Protein AF-A0A947WHT9-F1 (afdb_monomer_lite)

Structure (mmCIF, N/CA/C/O backbone):
data_AF-A0A947WHT9-F1
#
_entry.id   AF-A0A947WHT9-F1
#
loop_
_atom_site.group_PDB
_atom_site.id
_atom_site.type_symbol
_atom_site.label_atom_id
_atom_site.label_alt_id
_atom_site.label_comp_id
_atom_site.label_asym_id
_atom_site.label_entity_id
_atom_site.label_seq_id
_atom_site.pdbx_PDB_ins_code
_atom_site.Cartn_x
_atom_site.Cartn_y
_atom_site.Cartn_z
_atom_site.occupancy
_atom_site.B_iso_or_equiv
_atom_site.auth_seq_id
_atom_site.auth_comp_id
_atom_site.auth_asym_id
_atom_site.auth_atom_id
_atom_site.pdbx_PDB_model_num
ATOM 1 N N . MET A 1 1 ? -12.620 -17.613 15.374 1.00 88.88 1 MET A N 1
ATOM 2 C CA . MET A 1 1 ? -11.708 -16.471 15.599 1.00 88.88 1 MET A CA 1
ATOM 3 C C . MET A 1 1 ? -10.379 -17.072 15.957 1.00 88.88 1 MET A C 1
ATOM 5 O O . MET A 1 1 ? -10.301 -17.801 16.944 1.00 88.88 1 MET A O 1
ATOM 9 N N . GLN A 1 2 ? -9.377 -16.799 15.139 1.00 91.00 2 GLN A N 1
ATOM 10 C CA . GLN A 1 2 ? -8.043 -17.353 15.280 1.00 91.00 2 GLN A CA 1
ATOM 11 C C . GLN A 1 2 ? -7.117 -16.289 15.860 1.00 91.00 2 GLN A C 1
ATOM 13 O O . GLN A 1 2 ? -7.066 -15.163 15.367 1.00 91.00 2 GLN A O 1
ATOM 18 N N . LEU A 1 3 ? -6.384 -16.638 16.917 1.00 91.88 3 LEU A N 1
ATOM 19 C CA . LEU A 1 3 ? -5.389 -15.744 17.495 1.00 91.88 3 LEU A CA 1
ATOM 20 C C . LEU A 1 3 ? -4.206 -15.603 16.534 1.00 91.88 3 LEU A C 1
ATOM 22 O O . LEU A 1 3 ? -3.540 -16.593 16.250 1.00 91.88 3 LEU A O 1
ATOM 26 N N . ILE A 1 4 ? -3.930 -14.378 16.090 1.00 91.00 4 ILE A N 1
ATOM 27 C CA . ILE A 1 4 ? -2.775 -14.074 15.234 1.00 91.00 4 ILE A CA 1
ATOM 28 C C . ILE A 1 4 ? -1.599 -13.629 16.093 1.00 91.00 4 ILE A C 1
ATOM 30 O O . ILE A 1 4 ? -0.494 -14.153 15.989 1.00 91.00 4 ILE A O 1
ATOM 34 N N . ARG A 1 5 ? -1.838 -12.667 16.991 1.00 91.56 5 ARG A N 1
ATOM 35 C CA . ARG A 1 5 ? -0.791 -12.102 17.846 1.00 91.56 5 ARG A CA 1
ATOM 36 C C . ARG A 1 5 ? -1.370 -11.607 19.159 1.00 91.56 5 ARG A C 1
ATOM 38 O O . ARG A 1 5 ? -2.455 -11.031 19.194 1.00 91.56 5 ARG A O 1
ATOM 45 N N . GLN A 1 6 ? -0.627 -11.789 20.243 1.00 92.50 6 GLN A N 1
ATOM 46 C CA . GLN A 1 6 ? -0.932 -11.166 21.524 1.00 92.50 6 GLN A CA 1
ATOM 47 C C . GLN A 1 6 ? 0.355 -10.754 22.223 1.00 92.50 6 GLN A C 1
ATOM 49 O O . GLN A 1 6 ? 1.275 -11.554 22.371 1.00 92.50 6 GLN A O 1
ATOM 54 N N . GLU A 1 7 ? 0.390 -9.515 22.698 1.00 90.81 7 GLU A N 1
ATOM 55 C CA . GLU A 1 7 ? 1.511 -8.976 23.453 1.00 90.81 7 GLU A CA 1
ATOM 56 C C . GLU A 1 7 ? 1.041 -8.301 24.732 1.00 90.81 7 GLU A C 1
ATOM 58 O O . GLU A 1 7 ? 0.288 -7.324 24.709 1.00 90.81 7 GLU A O 1
ATOM 63 N N . ASN A 1 8 ? 1.569 -8.793 25.853 1.00 90.75 8 ASN A N 1
ATOM 64 C CA . ASN A 1 8 ? 1.501 -8.113 27.138 1.00 90.75 8 ASN A CA 1
ATOM 65 C C . ASN A 1 8 ? 2.601 -7.053 27.167 1.00 90.75 8 ASN A C 1
ATOM 67 O O . ASN A 1 8 ? 3.761 -7.345 27.454 1.00 90.75 8 ASN A O 1
ATOM 71 N N . PHE A 1 9 ? 2.233 -5.830 26.811 1.00 81.38 9 PHE A N 1
ATOM 72 C CA . PHE A 1 9 ? 3.188 -4.768 26.543 1.00 81.38 9 PHE A CA 1
ATOM 73 C C . PHE A 1 9 ? 3.618 -4.043 27.820 1.00 81.38 9 PHE A C 1
ATOM 75 O O . PHE A 1 9 ? 4.795 -3.730 27.986 1.00 81.38 9 PHE A O 1
ATOM 82 N N . ASN A 1 10 ? 2.667 -3.793 28.730 1.00 89.44 10 ASN A N 1
ATOM 83 C CA . ASN A 1 10 ? 2.873 -3.098 30.008 1.00 89.44 10 ASN A CA 1
ATOM 84 C C . ASN A 1 10 ? 3.785 -1.848 29.892 1.00 89.44 10 ASN A C 1
ATOM 86 O O . ASN A 1 10 ? 4.617 -1.576 30.761 1.00 89.44 10 ASN A O 1
ATOM 90 N N . LYS A 1 11 ? 3.664 -1.091 28.792 1.00 92.31 11 LYS A N 1
ATOM 91 C CA . LYS A 1 11 ? 4.586 -0.006 28.424 1.00 92.31 11 LYS A CA 1
ATOM 92 C C . LYS A 1 11 ? 3.960 1.347 28.694 1.00 92.31 11 LYS A C 1
ATOM 94 O O . LYS A 1 11 ? 2.863 1.642 28.225 1.00 92.31 11 LYS A O 1
ATOM 99 N N . LYS A 1 12 ? 4.707 2.212 29.376 1.00 96.19 12 LYS A N 1
ATOM 100 C CA . LYS A 1 12 ? 4.364 3.628 29.496 1.00 96.19 12 LYS A CA 1
ATOM 101 C C . LYS A 1 12 ? 4.968 4.416 28.337 1.00 96.19 12 LYS A C 1
ATOM 103 O O . LYS A 1 12 ? 6.160 4.292 28.070 1.00 96.19 12 LYS A O 1
ATOM 108 N N . ILE A 1 13 ? 4.158 5.240 27.688 1.00 97.06 13 ILE A N 1
ATOM 109 C CA . ILE A 1 13 ? 4.573 6.113 26.589 1.00 97.06 13 ILE A CA 1
ATOM 110 C C . ILE A 1 13 ? 4.285 7.574 26.939 1.00 97.06 13 ILE A C 1
ATOM 112 O O . ILE A 1 13 ? 3.330 7.863 27.659 1.00 97.06 13 ILE A O 1
ATOM 116 N N . LYS A 1 14 ? 5.138 8.481 26.460 1.00 96.19 14 LYS A N 1
ATOM 117 C CA . LYS A 1 14 ? 4.968 9.947 26.533 1.00 96.19 14 LYS A CA 1
ATOM 118 C C . LYS A 1 14 ? 5.091 10.631 25.171 1.00 96.19 14 LYS A C 1
ATOM 120 O O . LYS A 1 14 ? 4.724 11.789 25.037 1.00 96.19 14 LYS A O 1
ATOM 125 N N . GLU A 1 15 ? 5.597 9.901 24.190 1.00 96.50 15 GLU A N 1
ATOM 126 C CA . GLU A 1 15 ? 5.763 10.315 22.804 1.00 96.50 15 GLU A CA 1
ATOM 127 C C . GLU A 1 15 ? 5.051 9.293 21.918 1.00 96.50 15 GLU A C 1
ATOM 129 O O . GLU A 1 15 ? 4.672 8.213 22.395 1.00 96.50 15 GLU A O 1
ATOM 134 N N . ASN A 1 16 ? 4.873 9.636 20.642 1.00 96.88 16 ASN A N 1
ATOM 135 C CA . ASN A 1 16 ? 4.246 8.742 19.681 1.00 96.88 16 ASN A CA 1
ATOM 136 C C . ASN A 1 16 ? 4.988 7.406 19.619 1.00 96.88 16 ASN A C 1
ATOM 138 O O . ASN A 1 16 ? 6.219 7.348 19.648 1.00 96.88 16 ASN A O 1
ATOM 142 N N . PHE A 1 17 ? 4.224 6.327 19.528 1.00 94.69 17 PHE A N 1
ATOM 143 C CA . PHE A 1 17 ? 4.759 4.980 19.464 1.00 94.69 17 PHE A CA 1
ATOM 144 C C . PHE A 1 17 ? 4.078 4.213 18.335 1.00 94.69 17 PHE A C 1
ATOM 146 O O . PHE A 1 17 ? 2.866 4.032 18.360 1.00 94.69 17 PHE A O 1
ATOM 153 N N . ASP A 1 18 ? 4.866 3.742 17.374 1.00 94.31 18 ASP A N 1
ATOM 154 C CA . ASP A 1 18 ? 4.374 2.921 16.273 1.00 94.31 18 ASP A CA 1
ATOM 155 C C . ASP A 1 18 ? 4.523 1.435 16.608 1.00 94.31 18 ASP A C 1
ATOM 157 O O . ASP A 1 18 ? 5.606 0.959 16.964 1.00 94.31 18 ASP A O 1
ATOM 161 N N . TYR A 1 19 ? 3.426 0.697 16.470 1.00 93.44 19 TYR A N 1
ATOM 162 C CA . TYR A 1 19 ? 3.370 -0.752 16.591 1.00 93.44 19 TYR A CA 1
ATOM 163 C C . TYR A 1 19 ? 3.056 -1.359 15.225 1.00 93.44 19 TYR A C 1
ATOM 165 O O . TYR A 1 19 ? 1.951 -1.196 14.711 1.00 93.44 19 TYR A O 1
ATOM 173 N N . ASN A 1 20 ? 4.032 -2.059 14.648 1.00 89.56 20 ASN A N 1
ATOM 174 C CA . ASN A 1 20 ? 3.878 -2.726 13.358 1.00 89.56 20 ASN A CA 1
ATOM 175 C C . ASN A 1 20 ? 3.567 -4.213 13.555 1.00 89.56 20 ASN A C 1
ATOM 177 O O . ASN A 1 20 ? 4.186 -4.893 14.386 1.00 89.56 20 ASN A O 1
ATOM 181 N N . PHE A 1 21 ? 2.646 -4.731 12.755 1.00 89.75 21 PHE A N 1
ATOM 182 C CA . PHE A 1 21 ? 2.281 -6.141 12.736 1.00 89.75 21 PHE A CA 1
ATOM 183 C C . PHE A 1 21 ? 1.977 -6.589 11.312 1.00 89.75 21 PHE A C 1
ATOM 185 O O . PHE A 1 21 ? 1.606 -5.772 10.478 1.00 89.75 21 PHE A O 1
ATOM 192 N N . ASP A 1 22 ? 2.189 -7.870 11.043 1.00 84.94 22 ASP A N 1
ATOM 193 C CA . ASP A 1 22 ? 1.930 -8.460 9.736 1.00 84.94 22 ASP A CA 1
ATOM 194 C C . ASP A 1 22 ? 0.645 -9.288 9.790 1.00 84.94 22 ASP A C 1
ATOM 196 O O . ASP A 1 22 ? 0.246 -9.778 10.854 1.00 84.94 22 ASP A O 1
ATOM 200 N N . VAL A 1 23 ? -0.007 -9.381 8.640 1.00 86.88 23 VAL A N 1
ATOM 201 C CA . VAL A 1 23 ? -1.258 -10.090 8.419 1.00 86.88 23 VAL A CA 1
ATOM 202 C C . VAL A 1 23 ? -1.073 -11.003 7.207 1.00 86.88 23 VAL A C 1
ATOM 204 O O . VAL A 1 23 ? -0.658 -10.540 6.144 1.00 86.88 23 VAL A O 1
ATOM 207 N N . ASP A 1 24 ? -1.354 -12.295 7.378 1.00 81.69 24 ASP A N 1
ATOM 208 C CA . ASP A 1 24 ? -1.005 -13.330 6.391 1.00 81.69 24 ASP A CA 1
ATOM 209 C C . ASP A 1 24 ? -1.979 -13.404 5.208 1.00 81.69 24 ASP A C 1
ATOM 211 O O . ASP A 1 24 ? -1.599 -13.822 4.112 1.00 81.69 24 ASP A O 1
ATOM 215 N N . GLU A 1 25 ? -3.223 -12.975 5.409 1.00 83.94 25 GLU A N 1
ATOM 216 C CA . GLU A 1 25 ? -4.276 -13.000 4.400 1.00 83.94 25 GLU A CA 1
ATOM 217 C C . GLU A 1 25 ? -5.197 -11.786 4.521 1.00 83.94 25 GLU A C 1
ATOM 219 O O . GLU A 1 25 ? -5.350 -11.189 5.583 1.00 83.94 25 GLU A O 1
ATOM 224 N N . ARG A 1 26 ? -5.820 -11.397 3.410 1.00 85.62 26 ARG A N 1
ATOM 225 C CA . ARG A 1 26 ? -6.837 -10.349 3.434 1.00 85.62 26 ARG A CA 1
ATOM 226 C C . ARG A 1 26 ? -8.078 -10.876 4.146 1.00 85.62 26 ARG A C 1
ATOM 228 O O . ARG A 1 26 ? -8.562 -11.957 3.823 1.00 85.62 26 ARG A O 1
ATOM 235 N N . GLY A 1 27 ? -8.648 -10.084 5.045 1.00 90.38 27 GLY A N 1
ATOM 236 C CA . GLY A 1 27 ? -9.928 -10.433 5.641 1.00 90.38 27 GLY A CA 1
ATOM 237 C C . GLY A 1 27 ? -10.334 -9.552 6.806 1.00 90.38 27 GLY A C 1
ATOM 238 O O . GLY A 1 27 ? -9.815 -8.452 6.997 1.00 90.38 27 GLY A O 1
ATOM 239 N N . LEU A 1 28 ? -11.299 -10.037 7.583 1.00 93.88 28 LEU A N 1
ATOM 240 C CA . LEU A 1 28 ? -11.830 -9.315 8.727 1.00 93.88 28 LEU A CA 1
ATOM 241 C C . LEU A 1 28 ? -11.028 -9.644 9.990 1.00 93.88 28 LEU A C 1
ATOM 243 O O . LEU A 1 28 ? -10.920 -10.802 10.391 1.00 93.88 28 LEU A O 1
ATOM 247 N N . TYR A 1 29 ? -10.512 -8.614 10.655 1.00 95.94 29 TYR A N 1
ATOM 248 C CA . TYR A 1 29 ? -9.712 -8.748 11.868 1.00 95.94 29 TYR A CA 1
ATOM 249 C C . TYR A 1 29 ? -10.319 -7.976 13.029 1.00 95.94 29 TYR A C 1
ATOM 251 O O . TYR A 1 29 ? -11.017 -6.975 12.857 1.00 95.94 29 TYR A O 1
ATOM 259 N N . SER A 1 30 ? -10.016 -8.441 14.240 1.00 97.19 30 SER A N 1
ATOM 260 C CA . SER A 1 30 ? -10.231 -7.676 15.461 1.00 97.19 30 SER A CA 1
ATOM 261 C C . SER A 1 30 ? -8.900 -7.329 16.123 1.00 97.19 30 SER A C 1
ATOM 263 O O . SER A 1 30 ? -8.059 -8.200 16.340 1.00 97.19 30 SER A O 1
ATOM 265 N N . ILE A 1 31 ? -8.714 -6.052 16.454 1.00 98.06 31 ILE A N 1
ATOM 266 C CA . ILE A 1 31 ? -7.551 -5.527 17.173 1.00 98.06 31 ILE A CA 1
ATOM 267 C C . ILE A 1 31 ? -8.033 -4.991 18.519 1.00 98.06 31 ILE A C 1
ATOM 269 O O . ILE A 1 31 ? -8.639 -3.924 18.614 1.00 98.06 31 ILE A O 1
ATOM 273 N N . SER A 1 32 ? -7.764 -5.740 19.583 1.00 97.69 32 SER A N 1
ATOM 274 C CA . SER A 1 32 ? -8.094 -5.378 20.958 1.00 97.69 32 SER A CA 1
ATOM 275 C C . SER A 1 32 ? -6.908 -4.708 21.644 1.00 97.69 32 SER A C 1
ATOM 277 O O . SER A 1 32 ? -5.902 -5.351 21.944 1.00 97.69 32 SER A O 1
ATOM 279 N N . ILE A 1 33 ? -7.053 -3.428 21.969 1.00 98.31 33 ILE A N 1
ATOM 280 C CA . ILE A 1 33 ? -6.062 -2.634 22.697 1.00 98.31 33 ILE A CA 1
ATOM 281 C C . ILE A 1 33 ? -6.596 -2.373 24.101 1.00 98.31 33 ILE A C 1
ATOM 283 O O . ILE A 1 33 ? -7.708 -1.881 24.269 1.00 98.31 33 ILE A O 1
ATOM 287 N N . THR A 1 34 ? -5.815 -2.690 25.130 1.00 98.06 34 THR A N 1
ATOM 288 C CA . THR A 1 34 ? -6.124 -2.349 26.526 1.00 98.06 34 THR A CA 1
ATOM 289 C C . THR A 1 34 ? -5.088 -1.367 27.039 1.00 98.06 34 THR A C 1
ATOM 291 O O . THR A 1 34 ? -3.890 -1.631 26.941 1.00 98.06 34 THR A O 1
ATOM 294 N N . ALA A 1 35 ? -5.542 -0.241 27.583 1.00 98.38 35 ALA A N 1
ATOM 295 C CA . ALA A 1 35 ? -4.672 0.802 28.108 1.00 98.38 35 ALA A CA 1
ATOM 296 C C . ALA A 1 35 ? -5.299 1.511 29.316 1.00 98.38 35 ALA A C 1
ATOM 298 O O . ALA A 1 35 ? -6.514 1.448 29.548 1.00 98.38 35 ALA A O 1
ATOM 299 N N . THR A 1 36 ? -4.448 2.211 30.064 1.00 97.94 36 THR A N 1
ATOM 300 C CA . THR A 1 36 ? -4.812 3.073 31.188 1.00 97.94 36 THR A CA 1
ATOM 301 C C . THR A 1 36 ? -4.287 4.490 30.969 1.00 97.94 36 THR A C 1
ATOM 303 O O . THR A 1 36 ? -3.198 4.711 30.432 1.00 97.94 36 THR A O 1
ATOM 306 N N . CYS A 1 37 ? -5.076 5.462 31.423 1.00 98.06 37 CYS A N 1
ATOM 307 C CA . CYS A 1 37 ? -4.744 6.882 31.409 1.00 98.06 37 CYS A CA 1
ATOM 308 C C . CYS A 1 37 ? -5.164 7.491 32.749 1.00 98.06 37 CYS A C 1
ATOM 310 O O . CYS A 1 37 ? -6.286 7.264 33.219 1.00 98.06 37 CYS A O 1
ATOM 312 N N . ARG A 1 38 ? -4.266 8.235 33.398 1.00 97.75 38 ARG A N 1
ATOM 313 C CA . ARG A 1 38 ? -4.524 8.854 34.705 1.00 97.75 38 ARG A CA 1
ATOM 314 C C . ARG A 1 38 ? -5.173 10.227 34.556 1.00 97.75 38 ARG A C 1
ATOM 316 O O . ARG A 1 38 ? -4.865 11.000 33.657 1.00 97.75 38 ARG A O 1
ATOM 323 N N . SER A 1 39 ? -6.055 10.564 35.488 1.00 96.81 39 SER A N 1
ATOM 324 C CA . SER A 1 39 ? -6.668 11.895 35.547 1.00 96.81 39 SER A CA 1
ATOM 325 C C . SER A 1 39 ? -5.650 12.972 35.934 1.00 96.81 39 SER A C 1
ATOM 327 O O . SER A 1 39 ? -4.660 12.683 36.608 1.00 96.81 39 SER A O 1
ATOM 329 N N . GLY A 1 40 ? -5.942 14.236 35.609 1.00 95.12 40 GLY A N 1
ATOM 330 C CA . GLY A 1 40 ? -5.100 15.373 36.010 1.00 95.12 40 GLY A CA 1
ATOM 331 C C . GLY A 1 40 ? -4.842 15.429 37.517 1.00 95.12 40 GLY A C 1
ATOM 332 O O . GLY A 1 40 ? -3.717 15.644 37.957 1.00 95.12 40 GLY A O 1
ATOM 333 N N . LYS A 1 41 ? -5.858 15.088 38.324 1.00 95.38 41 LYS A N 1
ATOM 334 C CA . LYS A 1 41 ? -5.733 14.984 39.786 1.00 95.38 41 LYS A CA 1
ATOM 335 C C . LYS A 1 41 ? -4.702 13.936 40.222 1.00 95.38 41 LYS A C 1
ATOM 337 O O . LYS A 1 41 ? -4.006 14.153 41.204 1.00 95.38 41 LYS A O 1
ATOM 342 N N . GLN A 1 42 ? -4.605 12.809 39.517 1.00 95.81 42 GLN A N 1
ATOM 343 C CA . GLN A 1 42 ? -3.660 11.733 39.843 1.00 95.81 42 GLN A CA 1
ATOM 344 C C . GLN A 1 42 ? -2.225 12.044 39.414 1.00 95.81 42 GLN A C 1
ATOM 346 O O . GLN A 1 42 ? -1.297 11.456 39.965 1.00 95.81 42 GLN A O 1
ATOM 351 N N . ILE A 1 43 ? -2.038 12.931 38.434 1.00 94.69 43 ILE A N 1
ATOM 352 C CA . ILE A 1 43 ? -0.708 13.349 37.968 1.00 94.69 43 ILE A CA 1
ATOM 353 C C . ILE A 1 43 ? -0.280 14.721 38.503 1.00 94.69 43 ILE A C 1
ATOM 355 O O . ILE A 1 43 ? 0.863 15.107 38.306 1.00 94.69 43 ILE A O 1
ATOM 359 N N . GLY A 1 44 ? -1.162 15.428 39.215 1.00 92.81 44 GLY A N 1
ATOM 360 C CA . GLY A 1 44 ? -0.873 16.742 39.791 1.00 92.81 44 GLY A CA 1
ATOM 361 C C . GLY A 1 44 ? -0.878 17.888 38.775 1.00 92.81 44 GLY A C 1
ATOM 362 O O . GLY A 1 44 ? -0.269 18.920 39.035 1.00 92.81 44 GLY A O 1
ATOM 363 N N . GLU A 1 45 ? -1.558 17.737 37.635 1.00 88.56 45 GLU A N 1
ATOM 364 C CA . GLU A 1 45 ? -1.556 18.719 36.545 1.00 88.56 45 GLU A CA 1
ATOM 365 C C . GLU A 1 45 ? -2.969 19.158 36.127 1.00 88.56 45 GLU A C 1
ATOM 367 O O . GLU A 1 45 ? -3.971 18.466 36.338 1.00 88.56 45 GLU A O 1
ATOM 372 N N . ARG A 1 46 ? -3.060 20.328 35.477 1.00 82.94 46 ARG A N 1
ATOM 373 C CA . ARG A 1 46 ? -4.300 20.806 34.850 1.00 82.94 46 ARG A CA 1
ATOM 374 C C . ARG A 1 46 ? -4.504 20.083 33.517 1.00 82.94 46 ARG A C 1
ATOM 376 O O . ARG A 1 46 ? -3.916 20.498 32.524 1.00 82.94 46 ARG A O 1
ATOM 383 N N . GLY A 1 47 ? -5.310 19.023 33.510 1.00 82.25 47 GLY A N 1
ATOM 384 C CA . GLY A 1 47 ? -5.502 18.098 32.376 1.00 82.25 47 GLY A CA 1
ATOM 385 C C . GLY A 1 47 ? -4.904 16.717 32.672 1.00 82.25 47 GLY A C 1
ATOM 386 O O . GLY A 1 47 ? -3.992 16.621 33.485 1.00 82.25 47 GLY A O 1
ATOM 387 N N . GLY A 1 48 ? -5.479 15.651 32.110 1.00 92.06 48 GLY A N 1
ATOM 388 C CA . GLY A 1 48 ? -5.053 14.268 32.360 1.00 92.06 48 GLY A CA 1
ATOM 389 C C . GLY A 1 48 ? -4.113 13.720 31.292 1.00 92.06 48 GLY A C 1
ATOM 390 O O . GLY A 1 48 ? -3.853 14.373 30.291 1.00 92.06 48 GLY A O 1
ATOM 391 N N . GLU A 1 49 ? -3.618 12.511 31.533 1.00 97.69 49 GLU A N 1
ATOM 392 C CA . GLU A 1 49 ? -3.081 11.642 30.485 1.00 97.69 49 GLU A CA 1
ATOM 393 C C . GLU A 1 49 ? -4.233 11.237 29.558 1.00 97.69 49 GLU A C 1
ATOM 395 O O . GLU A 1 49 ? -5.281 10.842 30.063 1.00 97.69 49 GLU A O 1
ATOM 400 N N . ASP A 1 50 ? -4.050 11.286 28.242 1.00 97.88 50 ASP A N 1
ATOM 401 C CA . ASP A 1 50 ? -5.011 10.772 27.264 1.00 97.88 50 ASP A CA 1
ATOM 402 C C . ASP A 1 50 ? -4.278 9.990 26.157 1.00 97.88 50 ASP A C 1
ATOM 404 O O . ASP A 1 50 ? -3.086 10.177 25.914 1.00 97.88 50 ASP A O 1
ATOM 408 N N . LEU A 1 51 ? -4.983 9.096 25.465 1.00 98.31 51 LEU A N 1
ATOM 409 C CA . LEU A 1 51 ? -4.441 8.318 24.351 1.00 98.31 51 LEU A CA 1
ATOM 410 C C . LEU A 1 51 ? -5.453 8.234 23.220 1.00 98.31 51 LEU A C 1
ATOM 412 O O . LEU A 1 51 ? -6.616 7.896 23.445 1.00 98.31 51 LEU A O 1
ATOM 416 N N . ARG A 1 52 ? -4.980 8.443 21.996 1.00 97.25 52 ARG A N 1
ATOM 417 C CA . ARG A 1 52 ? -5.682 8.030 20.781 1.00 97.25 52 ARG A CA 1
ATOM 418 C C . ARG A 1 52 ? -4.783 7.133 19.942 1.00 97.25 52 ARG A C 1
ATOM 420 O O . ARG A 1 52 ? -3.569 7.093 20.152 1.00 97.25 52 ARG A O 1
ATOM 427 N N . VAL A 1 53 ? -5.393 6.435 18.996 1.00 97.50 53 VAL A N 1
ATOM 428 C CA . VAL A 1 53 ? -4.682 5.598 18.033 1.00 97.50 53 VAL A CA 1
ATOM 429 C C . VAL A 1 53 ? -5.120 5.928 16.617 1.00 97.50 53 VAL A C 1
ATOM 431 O O . VAL A 1 53 ? -6.250 6.368 16.398 1.00 97.50 53 VAL A O 1
ATOM 434 N N . GLU A 1 54 ? -4.217 5.692 15.680 1.00 95.88 54 GLU A N 1
ATOM 435 C CA . GLU A 1 54 ? -4.486 5.645 14.247 1.00 95.88 54 GLU A CA 1
ATOM 436 C C . GLU A 1 54 ? -4.097 4.250 13.749 1.00 95.88 54 GLU A C 1
ATOM 438 O O . GLU A 1 54 ? -3.085 3.706 14.197 1.00 95.88 54 GLU A O 1
ATOM 443 N N . ILE A 1 55 ? -4.900 3.656 12.866 1.00 94.44 55 ILE A N 1
ATOM 444 C CA . ILE A 1 55 ? -4.605 2.353 12.247 1.00 94.44 55 ILE A CA 1
ATOM 445 C C . ILE A 1 55 ? -4.416 2.603 10.756 1.00 94.44 55 ILE A C 1
ATOM 447 O O . ILE A 1 55 ? -5.309 3.148 10.121 1.00 94.44 55 ILE A O 1
ATOM 451 N N . ASP A 1 56 ? -3.230 2.315 10.225 1.00 87.00 56 ASP A N 1
ATOM 452 C CA . ASP A 1 56 ? -2.831 2.626 8.843 1.00 87.00 56 ASP A CA 1
ATOM 453 C C . ASP A 1 56 ? -3.114 4.081 8.430 1.00 87.00 56 ASP A C 1
ATOM 455 O O . ASP A 1 56 ? -3.513 4.389 7.308 1.00 87.00 56 ASP A O 1
ATOM 459 N N . ASN A 1 57 ? -2.856 5.004 9.363 1.00 82.19 57 ASN A N 1
ATOM 460 C CA . ASN A 1 57 ? -3.127 6.445 9.262 1.00 82.19 57 ASN A CA 1
ATOM 461 C C . ASN A 1 57 ? -4.624 6.821 9.222 1.00 82.19 57 ASN A C 1
ATOM 463 O O . ASN A 1 57 ? -4.960 7.999 9.077 1.00 82.19 57 ASN A O 1
ATOM 467 N N . GLN A 1 58 ? -5.540 5.864 9.395 1.00 86.62 58 GLN A N 1
ATOM 468 C CA . GLN A 1 58 ? -6.948 6.157 9.626 1.00 86.62 58 GLN A CA 1
ATOM 469 C C . GLN A 1 58 ? -7.128 6.722 11.036 1.00 86.62 58 GLN A C 1
ATOM 471 O O . GLN A 1 58 ? -6.804 6.078 12.037 1.00 86.62 58 GLN A O 1
ATOM 476 N N . SER A 1 59 ? -7.670 7.939 11.105 1.00 88.50 59 SER A N 1
ATOM 477 C CA . SER A 1 59 ? -8.036 8.600 12.358 1.00 88.50 59 SER A CA 1
ATOM 478 C C . SER A 1 59 ? -9.528 8.450 12.646 1.00 88.50 59 SER A C 1
ATOM 480 O O . SER A 1 59 ? -10.358 8.376 11.740 1.00 88.50 59 SER A O 1
ATOM 482 N N . PHE A 1 60 ? -9.872 8.434 13.932 1.00 90.81 60 PHE A N 1
ATOM 483 C CA . PHE A 1 60 ? -11.243 8.272 14.409 1.00 90.81 60 PHE A CA 1
ATOM 484 C C . PHE A 1 60 ? -11.784 9.589 14.969 1.00 90.81 60 PHE A C 1
ATOM 486 O O . PHE A 1 60 ? -11.033 10.394 15.522 1.00 90.81 60 PHE A O 1
ATOM 493 N N . ARG A 1 61 ? -13.096 9.807 14.829 1.00 85.94 61 ARG A N 1
ATOM 494 C CA . ARG A 1 61 ? -13.802 11.021 15.283 1.00 85.94 61 ARG A CA 1
ATOM 495 C C . ARG A 1 61 ? -15.098 10.690 15.999 1.00 85.94 61 ARG A C 1
ATOM 497 O O . ARG A 1 61 ? -15.592 9.574 15.889 1.00 85.94 61 ARG A O 1
ATOM 504 N N . GLU A 1 62 ? -15.653 11.644 16.730 1.00 83.94 62 GLU A N 1
ATOM 505 C CA . GLU A 1 62 ? -16.943 11.519 17.405 1.00 83.94 62 GLU A CA 1
ATOM 506 C C . GLU A 1 62 ? -18.127 11.306 16.443 1.00 83.94 62 GLU A C 1
ATOM 508 O O . GLU A 1 62 ? -18.117 11.759 15.296 1.00 83.94 62 GLU A O 1
ATOM 513 N N . ILE A 1 63 ? -19.160 10.607 16.933 1.00 81.88 63 ILE A N 1
ATOM 514 C CA . ILE A 1 63 ? -20.416 10.362 16.212 1.00 81.88 63 ILE A CA 1
ATOM 515 C C . ILE A 1 63 ? -21.602 10.768 17.109 1.00 81.88 63 ILE A C 1
ATOM 517 O O . ILE A 1 63 ? -21.733 10.220 18.210 1.00 81.88 63 ILE A O 1
ATOM 521 N N . PRO A 1 64 ? -22.490 11.677 16.650 1.00 80.25 64 PRO A N 1
ATOM 522 C CA . PRO A 1 64 ? -22.372 12.461 15.415 1.00 80.25 64 PRO A CA 1
ATOM 523 C C . PRO A 1 64 ? -21.196 13.442 15.494 1.00 80.25 64 PRO A C 1
ATOM 525 O O . PRO A 1 64 ? -20.818 13.853 16.588 1.00 80.25 64 PRO A O 1
ATOM 528 N N . SER A 1 65 ? -20.639 13.819 14.344 1.00 76.19 65 SER A N 1
ATOM 529 C CA . SER A 1 65 ? -19.509 14.748 14.296 1.00 76.19 65 SER A CA 1
ATOM 530 C C . SER A 1 65 ? -19.873 16.100 14.910 1.00 76.19 65 SER A C 1
ATOM 532 O O . SER A 1 65 ? -20.912 16.690 14.601 1.00 76.19 65 SER A O 1
ATOM 534 N N . GLU A 1 66 ? -19.005 16.592 15.783 1.00 76.50 66 GLU A N 1
ATOM 535 C CA . GLU A 1 66 ? -19.099 17.909 16.388 1.00 76.50 66 GLU A CA 1
ATOM 536 C C . GLU A 1 66 ? -18.444 18.957 15.478 1.00 76.50 66 GLU A C 1
ATOM 538 O O . GLU A 1 66 ? -17.620 18.665 14.610 1.00 76.50 66 GLU A O 1
ATOM 543 N N . LYS A 1 67 ? -18.798 20.232 15.682 1.00 76.44 67 LYS A N 1
ATOM 544 C CA . LYS A 1 67 ? -18.202 21.349 14.929 1.00 76.44 67 LYS A CA 1
ATOM 545 C C . LYS A 1 67 ? -16.686 21.456 15.156 1.00 76.44 67 LYS A C 1
ATOM 547 O O . LYS A 1 67 ? -15.958 21.833 14.244 1.00 76.44 67 LYS A O 1
ATOM 552 N N . ASN A 1 68 ? -16.232 21.147 16.371 1.00 78.19 68 ASN A N 1
ATOM 553 C CA . ASN A 1 68 ? -14.822 21.111 16.738 1.00 78.19 68 ASN A CA 1
ATOM 554 C C . ASN A 1 68 ? -14.413 19.655 16.947 1.00 78.19 68 ASN A C 1
ATOM 556 O O . ASN A 1 68 ? -14.982 18.978 17.798 1.00 78.19 68 ASN A O 1
ATOM 560 N N . ILE A 1 69 ? -13.412 19.212 16.191 1.00 78.69 69 ILE A N 1
ATOM 561 C CA . ILE A 1 69 ? -12.978 17.815 16.144 1.00 78.69 69 ILE A CA 1
ATOM 562 C C . ILE A 1 69 ? -12.447 17.391 17.514 1.00 78.69 69 ILE A C 1
ATOM 564 O O . ILE A 1 69 ? -11.477 17.971 18.011 1.00 78.69 69 ILE A O 1
ATOM 568 N N . GLN A 1 70 ? -13.044 16.356 18.104 1.00 83.56 70 GLN A N 1
ATOM 569 C CA . GLN A 1 70 ? -12.542 15.747 19.330 1.00 83.56 70 GLN A CA 1
ATOM 570 C C . GLN A 1 70 ? -11.621 14.584 18.960 1.00 83.56 70 GLN A C 1
ATOM 572 O O . GLN A 1 70 ? -12.013 13.668 18.248 1.00 83.56 70 GLN A O 1
ATOM 577 N N . LEU A 1 71 ? -10.382 14.594 19.457 1.00 83.00 71 LEU A N 1
ATOM 578 C CA . LEU A 1 71 ? -9.408 13.530 19.155 1.00 83.00 71 LEU A CA 1
ATOM 579 C C . LEU A 1 71 ? -9.124 12.616 20.355 1.00 83.00 71 LEU A C 1
ATOM 581 O O . LEU A 1 71 ? -8.803 11.445 20.182 1.00 83.00 71 LEU A O 1
ATOM 585 N N . TYR A 1 72 ? -9.268 13.138 21.575 1.00 91.88 72 TYR A N 1
ATOM 586 C CA . TYR A 1 72 ? -8.966 12.426 22.828 1.00 91.88 72 TYR A CA 1
ATOM 587 C C . TYR A 1 72 ? -10.197 12.174 23.701 1.00 91.88 72 TYR A C 1
ATOM 589 O O . TYR A 1 72 ? -10.123 11.462 24.706 1.00 91.88 72 TYR A O 1
ATOM 597 N N . ASN A 1 73 ? -11.348 12.714 23.306 1.00 92.25 73 ASN A N 1
ATOM 598 C CA . ASN A 1 73 ? -12.619 12.567 24.005 1.00 92.25 73 ASN A CA 1
ATOM 599 C C . ASN A 1 73 ? -13.658 11.850 23.129 1.00 92.25 73 ASN A C 1
ATOM 601 O O . ASN A 1 73 ? -14.801 12.285 23.022 1.00 92.25 73 ASN A O 1
ATOM 605 N N . ILE A 1 74 ? -13.255 10.743 22.508 1.00 94.38 74 ILE A N 1
ATOM 606 C CA . ILE A 1 74 ? -14.094 9.946 21.607 1.00 94.38 74 ILE A CA 1
ATOM 607 C C . 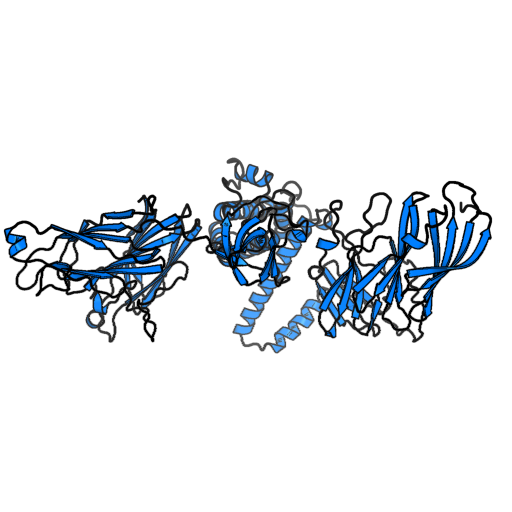ILE A 1 74 ? -14.212 8.504 22.112 1.00 94.38 74 ILE A C 1
ATOM 609 O O . ILE A 1 74 ? -13.396 8.061 22.925 1.00 94.38 74 ILE A O 1
ATOM 613 N N . PRO A 1 75 ? -15.210 7.726 21.660 1.00 96.25 75 PRO A N 1
ATOM 614 C CA . PRO A 1 75 ? -15.359 6.337 22.088 1.00 96.25 75 PRO A CA 1
ATOM 615 C C . PRO A 1 75 ? -14.114 5.478 21.830 1.00 96.25 75 PRO A C 1
ATOM 617 O O . PRO A 1 75 ? -13.786 4.637 22.664 1.00 96.25 75 PRO A O 1
ATOM 620 N N . ALA A 1 76 ? -13.385 5.724 20.741 1.00 96.31 76 ALA A N 1
ATOM 621 C CA . ALA A 1 76 ? -12.167 4.997 20.382 1.00 96.31 76 ALA A CA 1
ATOM 622 C C . ALA A 1 76 ? -10.895 5.437 21.149 1.00 96.31 76 ALA A C 1
ATOM 624 O O . ALA A 1 76 ? -9.836 4.852 20.938 1.00 96.31 76 ALA A O 1
ATOM 625 N N . SER A 1 77 ? -10.966 6.442 22.036 1.00 97.31 77 SER A N 1
ATOM 626 C CA . SER A 1 77 ? -9.813 6.960 22.793 1.00 97.31 77 SER A CA 1
ATOM 627 C C . SER A 1 77 ? -9.836 6.555 24.274 1.00 97.31 77 SER A C 1
ATOM 629 O O . SER A 1 77 ? -10.866 6.149 24.827 1.00 97.31 77 SER A O 1
ATOM 631 N N . TRP A 1 78 ? -8.703 6.701 24.959 1.00 98.19 78 TRP A N 1
ATOM 632 C CA . TRP A 1 78 ? -8.593 6.560 26.411 1.00 98.19 78 TRP A CA 1
ATOM 633 C C . TRP A 1 78 ? -8.450 7.942 27.020 1.00 98.19 78 TRP A C 1
ATOM 635 O O . TRP A 1 78 ? -7.443 8.609 26.818 1.00 98.19 78 TRP A O 1
ATOM 645 N N . ASN A 1 79 ? -9.474 8.371 27.757 1.00 97.12 79 ASN A N 1
ATOM 646 C CA . ASN A 1 79 ? -9.476 9.679 28.390 1.00 97.12 79 ASN A CA 1
ATOM 647 C C . ASN A 1 79 ? -9.208 9.554 29.894 1.00 97.12 79 ASN A C 1
ATOM 649 O O . ASN A 1 79 ? -10.023 8.966 30.611 1.00 97.12 79 ASN A O 1
ATOM 653 N N . GLY A 1 80 ? -8.117 10.119 30.401 1.00 96.88 80 GLY A N 1
ATOM 654 C CA . GLY A 1 80 ? -7.706 9.968 31.794 1.00 96.88 80 GLY A CA 1
ATOM 655 C C . GLY A 1 80 ? -8.673 10.585 32.795 1.00 96.88 80 GLY A C 1
ATOM 656 O O . GLY A 1 80 ? -8.803 10.085 33.913 1.00 96.88 80 GLY A O 1
ATOM 657 N N . THR A 1 81 ? -9.424 11.618 32.407 1.00 95.06 81 THR A N 1
ATOM 658 C CA . THR A 1 81 ? -10.470 12.197 33.269 1.00 95.06 81 THR A CA 1
ATOM 659 C C . THR A 1 81 ? -11.628 11.218 33.473 1.00 95.06 81 THR A C 1
ATOM 661 O O . THR A 1 81 ? -12.144 11.106 34.588 1.00 95.06 81 THR A O 1
ATOM 664 N N . LYS A 1 82 ? -12.005 10.472 32.426 1.00 95.56 82 LYS A N 1
ATOM 665 C CA . LYS A 1 82 ? -13.048 9.435 32.499 1.00 95.56 82 LYS A CA 1
ATOM 666 C C . LYS A 1 82 ? -12.541 8.141 33.141 1.00 95.56 82 LYS A C 1
ATOM 668 O O . LYS A 1 82 ? -13.275 7.516 33.898 1.00 95.56 82 LYS A O 1
ATOM 673 N N . LEU A 1 83 ? -11.309 7.734 32.836 1.00 97.00 83 LEU A N 1
ATOM 674 C CA . LEU A 1 83 ? -10.757 6.444 33.261 1.00 97.00 83 LEU A CA 1
ATOM 675 C C . LEU A 1 83 ? -10.176 6.457 34.669 1.00 97.00 83 LEU A C 1
ATOM 677 O O . LEU A 1 83 ? -10.236 5.438 35.350 1.00 97.00 83 LEU A O 1
ATOM 681 N N . LYS A 1 84 ? -9.607 7.585 35.111 1.00 96.75 84 LYS A N 1
ATOM 682 C CA . LYS A 1 84 ? -8.979 7.729 36.434 1.00 96.75 84 LYS A CA 1
ATOM 683 C C . LYS A 1 84 ? -7.961 6.610 36.729 1.00 96.75 84 LYS A C 1
ATOM 685 O O . LYS A 1 84 ? -7.868 6.126 37.855 1.00 96.75 84 LYS A O 1
ATOM 690 N N . GLY A 1 85 ? -7.187 6.202 35.722 1.00 96.75 85 GLY A N 1
ATOM 691 C CA . GLY A 1 85 ? -6.158 5.163 35.830 1.00 96.75 85 GLY A CA 1
ATOM 692 C C . GLY A 1 85 ? -6.652 3.718 35.700 1.00 96.75 85 GLY A C 1
ATOM 693 O O . GLY A 1 85 ? -5.830 2.818 35.811 1.00 96.75 85 GLY A O 1
ATOM 694 N N . LEU A 1 86 ? -7.946 3.488 35.459 1.00 97.75 86 LEU A N 1
ATOM 695 C CA . LEU A 1 86 ? -8.517 2.149 35.283 1.00 97.75 86 LEU A CA 1
ATOM 696 C C . LEU A 1 86 ? -8.467 1.691 33.820 1.00 97.75 86 LEU A C 1
ATOM 698 O O . LEU A 1 86 ? -8.419 2.510 32.896 1.00 97.75 86 LEU A O 1
ATOM 702 N N . ASN A 1 87 ? -8.509 0.376 33.609 1.00 96.94 87 ASN A N 1
ATOM 703 C CA . ASN A 1 87 ? -8.403 -0.233 32.289 1.00 96.94 87 ASN A CA 1
ATOM 704 C C . ASN A 1 87 ? -9.638 0.028 31.438 1.00 96.94 87 ASN A C 1
ATOM 706 O O . ASN A 1 87 ? -10.775 -0.226 31.854 1.00 96.94 87 ASN A O 1
ATOM 710 N N . LYS A 1 88 ? -9.393 0.424 30.193 1.00 98.19 88 LYS A N 1
ATOM 711 C CA . LYS A 1 88 ? -10.375 0.351 29.116 1.00 98.19 88 LYS A CA 1
ATOM 712 C C . LYS A 1 88 ? -9.811 -0.475 27.973 1.00 98.19 88 LYS A C 1
ATOM 714 O O . LYS A 1 88 ? -8.640 -0.327 27.618 1.00 98.19 88 LYS A O 1
ATOM 719 N N . THR A 1 89 ? -10.663 -1.299 27.380 1.00 98.31 89 THR A N 1
ATOM 720 C CA . THR A 1 89 ? -10.351 -2.050 26.167 1.00 98.31 89 THR A CA 1
ATOM 721 C C . THR A 1 89 ? -11.131 -1.470 24.992 1.00 98.31 89 THR A C 1
ATOM 723 O O . THR A 1 89 ? -12.346 -1.299 25.074 1.00 98.31 89 THR A O 1
ATOM 726 N N . VAL A 1 90 ? -10.437 -1.161 23.900 1.00 98.62 90 VAL A N 1
ATOM 727 C CA . VAL A 1 90 ? -11.044 -0.793 22.618 1.00 98.62 90 VAL A CA 1
ATOM 728 C C . VAL A 1 90 ? -10.760 -1.917 21.630 1.00 98.62 90 VAL A C 1
ATOM 730 O O . VAL A 1 90 ? -9.610 -2.322 21.481 1.00 98.62 90 VAL A O 1
ATOM 733 N N . VAL A 1 91 ? -11.807 -2.438 21.001 1.00 98.50 91 VAL A N 1
ATOM 734 C CA . VAL A 1 91 ? -11.761 -3.520 20.017 1.00 98.50 91 VAL A CA 1
ATOM 735 C C . VAL A 1 91 ? -12.118 -2.929 18.661 1.00 98.50 91 VAL A C 1
ATOM 737 O O . VAL A 1 91 ? -13.282 -2.625 18.409 1.00 98.50 91 VAL A O 1
ATOM 740 N N . PHE A 1 92 ? -11.122 -2.733 17.807 1.00 98.44 92 PHE A N 1
ATOM 741 C CA . PHE A 1 92 ? -11.329 -2.322 16.421 1.00 98.44 92 PHE A CA 1
ATOM 742 C C . PHE A 1 92 ? -11.664 -3.551 15.589 1.00 98.44 92 PHE A C 1
ATOM 744 O O . PHE A 1 92 ? -10.950 -4.543 15.684 1.00 98.44 92 PHE A O 1
ATOM 751 N N . ILE A 1 93 ? -12.740 -3.499 14.811 1.00 97.25 93 ILE A N 1
ATOM 752 C CA . ILE A 1 93 ? -13.159 -4.560 13.895 1.00 97.25 93 ILE A CA 1
ATOM 753 C C . ILE A 1 93 ? -13.154 -3.960 12.497 1.00 97.25 93 ILE A C 1
ATOM 755 O O . ILE A 1 93 ? -13.925 -3.040 12.217 1.00 97.25 93 ILE A O 1
ATOM 759 N N . LEU A 1 94 ? -12.242 -4.442 11.660 1.00 94.56 94 LEU A N 1
ATOM 760 C CA . LEU A 1 94 ? -11.925 -3.838 10.374 1.00 94.56 94 LEU A CA 1
ATOM 761 C C . LEU A 1 94 ? -11.347 -4.850 9.400 1.00 94.56 94 LEU A C 1
ATOM 763 O O . LEU A 1 94 ? -10.822 -5.890 9.798 1.00 94.56 94 LEU A O 1
ATOM 767 N N . TRP A 1 95 ? -11.433 -4.504 8.125 1.00 90.50 95 TRP A N 1
ATOM 768 C CA . TRP A 1 95 ? -10.767 -5.238 7.065 1.00 90.50 95 TRP A CA 1
ATOM 769 C C . TRP A 1 95 ? -9.297 -4.851 7.021 1.00 90.50 95 TRP A C 1
ATOM 771 O O . TRP A 1 95 ? -8.971 -3.664 7.021 1.00 90.50 95 TRP A O 1
ATOM 781 N N . LEU A 1 96 ? -8.429 -5.857 7.005 1.00 88.56 96 LEU A N 1
ATOM 782 C CA . LEU A 1 96 ? -7.003 -5.687 6.769 1.00 88.56 96 LEU A CA 1
ATOM 783 C C . LEU A 1 96 ? -6.633 -6.431 5.493 1.00 88.56 96 LEU A C 1
ATOM 785 O O . LEU A 1 96 ? -7.181 -7.492 5.184 1.00 88.56 96 LEU A O 1
ATOM 789 N N . GLU A 1 97 ? -5.705 -5.842 4.758 1.00 84.12 97 GLU A N 1
ATOM 790 C CA . GLU A 1 97 ? -5.096 -6.469 3.596 1.00 84.12 97 GLU A CA 1
ATOM 791 C C . GLU A 1 97 ? -4.005 -7.449 4.038 1.00 84.12 97 GLU A C 1
ATOM 793 O O . GLU A 1 97 ? -3.560 -7.443 5.183 1.00 84.12 97 GLU A O 1
ATOM 798 N N . LYS A 1 98 ? -3.549 -8.311 3.131 1.00 81.94 98 LYS A N 1
ATOM 799 C CA . LYS A 1 98 ? -2.331 -9.077 3.394 1.00 81.94 98 LYS A CA 1
ATOM 800 C C . LYS A 1 98 ? -1.141 -8.114 3.426 1.00 81.94 98 LYS A C 1
ATOM 802 O O . LYS A 1 98 ? -0.954 -7.331 2.492 1.00 81.94 98 LYS A O 1
ATOM 807 N N . GLY A 1 99 ? -0.295 -8.215 4.448 1.00 77.25 99 GLY A N 1
ATOM 808 C CA . GLY A 1 99 ? 0.952 -7.459 4.535 1.00 77.25 99 GLY A CA 1
ATOM 809 C C . GLY A 1 99 ? 1.175 -6.774 5.877 1.00 77.25 99 GLY A C 1
ATOM 810 O O . GLY A 1 99 ? 0.717 -7.235 6.918 1.00 77.25 99 GLY A O 1
ATOM 811 N N . ASN A 1 100 ? 1.953 -5.687 5.853 1.00 82.38 100 ASN A N 1
ATOM 812 C CA . ASN A 1 100 ? 2.352 -4.973 7.063 1.00 82.38 100 ASN A CA 1
ATOM 813 C C . ASN A 1 100 ? 1.376 -3.838 7.377 1.00 82.38 100 ASN A C 1
ATOM 815 O O . ASN A 1 100 ? 1.134 -2.975 6.537 1.00 82.38 100 ASN A O 1
ATOM 819 N N . HIS A 1 101 ? 0.913 -3.815 8.619 1.00 86.94 101 HIS A N 1
ATOM 820 C CA . HIS A 1 101 ? -0.001 -2.830 9.169 1.00 86.94 101 HIS A CA 1
ATOM 821 C C . HIS A 1 101 ? 0.622 -2.118 10.362 1.00 86.94 101 HIS A C 1
ATOM 823 O O . HIS A 1 101 ? 1.490 -2.655 11.064 1.00 86.94 101 HIS A O 1
ATOM 829 N N . LYS A 1 102 ? 0.148 -0.899 10.618 1.00 92.00 102 LYS A N 1
ATOM 830 C CA . LYS A 1 102 ? 0.681 -0.034 11.668 1.00 92.00 102 LYS A CA 1
ATOM 831 C C . LYS A 1 102 ? -0.417 0.542 12.545 1.00 92.00 102 LYS A C 1
ATOM 833 O O . LYS A 1 102 ? -1.360 1.164 12.065 1.00 92.00 102 LYS A O 1
ATOM 838 N N . ILE A 1 103 ? -0.222 0.425 13.856 1.00 96.56 103 ILE A N 1
ATOM 839 C CA . ILE A 1 103 ? -0.972 1.165 14.871 1.00 96.56 103 ILE A CA 1
ATOM 840 C C . ILE A 1 103 ? -0.068 2.269 15.410 1.00 96.56 103 ILE A C 1
ATOM 842 O O . ILE A 1 103 ? 0.946 1.988 16.051 1.00 96.56 103 ILE A O 1
ATOM 846 N N . THR A 1 104 ? -0.442 3.522 15.188 1.00 97.06 104 THR A N 1
ATOM 847 C CA . THR A 1 104 ? 0.258 4.679 15.749 1.00 97.06 104 THR A CA 1
ATOM 848 C C . THR A 1 104 ? -0.450 5.121 17.024 1.00 97.06 104 THR A C 1
ATOM 850 O O . THR A 1 104 ? -1.587 5.589 17.000 1.00 97.06 104 THR A O 1
ATOM 853 N N . PHE A 1 105 ? 0.226 4.971 18.160 1.00 97.94 105 PHE A N 1
ATOM 854 C CA . PHE A 1 105 ? -0.229 5.422 19.470 1.00 97.94 105 PHE A CA 1
ATOM 855 C C . PHE A 1 105 ? 0.210 6.864 19.699 1.00 97.94 105 PHE A C 1
ATOM 857 O O . PHE A 1 105 ? 1.405 7.154 19.685 1.00 97.94 105 PHE A O 1
ATOM 864 N N . ILE A 1 106 ? -0.745 7.755 19.953 1.00 98.00 106 ILE A N 1
ATOM 865 C CA . ILE A 1 106 ? -0.504 9.195 20.086 1.00 98.00 106 ILE A CA 1
ATOM 866 C C . ILE A 1 106 ? -0.968 9.624 21.483 1.00 98.00 106 ILE A C 1
ATOM 868 O O . ILE A 1 106 ? -2.168 9.844 21.680 1.00 98.00 106 ILE A O 1
ATOM 872 N N . PRO A 1 107 ? -0.068 9.698 22.478 1.00 97.69 107 PRO A N 1
ATOM 873 C CA . PRO A 1 107 ? -0.428 10.122 23.825 1.00 97.69 107 PRO A CA 1
ATOM 874 C C . PRO A 1 107 ? -0.527 11.653 23.931 1.00 97.69 107 PRO A C 1
ATOM 876 O O . PRO A 1 107 ? 0.231 12.375 23.290 1.00 97.69 107 PRO A O 1
ATOM 879 N N . ASP A 1 108 ? -1.411 12.147 24.795 1.00 95.88 108 ASP A N 1
ATOM 880 C CA . ASP A 1 108 ? -1.326 13.493 25.373 1.00 95.88 108 ASP A CA 1
ATOM 881 C C . ASP A 1 108 ? -0.856 13.349 26.827 1.00 95.88 108 ASP A C 1
ATOM 883 O O . ASP A 1 108 ? -1.499 12.673 27.633 1.00 95.88 108 ASP A O 1
ATOM 887 N N . ARG A 1 109 ? 0.316 13.916 27.145 1.00 94.88 109 ARG A N 1
ATOM 888 C CA . ARG A 1 109 ? 1.070 13.807 28.424 1.00 94.88 109 ARG A CA 1
ATOM 889 C C . ARG A 1 109 ? 1.554 12.412 28.819 1.00 94.88 109 ARG A C 1
ATOM 891 O O . ARG A 1 109 ? 2.569 12.285 29.509 1.00 94.88 109 ARG A O 1
ATOM 898 N N . GLY A 1 110 ? 0.863 11.369 28.384 1.00 96.38 110 GLY A N 1
ATOM 899 C CA . GLY A 1 110 ? 1.285 9.987 28.511 1.00 96.38 110 GLY A CA 1
ATOM 900 C C . GLY A 1 110 ? 0.127 9.002 28.512 1.00 96.38 110 GLY A C 1
ATOM 901 O O . GLY A 1 110 ? -1.035 9.373 28.609 1.00 96.38 110 GLY A O 1
ATOM 902 N N . ALA A 1 111 ? 0.461 7.722 28.424 1.00 97.88 111 ALA A N 1
ATOM 903 C CA . ALA A 1 111 ? -0.476 6.616 28.568 1.00 97.88 111 ALA A CA 1
ATOM 904 C C . ALA A 1 111 ? 0.284 5.345 28.946 1.00 97.88 111 ALA A C 1
ATOM 906 O O . ALA A 1 111 ? 1.505 5.267 28.764 1.00 97.88 111 ALA A O 1
ATOM 907 N N . LYS A 1 112 ? -0.421 4.333 29.449 1.00 97.94 112 LYS A N 1
ATOM 908 C CA . LYS A 1 112 ? 0.145 3.000 29.662 1.00 97.94 112 LYS A CA 1
ATOM 909 C C . LYS A 1 112 ? -0.630 1.977 28.843 1.00 97.94 112 LYS A C 1
ATOM 911 O O . LYS A 1 112 ? -1.817 1.770 29.068 1.00 97.94 112 LYS A O 1
ATOM 916 N N . ILE A 1 113 ? 0.048 1.360 27.883 1.00 98.00 113 ILE A N 1
ATOM 917 C CA . ILE A 1 113 ? -0.494 0.299 27.034 1.00 98.00 113 ILE A CA 1
ATOM 918 C C . ILE A 1 113 ? -0.250 -1.027 27.753 1.00 98.00 113 ILE A C 1
ATOM 920 O O . ILE A 1 113 ? 0.896 -1.395 28.008 1.00 98.00 113 ILE A O 1
ATOM 924 N N . GLU A 1 114 ? -1.321 -1.736 28.089 1.00 97.06 114 GLU A N 1
ATOM 925 C CA . GLU A 1 114 ? -1.261 -2.983 28.853 1.00 97.06 114 GLU A CA 1
ATOM 926 C C . GLU A 1 114 ? -1.130 -4.191 27.929 1.00 97.06 114 GLU A C 1
ATOM 928 O O . GLU A 1 114 ? -0.230 -5.010 28.103 1.00 97.06 114 GLU A O 1
ATOM 933 N N . ASN A 1 115 ? -2.012 -4.288 26.931 1.00 96.19 115 ASN A N 1
ATOM 934 C CA . ASN A 1 115 ? -2.093 -5.440 26.039 1.00 96.19 115 ASN A CA 1
ATOM 935 C C . ASN A 1 115 ? -2.593 -5.039 24.650 1.00 96.19 115 ASN A C 1
ATOM 937 O O . ASN A 1 115 ? -3.535 -4.251 24.538 1.00 96.19 115 ASN A O 1
ATOM 941 N N . ILE A 1 116 ? -2.025 -5.661 23.620 1.00 97.06 116 ILE A N 1
ATOM 942 C CA . ILE A 1 116 ? -2.517 -5.623 22.239 1.00 97.06 116 ILE A CA 1
ATOM 943 C C . ILE A 1 116 ? -2.778 -7.068 21.809 1.00 97.06 116 ILE A C 1
ATOM 945 O O . ILE A 1 116 ? -1.944 -7.943 22.039 1.00 97.06 116 ILE A O 1
ATOM 949 N N . LYS A 1 117 ? -3.948 -7.336 21.231 1.00 96.00 117 LYS A N 1
ATOM 950 C CA . LYS A 1 117 ? -4.337 -8.657 20.724 1.00 96.00 117 LYS A CA 1
ATOM 951 C C . LYS A 1 117 ? -4.965 -8.504 19.342 1.00 96.00 117 LYS A C 1
ATOM 953 O O . LYS A 1 117 ? -5.897 -7.719 19.206 1.00 96.00 117 LYS A O 1
ATOM 958 N N . THR A 1 118 ? -4.485 -9.267 18.369 1.00 96.62 118 THR A N 1
ATOM 959 C CA . THR A 1 118 ? -4.995 -9.302 16.993 1.00 96.62 118 THR A CA 1
ATOM 960 C C . THR A 1 118 ? -5.530 -10.697 16.688 1.00 96.62 118 THR A C 1
ATOM 962 O O . THR A 1 118 ? -4.840 -11.693 16.924 1.00 96.62 118 THR A O 1
ATOM 965 N N . GLU A 1 119 ? -6.755 -10.776 16.174 1.00 95.94 119 GLU A N 1
ATOM 966 C CA . GLU A 1 119 ? -7.433 -12.034 15.842 1.00 95.94 119 GLU A CA 1
ATOM 967 C C . GLU A 1 119 ? -8.075 -11.957 14.460 1.00 95.94 119 GLU A C 1
ATOM 969 O O . GLU A 1 119 ? -8.700 -10.949 14.132 1.00 95.94 119 GLU A O 1
ATOM 974 N N . PHE A 1 120 ? -7.965 -13.035 13.690 1.00 95.06 120 PHE A N 1
ATOM 975 C CA . PHE A 1 120 ? -8.667 -13.215 12.424 1.00 95.06 120 PHE A CA 1
ATOM 976 C C . PHE A 1 120 ? -10.091 -13.730 12.654 1.00 95.06 120 PHE A C 1
ATOM 978 O O . PHE A 1 120 ? -10.336 -14.558 13.544 1.00 95.06 120 PHE A O 1
ATOM 985 N N . ILE A 1 121 ? -11.043 -13.244 11.860 1.00 93.56 121 ILE A N 1
ATOM 986 C CA . ILE A 1 121 ? -12.465 -13.563 11.974 1.00 93.56 121 ILE A CA 1
ATOM 987 C C . ILE A 1 121 ? -12.916 -14.350 10.737 1.00 93.56 121 ILE A C 1
ATOM 989 O O . ILE A 1 121 ? -13.298 -13.775 9.727 1.00 93.56 121 ILE A O 1
ATOM 993 N N . GLU A 1 122 ? -12.956 -15.678 10.869 1.00 85.94 122 GLU A N 1
ATOM 994 C CA . GLU A 1 122 ? -13.395 -16.601 9.804 1.00 85.94 122 GLU A CA 1
ATOM 995 C C . GLU A 1 122 ? -14.867 -16.406 9.385 1.00 85.94 122 GLU A C 1
ATOM 997 O O . GLU A 1 122 ? -15.210 -16.501 8.212 1.00 85.94 122 GLU A O 1
ATOM 1002 N N . SER A 1 123 ? -15.764 -16.153 10.347 1.00 77.62 123 SER A N 1
ATOM 1003 C CA . SER A 1 123 ? -17.203 -15.971 10.100 1.00 77.62 123 SER A CA 1
ATOM 1004 C C . SER A 1 123 ? -17.565 -14.495 10.200 1.00 77.62 123 SER A C 1
ATOM 1006 O O . SER A 1 123 ? -17.698 -13.953 11.299 1.00 77.62 123 SER A O 1
ATOM 1008 N N . THR A 1 124 ? -17.761 -13.853 9.052 1.00 78.69 124 THR A N 1
ATOM 1009 C CA . THR A 1 124 ? -17.912 -12.396 8.956 1.00 78.69 124 THR A CA 1
ATOM 1010 C C . THR A 1 124 ? -19.303 -11.891 9.341 1.00 78.69 124 THR A C 1
ATOM 1012 O O . THR A 1 124 ? -19.408 -10.797 9.877 1.00 78.69 124 THR A O 1
ATOM 1015 N N . SER A 1 125 ? -20.378 -12.666 9.149 1.00 85.44 125 SER A N 1
ATOM 1016 C CA . SER A 1 125 ? -21.757 -12.190 9.403 1.00 85.44 125 SER A CA 1
ATOM 1017 C C . SER A 1 125 ? -22.118 -12.064 10.886 1.00 85.44 125 SER A C 1
ATOM 1019 O O . SER A 1 125 ? -22.868 -11.167 11.277 1.00 85.44 125 SER A O 1
ATOM 1021 N N . LYS A 1 126 ? -21.601 -12.967 11.726 1.00 91.75 126 LYS A N 1
ATOM 1022 C CA . LYS A 1 126 ? -21.862 -13.011 13.169 1.00 91.75 126 LYS A CA 1
ATOM 1023 C C . LYS A 1 126 ? -20.583 -13.305 13.921 1.00 91.75 126 LYS A C 1
ATOM 1025 O O . LYS A 1 126 ? -19.961 -14.346 13.715 1.00 91.75 126 LYS A O 1
ATOM 1030 N N . ILE A 1 127 ? -20.253 -12.420 14.850 1.00 94.19 127 ILE A N 1
ATOM 1031 C CA . ILE A 1 127 ? -19.039 -12.490 15.656 1.00 94.19 127 ILE A CA 1
ATOM 1032 C C . ILE A 1 127 ? -19.432 -12.587 17.117 1.00 94.19 127 ILE A C 1
ATOM 1034 O O . ILE A 1 127 ? -20.317 -11.868 17.577 1.00 94.19 127 ILE A O 1
ATOM 1038 N N . LYS A 1 128 ? -18.758 -13.456 17.866 1.00 94.75 128 LYS A N 1
ATOM 1039 C CA . LYS A 1 128 ? -18.925 -13.573 19.312 1.00 94.75 128 LYS A CA 1
ATOM 1040 C C . LYS A 1 128 ? -17.583 -13.373 20.000 1.00 94.75 128 LYS A C 1
ATOM 1042 O O . LYS A 1 128 ? -16.640 -14.104 19.733 1.00 94.75 128 LYS A O 1
ATOM 1047 N N . PHE A 1 129 ? -17.533 -12.412 20.911 1.00 95.12 129 PHE A N 1
ATOM 1048 C CA . PHE A 1 129 ? -16.404 -12.162 21.793 1.00 95.12 129 PHE A CA 1
ATOM 1049 C C . PHE A 1 129 ? -16.673 -12.805 23.148 1.00 95.12 129 PHE A C 1
ATOM 1051 O O . PHE A 1 129 ? -17.589 -12.384 23.855 1.00 95.12 129 PHE A O 1
ATOM 1058 N N . ASP A 1 130 ? -15.865 -13.798 23.512 1.00 93.19 130 ASP A N 1
ATOM 1059 C CA . ASP A 1 130 ? -15.862 -14.406 24.842 1.00 93.19 130 ASP A CA 1
ATOM 1060 C C . ASP A 1 130 ? -14.809 -13.694 25.704 1.00 93.19 130 ASP A C 1
ATOM 1062 O O . ASP A 1 130 ? -13.606 -13.913 25.575 1.00 93.19 130 ASP A O 1
ATOM 1066 N N . LEU A 1 131 ? -15.272 -12.762 26.539 1.00 92.62 131 LEU A N 1
ATOM 1067 C CA . LEU A 1 131 ? -14.417 -11.832 27.277 1.00 92.62 131 LEU A CA 1
ATOM 1068 C C . LEU A 1 131 ? -14.121 -12.331 28.692 1.00 92.62 131 LEU A C 1
ATOM 1070 O O . LEU A 1 131 ? -12.972 -12.296 29.126 1.00 92.62 131 LEU A O 1
ATOM 1074 N N . GLY A 1 132 ? -15.163 -12.746 29.423 1.00 87.62 132 GLY A N 1
ATOM 1075 C CA . GLY A 1 132 ? -15.060 -13.266 30.793 1.00 87.62 132 GLY A CA 1
ATOM 1076 C C . GLY A 1 132 ? -14.367 -12.333 31.797 1.00 87.62 132 GLY A C 1
ATOM 1077 O O . GLY A 1 132 ? -13.835 -12.809 32.799 1.00 87.62 132 GLY A O 1
ATOM 1078 N N . LYS A 1 133 ? -14.321 -11.015 31.545 1.00 84.38 133 LYS A N 1
ATOM 1079 C CA . LYS A 1 133 ? -13.583 -10.064 32.394 1.00 84.38 133 LYS A CA 1
ATOM 1080 C C . LYS A 1 133 ? -14.505 -9.345 33.369 1.00 84.38 133 LYS A C 1
ATOM 1082 O O . LYS A 1 133 ? -15.561 -8.839 32.988 1.00 84.38 133 LYS A O 1
ATOM 1087 N N . GLN A 1 134 ? -14.060 -9.241 34.618 1.00 95.12 134 GLN A N 1
ATOM 1088 C CA . GLN A 1 134 ? -14.662 -8.368 35.621 1.00 95.12 134 GLN A CA 1
ATOM 1089 C C . GLN A 1 134 ? -14.061 -6.961 35.518 1.00 95.12 134 GLN A C 1
ATOM 1091 O O . GLN A 1 134 ? -12.854 -6.810 35.325 1.00 95.12 134 GLN A O 1
ATOM 1096 N N . ALA A 1 135 ? -14.895 -5.930 35.628 1.00 96.06 135 ALA A N 1
ATOM 1097 C CA . ALA A 1 135 ? -14.439 -4.549 35.692 1.00 96.06 135 ALA A CA 1
ATOM 1098 C C . ALA A 1 135 ? -13.740 -4.264 37.032 1.00 96.06 135 ALA A C 1
ATOM 1100 O O . ALA A 1 135 ? -14.173 -4.731 38.085 1.00 96.06 135 ALA A O 1
ATOM 1101 N N . GLU A 1 136 ? -12.682 -3.454 36.993 1.00 96.81 136 GLU A N 1
ATOM 1102 C CA . GLU A 1 136 ? -12.098 -2.849 38.196 1.00 96.81 136 GLU A CA 1
ATOM 1103 C C . GLU A 1 136 ? -13.067 -1.837 38.810 1.00 96.81 136 GLU A C 1
ATOM 1105 O O . GLU A 1 136 ? -13.719 -1.104 38.055 1.00 96.81 136 GLU A O 1
ATOM 1110 N N . ASP A 1 137 ? -13.086 -1.761 40.148 1.00 95.69 137 ASP A N 1
ATOM 1111 C CA . ASP A 1 137 ? -13.982 -0.881 40.902 1.00 95.69 137 ASP A CA 1
ATOM 1112 C C . ASP A 1 137 ? -13.770 0.578 40.495 1.00 95.69 137 ASP A C 1
ATOM 1114 O O . ASP A 1 137 ? -12.698 1.159 40.679 1.00 95.69 137 ASP A O 1
ATOM 1118 N N . GLY A 1 138 ? -14.802 1.160 39.899 1.00 92.88 138 GLY A N 1
ATOM 1119 C CA . GLY A 1 138 ? -14.781 2.513 39.383 1.00 92.88 138 GLY A CA 1
ATOM 1120 C C . GLY A 1 138 ? -16.183 3.083 39.280 1.00 92.88 138 GLY A C 1
ATOM 1121 O O . GLY A 1 138 ? -17.167 2.358 39.333 1.00 92.88 138 GLY A O 1
ATOM 1122 N N . ASP A 1 139 ? -16.253 4.398 39.128 1.00 92.44 139 ASP A N 1
ATOM 1123 C CA . ASP A 1 139 ? -17.508 5.145 39.065 1.00 92.44 139 ASP A CA 1
ATOM 1124 C C . ASP A 1 139 ? -17.795 5.552 37.618 1.00 92.44 139 ASP A C 1
ATOM 1126 O O . ASP A 1 139 ? -17.023 6.318 37.026 1.00 92.44 139 ASP A O 1
ATOM 1130 N N . ARG A 1 140 ? -18.887 5.009 37.065 1.00 93.62 140 ARG A N 1
ATOM 1131 C CA . ARG A 1 140 ? -19.507 5.378 35.775 1.00 93.62 140 ARG A CA 1
ATOM 1132 C C . ARG A 1 140 ? -18.521 5.724 34.665 1.00 93.62 140 ARG A C 1
ATOM 1134 O O . ARG A 1 140 ? -18.491 6.850 34.159 1.00 93.62 140 ARG A O 1
ATOM 1141 N N . ARG A 1 141 ? -17.738 4.740 34.242 1.00 95.50 141 ARG A N 1
ATOM 1142 C CA . ARG A 1 141 ? -16.649 4.935 33.278 1.00 95.50 141 ARG A CA 1
ATOM 1143 C C . ARG A 1 141 ? -16.810 4.065 32.035 1.00 95.50 141 ARG A C 1
ATOM 1145 O O . ARG A 1 141 ? -17.395 2.985 32.129 1.00 95.50 141 ARG A O 1
ATOM 1152 N N . PRO A 1 142 ? -16.239 4.466 30.889 1.00 96.94 142 PRO A N 1
ATOM 1153 C CA . PRO A 1 142 ? -16.099 3.561 29.758 1.00 96.94 142 PRO A CA 1
ATOM 1154 C C . PRO A 1 142 ? -15.200 2.378 30.140 1.00 96.94 142 PRO A C 1
ATOM 1156 O O . PRO A 1 142 ? -14.192 2.541 30.836 1.00 96.94 142 PRO A O 1
ATOM 1159 N N . TRP A 1 143 ? -15.580 1.187 29.683 1.00 97.19 143 TRP A N 1
ATOM 1160 C CA . TRP A 1 143 ? -14.899 -0.062 30.012 1.00 97.19 143 TRP A CA 1
ATOM 1161 C C . TRP A 1 143 ? -14.517 -0.858 28.765 1.00 97.19 143 TRP A C 1
ATOM 1163 O O . TRP A 1 143 ? -13.331 -1.108 28.556 1.00 97.19 143 TRP A O 1
ATOM 1173 N N . TYR A 1 144 ? -15.495 -1.183 27.921 1.00 98.06 144 TYR A N 1
ATOM 1174 C CA . TYR A 1 144 ? -15.268 -1.757 26.596 1.00 98.06 144 TYR A CA 1
ATOM 1175 C C . TYR A 1 144 ? -15.847 -0.839 25.531 1.00 98.06 144 TYR A C 1
ATOM 1177 O O . TYR A 1 144 ? -16.957 -0.332 25.690 1.00 98.06 144 TYR A O 1
ATOM 1185 N N . THR A 1 145 ? -15.123 -0.674 24.433 1.00 98.38 145 THR A N 1
ATOM 1186 C CA . THR A 1 145 ? -15.652 -0.065 23.214 1.00 98.38 145 THR A CA 1
ATOM 1187 C C . THR A 1 145 ? -15.373 -0.989 22.042 1.00 98.38 145 THR A C 1
ATOM 1189 O O . THR A 1 145 ? -14.225 -1.366 21.843 1.00 98.38 145 THR A O 1
ATOM 1192 N N . PHE A 1 146 ? -16.388 -1.316 21.251 1.00 98.50 146 PHE A N 1
ATOM 1193 C CA . PHE A 1 146 ? -16.211 -1.921 19.934 1.00 98.50 146 PHE A CA 1
ATOM 1194 C C . PHE A 1 146 ? -16.328 -0.822 18.882 1.00 98.50 146 PHE A C 1
ATOM 1196 O O . PHE A 1 146 ? -17.275 -0.031 18.913 1.00 98.50 146 PHE A O 1
ATOM 1203 N N . VAL A 1 147 ? -15.343 -0.756 17.995 1.00 98.38 147 VAL A N 1
ATOM 1204 C CA . VAL A 1 147 ? -15.276 0.182 16.877 1.00 98.38 147 VAL A CA 1
ATOM 1205 C C . VAL A 1 147 ? -15.453 -0.634 15.609 1.00 98.38 147 VAL A C 1
ATOM 1207 O O . VAL A 1 147 ? -14.579 -1.420 15.258 1.00 98.38 147 VAL A O 1
ATOM 1210 N N . LEU A 1 148 ? -16.597 -0.477 14.959 1.00 96.81 148 LEU A N 1
ATOM 1211 C CA . LEU A 1 148 ? -16.873 -1.088 13.665 1.00 96.81 148 LEU A CA 1
ATOM 1212 C C . LEU A 1 148 ? -16.360 -0.140 12.586 1.00 96.81 148 LEU A C 1
ATOM 1214 O O . LEU A 1 148 ? -16.679 1.044 12.659 1.00 96.81 148 LEU A O 1
ATOM 1218 N N . ILE A 1 149 ? -15.563 -0.627 11.635 1.00 93.44 149 ILE A N 1
ATOM 1219 C CA . ILE A 1 149 ? -14.994 0.183 10.550 1.00 93.44 149 ILE A CA 1
ATOM 1220 C C . ILE A 1 149 ? -15.486 -0.387 9.223 1.00 93.44 149 ILE A C 1
ATOM 1222 O O . ILE A 1 149 ? -15.155 -1.516 8.874 1.00 93.44 149 ILE A O 1
ATOM 1226 N N . ASP A 1 150 ? -16.308 0.396 8.525 1.00 89.69 150 ASP A N 1
ATOM 1227 C CA . ASP A 1 150 ? -16.990 0.032 7.276 1.00 89.69 150 ASP A CA 1
ATOM 1228 C C . ASP A 1 150 ? -17.862 -1.232 7.384 1.00 89.69 150 ASP A C 1
ATOM 1230 O O . ASP A 1 150 ? -18.088 -1.956 6.415 1.00 89.69 150 ASP A O 1
ATOM 1234 N N . LEU A 1 151 ? -18.411 -1.470 8.578 1.00 92.19 151 LEU A N 1
ATOM 1235 C CA . LEU A 1 151 ? -19.253 -2.626 8.887 1.00 92.19 151 LEU A CA 1
ATOM 1236 C C . LEU A 1 151 ? -20.645 -2.177 9.340 1.00 92.19 151 LEU A C 1
ATOM 1238 O O . LEU A 1 151 ? -20.751 -1.212 10.099 1.00 92.19 151 LEU A O 1
ATOM 1242 N N . PRO A 1 152 ? -21.715 -2.864 8.913 1.00 94.50 152 PRO A N 1
ATOM 1243 C CA . PRO A 1 152 ? -23.059 -2.592 9.402 1.00 94.50 152 PRO A CA 1
ATOM 1244 C C . PRO A 1 152 ? -23.280 -3.196 10.790 1.00 94.50 152 PRO A C 1
ATOM 1246 O O . PRO A 1 152 ? -22.497 -4.013 11.273 1.00 94.50 152 PRO A O 1
ATOM 1249 N N . LEU A 1 153 ? -24.401 -2.847 11.424 1.00 96.31 153 LEU A N 1
ATOM 1250 C CA . LEU A 1 153 ? -24.848 -3.496 12.656 1.00 96.31 153 LEU A CA 1
ATOM 1251 C C . LEU A 1 153 ? -26.341 -3.820 12.588 1.00 96.31 153 LEU A C 1
ATOM 1253 O O . LEU A 1 153 ? -27.198 -2.977 12.854 1.00 96.31 153 LEU A O 1
ATOM 1257 N N . LYS A 1 154 ? -26.623 -5.092 12.297 1.00 96.12 154 LYS A N 1
ATOM 1258 C CA . LYS A 1 154 ? -27.855 -5.826 12.614 1.00 96.12 154 LYS A CA 1
ATOM 1259 C C . LYS A 1 154 ? -28.347 -5.568 14.021 1.00 96.12 154 LYS A C 1
ATOM 1261 O O . LYS A 1 154 ? -29.370 -4.932 14.294 1.00 96.12 154 LYS A O 1
ATOM 1266 N N . GLN A 1 155 ? -27.585 -6.169 14.913 1.00 96.56 155 GLN A N 1
ATOM 1267 C CA . GLN A 1 155 ? -28.033 -6.485 16.243 1.00 96.56 155 GLN A CA 1
ATOM 1268 C C . GLN A 1 155 ? -26.829 -6.746 17.125 1.00 96.56 155 GLN A C 1
ATOM 1270 O O . GLN A 1 155 ? -25.798 -7.252 16.686 1.00 96.56 155 GLN A O 1
ATOM 1275 N N . ILE A 1 156 ? -27.000 -6.443 18.402 1.00 97.06 156 ILE A N 1
ATOM 1276 C CA . ILE A 1 156 ? -26.042 -6.780 19.440 1.00 97.06 156 ILE A CA 1
ATOM 1277 C C . ILE A 1 156 ? -26.719 -7.589 20.537 1.00 97.06 156 ILE A C 1
ATOM 1279 O O . ILE A 1 156 ? -27.839 -7.293 20.966 1.00 97.06 156 ILE A O 1
ATOM 1283 N N . LYS A 1 157 ? -26.006 -8.600 21.020 1.00 97.06 157 LYS A N 1
ATOM 1284 C CA . LYS A 1 157 ? -26.350 -9.393 22.192 1.00 97.06 157 LYS A CA 1
ATOM 1285 C C . LYS A 1 157 ? -25.213 -9.289 23.198 1.00 97.06 157 LYS A C 1
ATOM 1287 O O . LYS A 1 157 ? -24.054 -9.366 22.808 1.00 97.06 157 LYS A O 1
ATOM 1292 N N . ALA A 1 158 ? -25.519 -9.117 24.476 1.00 97.00 158 ALA A N 1
ATOM 1293 C CA . ALA A 1 158 ? -24.494 -9.129 25.514 1.00 97.00 158 ALA A CA 1
ATOM 1294 C C . ALA A 1 158 ? -24.999 -9.800 26.787 1.00 97.00 158 ALA A C 1
ATOM 1296 O O . ALA A 1 158 ? -26.144 -9.583 27.198 1.00 97.00 158 ALA A O 1
ATOM 1297 N N . GLU A 1 159 ? -24.120 -10.577 27.411 1.00 96.75 159 GLU A N 1
ATOM 1298 C CA . GLU A 1 159 ? -24.349 -11.245 28.686 1.00 96.75 159 GLU A CA 1
ATOM 1299 C C . GLU A 1 159 ? -23.502 -10.600 29.781 1.00 96.75 159 GLU A C 1
ATOM 1301 O O . GLU A 1 159 ? -22.272 -10.534 29.698 1.00 96.75 159 GLU A O 1
ATOM 1306 N N . VAL A 1 160 ? -24.173 -10.120 30.827 1.00 96.25 160 VAL A N 1
ATOM 1307 C CA . VAL A 1 160 ? -23.551 -9.351 31.906 1.00 96.25 160 VAL A CA 1
ATOM 1308 C C . VAL A 1 160 ? -23.994 -9.892 33.256 1.00 96.25 160 VAL A C 1
ATOM 1310 O O . VAL A 1 160 ? -25.176 -10.161 33.471 1.00 96.25 160 VAL A O 1
ATOM 1313 N N . THR A 1 161 ? -23.054 -9.986 34.195 1.00 95.50 161 THR A N 1
ATOM 1314 C CA . THR A 1 161 ? -23.341 -10.184 35.619 1.00 95.50 161 THR A CA 1
ATOM 1315 C C . THR A 1 161 ? -23.317 -8.860 36.369 1.00 95.50 161 THR A C 1
ATOM 1317 O O . THR A 1 161 ? -22.327 -8.130 36.311 1.00 95.50 161 THR A O 1
ATOM 1320 N N . THR A 1 162 ? -24.385 -8.588 37.120 1.00 93.81 162 THR A N 1
ATOM 1321 C CA . THR A 1 162 ? -24.528 -7.411 37.995 1.00 93.81 162 THR A CA 1
ATOM 1322 C C . THR A 1 162 ? -24.970 -7.845 39.389 1.00 93.81 162 THR A C 1
ATOM 1324 O O . THR A 1 162 ? -25.991 -8.524 39.523 1.00 93.81 162 THR A O 1
ATOM 1327 N N . LYS A 1 163 ? -24.226 -7.456 40.432 1.00 91.81 163 LYS A N 1
ATOM 1328 C CA . LYS A 1 163 ? -24.567 -7.750 41.829 1.00 91.81 163 LYS A CA 1
ATOM 1329 C C . LYS A 1 163 ? -25.067 -6.503 42.537 1.00 91.81 163 LYS A C 1
ATOM 1331 O O . LYS A 1 163 ? -24.505 -5.417 42.405 1.00 91.81 163 LYS A O 1
ATOM 1336 N N . TRP A 1 164 ? -26.113 -6.675 43.339 1.00 89.12 164 TRP A N 1
ATOM 1337 C CA . TRP A 1 164 ? -26.584 -5.607 44.212 1.00 89.12 164 TRP A CA 1
ATOM 1338 C C . TRP A 1 164 ? -25.655 -5.433 45.414 1.00 89.12 164 TRP A C 1
ATOM 1340 O O . TRP A 1 164 ? -25.338 -6.402 46.113 1.00 89.12 164 TRP A O 1
ATOM 1350 N N . ARG A 1 165 ? -25.273 -4.185 45.678 1.00 84.69 165 ARG A N 1
ATOM 1351 C CA . ARG A 1 165 ? -24.449 -3.760 46.810 1.00 84.69 165 ARG A CA 1
ATOM 1352 C C . ARG A 1 165 ? -25.008 -2.457 47.372 1.00 84.69 165 ARG A C 1
ATOM 1354 O O . ARG A 1 165 ? -25.552 -1.633 46.642 1.00 84.69 165 ARG A O 1
ATOM 1361 N N . PHE A 1 166 ? -24.887 -2.287 48.683 1.00 78.94 166 PHE A N 1
ATOM 1362 C CA . PHE A 1 166 ? -25.264 -1.053 49.360 1.00 78.94 166 PHE A CA 1
ATOM 1363 C C . PHE A 1 166 ? -24.006 -0.217 49.640 1.00 78.94 166 PHE A C 1
ATOM 1365 O O . PHE A 1 166 ? -23.015 -0.789 50.097 1.00 78.94 166 PHE A O 1
ATOM 1372 N N . PRO A 1 167 ? -24.023 1.109 49.424 1.00 81.00 167 PRO A N 1
ATOM 1373 C CA . PRO A 1 167 ? -25.124 1.904 48.868 1.00 81.00 167 PRO A CA 1
ATOM 1374 C C . PRO A 1 167 ? -25.174 1.926 47.329 1.00 81.00 167 PRO A C 1
ATOM 1376 O O . PRO A 1 167 ? -26.137 2.449 46.778 1.00 81.00 167 PRO A O 1
ATOM 1379 N N . ASP A 1 168 ? -24.164 1.374 46.651 1.00 84.50 168 ASP A N 1
ATOM 1380 C CA . ASP A 1 168 ? -23.950 1.524 45.209 1.00 84.50 168 ASP A CA 1
ATOM 1381 C C . ASP A 1 168 ? -23.608 0.176 44.554 1.00 84.50 168 ASP A C 1
ATOM 1383 O O . ASP A 1 168 ? -22.725 -0.532 45.043 1.00 84.50 168 ASP A O 1
ATOM 1387 N N . SER A 1 169 ? -24.347 -0.202 43.508 1.00 88.69 169 SER A N 1
ATOM 1388 C CA . SER A 1 169 ? -24.395 -1.559 42.934 1.00 88.69 169 SER A CA 1
ATOM 1389 C C . SER A 1 169 ? -23.611 -1.685 41.627 1.00 88.69 169 SER A C 1
ATOM 1391 O O . SER A 1 169 ? -23.219 -0.691 41.033 1.00 88.69 169 SER A O 1
ATOM 1393 N N . ASP A 1 170 ? -23.376 -2.921 41.170 1.00 92.50 170 ASP A N 1
ATOM 1394 C CA . ASP A 1 170 ? -22.765 -3.138 39.856 1.00 92.50 170 ASP A CA 1
ATOM 1395 C C . ASP A 1 170 ? -23.785 -2.831 38.746 1.00 92.50 170 ASP A C 1
ATOM 1397 O O . ASP A 1 170 ? -24.808 -3.515 38.658 1.00 92.50 170 ASP A O 1
ATOM 1401 N N . ASP A 1 171 ? -23.476 -1.881 37.863 1.00 93.56 171 ASP A N 1
ATOM 1402 C CA . ASP A 1 171 ? -24.350 -1.478 36.756 1.00 93.56 171 ASP A CA 1
ATOM 1403 C C . ASP A 1 171 ? -23.578 -1.393 35.425 1.00 93.56 171 ASP A C 1
ATOM 1405 O O . ASP A 1 171 ? -22.395 -1.052 35.378 1.00 93.56 171 ASP A O 1
ATOM 1409 N N . VAL A 1 172 ? -24.254 -1.702 34.310 1.00 95.62 172 VAL A N 1
ATOM 1410 C CA . VAL A 1 172 ? -23.704 -1.577 32.950 1.00 95.62 172 VAL A CA 1
ATOM 1411 C C . VAL A 1 172 ? -24.652 -0.823 32.025 1.00 95.62 172 VAL A C 1
ATOM 1413 O O . VAL A 1 172 ? -25.848 -1.118 31.907 1.00 95.62 172 VAL A O 1
ATOM 1416 N N . LYS A 1 173 ? -24.092 0.161 31.329 1.00 95.81 173 LYS A N 1
ATOM 1417 C CA . LYS A 1 173 ? -24.766 1.016 30.355 1.00 95.81 173 LYS A CA 1
ATOM 1418 C C . LYS A 1 173 ? -24.251 0.706 28.952 1.00 95.81 173 LYS A C 1
ATOM 1420 O O . LYS A 1 173 ? -23.047 0.610 28.752 1.00 95.81 173 LYS A O 1
ATOM 1425 N N . LEU A 1 174 ? -25.176 0.588 27.996 1.00 97.19 174 LEU A N 1
ATOM 1426 C CA . LEU A 1 174 ? -24.886 0.402 26.573 1.00 97.19 174 LEU A CA 1
ATOM 1427 C C . LEU A 1 174 ? -25.159 1.701 25.811 1.00 97.19 174 LEU A C 1
ATOM 1429 O O . LEU A 1 174 ? -26.258 2.264 25.898 1.00 97.19 174 LEU A O 1
ATOM 1433 N N . ILE A 1 175 ? -24.170 2.167 25.058 1.00 96.44 175 ILE A N 1
ATOM 1434 C CA . ILE A 1 175 ? -24.254 3.345 24.194 1.00 96.44 175 ILE A CA 1
ATOM 1435 C C . ILE A 1 175 ? -23.865 2.908 22.785 1.00 96.44 175 ILE A C 1
ATOM 1437 O O . ILE A 1 175 ? -22.850 2.247 22.618 1.00 96.44 175 ILE A O 1
ATOM 1441 N N . ILE A 1 176 ? -24.678 3.248 21.789 1.00 96.50 176 ILE A N 1
ATOM 1442 C CA . ILE A 1 176 ? -24.387 2.966 20.378 1.00 96.50 176 ILE A CA 1
ATOM 1443 C C . ILE A 1 176 ? -24.551 4.269 19.606 1.00 96.50 176 ILE A C 1
ATOM 1445 O O . ILE A 1 176 ? -25.631 4.870 19.678 1.00 96.50 176 ILE A O 1
ATOM 1449 N N . ASP A 1 177 ? -23.479 4.710 18.946 1.00 94.31 177 ASP A N 1
ATOM 1450 C CA . ASP A 1 177 ? -23.357 5.991 18.232 1.00 94.31 177 ASP A CA 1
ATOM 1451 C C . ASP A 1 177 ? -23.863 7.182 19.058 1.00 94.31 177 ASP A C 1
ATOM 1453 O O . ASP A 1 177 ? -24.798 7.898 18.690 1.00 94.31 177 ASP A O 1
ATOM 1457 N N . GLY A 1 178 ? -23.324 7.311 20.275 1.00 91.69 178 GLY A N 1
ATOM 1458 C CA . GLY A 1 178 ? -23.684 8.361 21.235 1.00 91.69 178 GLY A CA 1
ATOM 1459 C C . GLY A 1 178 ? -25.075 8.211 21.872 1.00 91.69 178 GLY A C 1
ATOM 1460 O O . GLY A 1 178 ? -25.378 8.852 22.882 1.00 91.69 178 GLY A O 1
ATOM 1461 N N . LYS A 1 179 ? -25.938 7.326 21.357 1.00 92.75 179 LYS A N 1
ATOM 1462 C CA . LYS A 1 179 ? -27.291 7.103 21.883 1.00 92.75 179 LYS A CA 1
ATOM 1463 C C . LYS A 1 179 ? -27.269 6.028 22.967 1.00 92.75 179 LYS A C 1
ATOM 1465 O O . LYS A 1 179 ? -26.897 4.883 22.732 1.00 92.75 179 LYS A O 1
ATOM 1470 N N . THR A 1 180 ? -27.733 6.360 24.170 1.00 93.75 180 THR A N 1
ATOM 1471 C CA . THR A 1 180 ? -27.861 5.383 25.266 1.00 93.75 180 THR A CA 1
ATOM 1472 C C . THR A 1 180 ? -29.077 4.479 25.056 1.00 93.75 180 THR A C 1
ATOM 1474 O O . THR A 1 180 ? -30.197 4.974 24.902 1.00 93.75 180 THR A O 1
ATOM 1477 N N . ARG A 1 181 ? -28.889 3.155 25.115 1.00 93.50 181 ARG A N 1
ATOM 1478 C CA . ARG A 1 181 ? -29.999 2.192 25.116 1.00 93.50 181 ARG A CA 1
ATOM 1479 C C . ARG A 1 181 ? -30.650 2.142 26.500 1.00 93.50 181 ARG A C 1
ATOM 1481 O O . ARG A 1 181 ? -29.979 2.153 27.531 1.00 93.50 181 ARG A O 1
ATOM 1488 N N . LYS A 1 182 ? -31.985 2.173 26.519 1.00 86.25 182 LYS A N 1
ATOM 1489 C CA . LYS A 1 182 ? -32.776 2.302 27.749 1.00 86.25 182 LYS A CA 1
ATOM 1490 C C . LYS A 1 182 ? -33.218 0.941 28.272 1.00 86.25 182 LYS A C 1
ATOM 1492 O O . LYS A 1 182 ? -33.658 0.084 27.508 1.00 86.25 182 LYS A O 1
ATOM 1497 N N . ASN A 1 183 ? -33.203 0.789 29.590 1.00 78.75 183 ASN A N 1
ATOM 1498 C CA . ASN A 1 183 ? -33.832 -0.334 30.266 1.00 78.75 183 ASN A CA 1
ATOM 1499 C C . ASN A 1 183 ? -35.359 -0.158 30.240 1.00 78.75 183 ASN A C 1
ATOM 1501 O O . ASN A 1 183 ? -35.894 0.753 30.870 1.00 78.75 183 ASN A O 1
ATOM 1505 N N . LYS A 1 184 ? -36.069 -1.023 29.504 1.00 71.94 184 LYS A N 1
ATOM 1506 C CA . LYS A 1 184 ? -37.539 -0.964 29.375 1.00 71.94 184 LYS A CA 1
ATOM 1507 C C . LYS A 1 184 ? -38.280 -1.309 30.676 1.00 71.94 184 LYS A C 1
ATOM 1509 O O . LYS A 1 184 ? -39.452 -0.979 30.797 1.00 71.94 184 LYS A O 1
ATOM 1514 N N . TRP A 1 185 ? -37.606 -1.938 31.640 1.00 67.31 185 TRP A N 1
ATOM 1515 C CA . TRP A 1 185 ? -38.221 -2.528 32.834 1.00 67.31 185 TRP A CA 1
ATOM 1516 C C . TRP A 1 185 ? -37.928 -1.761 34.132 1.00 67.31 185 TRP A C 1
ATOM 1518 O O . TRP A 1 185 ? -38.363 -2.186 35.198 1.00 67.31 185 TRP A O 1
ATOM 1528 N N . SER A 1 186 ? -37.179 -0.651 34.076 1.00 66.88 186 SER A N 1
ATOM 1529 C CA . SER A 1 186 ? -36.795 0.121 35.266 1.00 66.88 186 SER A CA 1
ATOM 1530 C C . SER A 1 186 ? -36.838 1.626 35.016 1.00 66.88 186 SER A C 1
ATOM 1532 O O . SER A 1 186 ? -36.204 2.132 34.091 1.00 66.88 186 SER A O 1
ATOM 1534 N N . ILE A 1 187 ? -37.558 2.351 35.878 1.00 63.06 187 ILE A N 1
ATOM 1535 C CA . ILE A 1 187 ? -37.650 3.819 35.843 1.00 63.06 187 ILE A CA 1
ATOM 1536 C C . ILE A 1 187 ? -36.410 4.446 36.500 1.00 63.06 187 ILE A C 1
ATOM 1538 O O . ILE A 1 187 ? -35.826 5.374 35.947 1.00 63.06 187 ILE A O 1
ATOM 1542 N N . PHE A 1 188 ? -35.963 3.897 37.634 1.00 59.94 188 PHE A N 1
ATOM 1543 C CA . PHE A 1 188 ? -34.803 4.397 38.384 1.00 59.94 188 PHE A CA 1
ATOM 1544 C C . PHE A 1 188 ? -33.465 4.096 37.693 1.00 59.94 188 PHE A C 1
ATOM 1546 O O . PHE A 1 188 ? -32.543 4.899 37.760 1.00 59.94 188 PHE A O 1
ATOM 1553 N N . HIS A 1 189 ? -33.383 2.984 36.954 1.00 75.19 189 HIS A N 1
ATOM 1554 C CA . HIS A 1 189 ? -32.185 2.564 36.215 1.00 75.19 189 HIS A CA 1
ATOM 1555 C C . HIS A 1 189 ? -32.398 2.673 34.701 1.00 75.19 189 HIS A C 1
ATOM 1557 O O . HIS A 1 189 ? -31.896 1.863 33.925 1.00 75.19 189 HIS A O 1
ATOM 1563 N N . ARG A 1 190 ? -33.176 3.669 34.252 1.00 77.00 190 ARG A N 1
ATOM 1564 C CA . ARG A 1 190 ? -33.603 3.800 32.848 1.00 77.00 190 ARG A CA 1
ATOM 1565 C C . ARG A 1 190 ? -32.444 3.797 31.851 1.00 77.00 190 ARG A C 1
ATOM 1567 O O . ARG A 1 190 ? -32.627 3.349 30.725 1.00 77.00 190 ARG A O 1
ATOM 1574 N N . TYR A 1 191 ? -31.275 4.290 32.251 1.00 84.81 191 TYR A N 1
ATOM 1575 C CA . TYR A 1 191 ? -30.076 4.394 31.412 1.00 84.81 191 TYR A CA 1
ATOM 1576 C C . TYR A 1 191 ? -29.010 3.332 31.714 1.00 84.81 191 TYR A C 1
ATOM 1578 O O . TYR A 1 191 ? -27.955 3.348 31.088 1.00 84.81 191 TYR A O 1
ATOM 1586 N N . TRP A 1 192 ? -29.298 2.403 32.627 1.00 87.62 192 TRP A N 1
ATOM 1587 C CA . TRP A 1 192 ? -28.451 1.264 32.970 1.00 87.62 192 TRP A CA 1
ATOM 1588 C C . TRP A 1 192 ? -29.140 -0.006 32.480 1.00 87.62 192 TRP A C 1
ATOM 1590 O O . TRP A 1 192 ? -30.100 -0.508 33.076 1.00 87.62 192 TRP A O 1
ATOM 1600 N N . CYS A 1 193 ? -28.696 -0.473 31.310 1.00 89.31 193 CYS A N 1
ATOM 1601 C CA . CYS A 1 193 ? -29.268 -1.634 30.635 1.00 89.31 193 CYS A CA 1
ATOM 1602 C C . CYS A 1 193 ? -29.212 -2.866 31.529 1.00 89.31 193 CYS A C 1
ATOM 1604 O O . CYS A 1 193 ? -30.195 -3.598 31.590 1.00 89.31 193 CYS A O 1
ATOM 1606 N N . TRP A 1 194 ? -28.128 -3.046 32.276 1.00 92.50 194 TRP A N 1
ATOM 1607 C CA . TRP A 1 194 ? -28.017 -4.031 33.342 1.00 92.50 194 TRP A CA 1
ATOM 1608 C C . TRP A 1 194 ? -27.798 -3.290 34.647 1.00 92.50 194 TRP A C 1
ATOM 1610 O O . TRP A 1 194 ? -26.934 -2.426 34.714 1.00 92.50 194 TRP A O 1
ATOM 1620 N N . ALA A 1 195 ? -28.600 -3.613 35.655 1.00 90.56 195 ALA A N 1
ATOM 1621 C CA . ALA A 1 195 ? -28.460 -3.014 36.969 1.00 90.56 195 ALA A CA 1
ATOM 1622 C C . ALA A 1 195 ? -28.540 -4.060 38.075 1.00 90.56 195 ALA A C 1
ATOM 1624 O O . ALA A 1 195 ? -29.385 -4.969 38.004 1.00 90.56 195 ALA A O 1
ATOM 1625 N N . GLY A 1 196 ? -27.690 -3.910 39.086 1.00 87.06 196 GLY A N 1
ATOM 1626 C CA . GLY A 1 196 ? -27.703 -4.710 40.300 1.00 87.06 196 GLY A CA 1
ATOM 1627 C C . GLY A 1 196 ? -28.878 -4.288 41.175 1.00 87.06 196 GLY A C 1
ATOM 1628 O O . GLY A 1 196 ? -28.941 -3.165 41.657 1.00 87.06 196 GLY A O 1
ATOM 1629 N N . THR A 1 197 ? -29.846 -5.178 41.403 1.00 85.00 197 THR A N 1
ATOM 1630 C CA . THR A 1 197 ? -31.021 -4.858 42.235 1.00 85.00 197 THR A CA 1
ATOM 1631 C C . THR A 1 197 ? -31.270 -5.927 43.286 1.00 85.00 197 THR A C 1
ATOM 1633 O O . THR A 1 197 ? -30.995 -7.109 43.066 1.00 85.00 197 THR A O 1
ATOM 1636 N N . VAL A 1 198 ? -31.848 -5.525 44.422 1.00 83.19 198 VAL A N 1
ATOM 1637 C CA . VAL A 1 198 ? -32.235 -6.443 45.508 1.00 83.19 198 VAL A CA 1
ATOM 1638 C C . VAL A 1 198 ? -33.112 -7.584 44.979 1.00 83.19 198 VAL A C 1
ATOM 1640 O O . VAL A 1 198 ? -32.925 -8.738 45.351 1.00 83.19 198 VAL A O 1
ATOM 1643 N N . VAL A 1 199 ? -34.023 -7.282 44.047 1.00 80.94 199 VAL A N 1
ATOM 1644 C CA . VAL A 1 199 ? -34.913 -8.275 43.425 1.00 80.94 199 VAL A CA 1
ATOM 1645 C C . VAL A 1 199 ? -34.126 -9.348 42.667 1.00 80.94 199 VAL A C 1
ATOM 1647 O O . VAL A 1 199 ? -34.456 -10.528 42.767 1.00 80.94 199 VAL A O 1
ATOM 1650 N N . LYS A 1 200 ? -33.073 -8.968 41.932 1.00 82.25 200 LYS A N 1
ATOM 1651 C CA . LYS A 1 200 ? -32.210 -9.931 41.229 1.00 82.25 200 LYS A CA 1
ATOM 1652 C C . LYS A 1 200 ? -31.421 -10.804 42.190 1.00 82.25 200 LYS A C 1
ATOM 1654 O O . LYS A 1 200 ? -31.358 -12.012 41.973 1.00 82.25 200 LYS A O 1
ATOM 1659 N N . LYS A 1 201 ? -30.888 -10.202 43.260 1.00 81.25 201 LYS A N 1
ATOM 1660 C CA . LYS A 1 201 ? -30.166 -10.916 44.320 1.00 81.25 201 LYS A CA 1
ATOM 1661 C C . LYS A 1 201 ? -31.049 -11.988 44.966 1.00 81.25 201 LYS A C 1
ATOM 1663 O O . LYS A 1 201 ? -30.621 -13.124 45.106 1.00 81.25 201 LYS A O 1
ATOM 1668 N N . LEU A 1 202 ? -32.304 -11.656 45.284 1.00 81.38 202 LEU A N 1
ATOM 1669 C CA . LEU A 1 202 ? -33.269 -12.599 45.869 1.00 81.38 202 LEU A CA 1
ATOM 1670 C C . LEU A 1 202 ? -33.691 -13.727 44.914 1.00 81.38 202 LEU A C 1
ATOM 1672 O O . LEU A 1 202 ? -34.107 -14.786 45.370 1.00 81.38 202 LEU A O 1
ATOM 1676 N N . ARG A 1 203 ? -33.614 -13.507 43.596 1.00 82.00 203 ARG A N 1
ATOM 1677 C CA . ARG A 1 203 ? -33.999 -14.487 42.565 1.00 82.00 203 ARG A CA 1
ATOM 1678 C C . ARG A 1 203 ? -32.816 -15.258 41.973 1.00 82.00 203 ARG A C 1
ATOM 1680 O O . ARG A 1 203 ? -33.029 -16.009 41.027 1.00 82.00 203 ARG A O 1
ATOM 1687 N N . SER A 1 204 ? -31.593 -15.023 42.454 1.00 78.56 204 SER A N 1
ATOM 1688 C CA . SER A 1 204 ? -30.354 -15.572 41.879 1.00 78.56 204 SER A CA 1
ATOM 1689 C C . SER A 1 204 ? -30.213 -15.321 40.365 1.00 78.56 204 SER A C 1
ATOM 1691 O O . SER A 1 204 ? -29.619 -16.118 39.647 1.00 78.56 204 SER A O 1
ATOM 1693 N N . LYS A 1 205 ? -30.760 -14.202 39.866 1.00 79.38 205 LYS A N 1
ATOM 1694 C CA . LYS A 1 205 ? -30.710 -13.787 38.448 1.00 79.38 205 LYS A CA 1
ATOM 1695 C C . LYS A 1 205 ? -29.722 -12.638 38.247 1.00 79.38 205 LYS A C 1
ATOM 1697 O O . LYS A 1 205 ? -30.085 -11.566 37.766 1.00 79.38 205 LYS A O 1
ATOM 1702 N N . GLU A 1 206 ? -28.489 -12.829 38.706 1.00 86.69 206 GLU A N 1
ATOM 1703 C CA . GLU A 1 206 ? -27.429 -11.815 38.594 1.00 86.69 206 GLU A CA 1
ATOM 1704 C C . GLU A 1 206 ? -26.850 -11.740 37.174 1.00 86.69 206 GLU A C 1
ATOM 1706 O O . GLU A 1 206 ? -26.387 -10.672 36.773 1.00 86.69 206 GLU A O 1
ATOM 1711 N N . ILE A 1 207 ? -26.938 -12.840 36.415 1.00 91.75 207 ILE A N 1
ATOM 1712 C CA . ILE A 1 207 ? -26.543 -12.946 35.006 1.00 91.75 207 ILE A CA 1
ATOM 1713 C C . ILE A 1 207 ? -27.756 -12.664 34.117 1.00 91.75 207 ILE A C 1
ATOM 1715 O O . ILE A 1 207 ? -28.806 -13.293 34.261 1.00 91.75 207 ILE A O 1
ATOM 1719 N N . GLU A 1 208 ? -27.617 -11.716 33.195 1.00 92.69 208 GLU A N 1
ATOM 1720 C CA . GLU A 1 208 ? -28.649 -11.371 32.224 1.00 92.69 208 GLU A CA 1
ATOM 1721 C C . GLU A 1 208 ? -28.060 -11.188 30.832 1.00 92.69 208 GLU A C 1
ATOM 1723 O O . GLU A 1 208 ? -27.141 -10.395 30.618 1.00 92.69 208 GLU A O 1
ATOM 1728 N N . GLU A 1 209 ? -28.701 -11.831 29.869 1.00 93.94 209 GLU A N 1
ATOM 1729 C CA . GLU A 1 209 ? -28.461 -11.617 28.456 1.00 93.94 209 GLU A CA 1
ATOM 1730 C C . GLU A 1 209 ? -29.521 -10.673 27.879 1.00 93.94 209 GLU A C 1
ATOM 1732 O O . GLU A 1 209 ? -30.721 -10.829 28.132 1.00 93.94 209 GLU A O 1
ATOM 1737 N N . LYS A 1 210 ? -29.092 -9.662 27.116 1.00 94.44 210 LYS A N 1
ATOM 1738 C CA . LYS A 1 210 ? -29.998 -8.733 26.419 1.00 94.44 210 LYS A CA 1
ATOM 1739 C C . LYS A 1 210 ? -29.603 -8.587 24.965 1.00 94.44 210 LYS A C 1
ATOM 1741 O O . LYS A 1 210 ? -28.428 -8.672 24.624 1.00 94.44 210 LYS A O 1
ATOM 1746 N N . LYS A 1 211 ? -30.619 -8.345 24.142 1.00 94.88 211 LYS A N 1
ATOM 1747 C CA . LYS A 1 211 ? -30.551 -8.226 22.687 1.00 94.88 211 LYS A CA 1
ATOM 1748 C C . LYS A 1 211 ? -31.119 -6.881 22.260 1.00 94.88 211 LYS A C 1
ATOM 1750 O O . LYS A 1 211 ? -32.174 -6.481 22.762 1.00 94.88 211 LYS A O 1
ATOM 1755 N N . PHE A 1 212 ? -30.443 -6.216 21.336 1.00 94.50 212 PHE A N 1
ATOM 1756 C CA . PHE A 1 212 ? -30.843 -4.925 20.787 1.00 94.50 212 PHE A CA 1
ATOM 1757 C C . PHE A 1 212 ? -30.743 -4.970 19.261 1.00 94.50 212 PHE A C 1
ATOM 1759 O O . PHE A 1 212 ? -29.710 -5.373 18.735 1.00 94.50 212 PHE A O 1
ATOM 1766 N N . GLU A 1 213 ? -31.822 -4.589 18.575 1.00 94.25 213 GLU A N 1
ATOM 1767 C CA . GLU A 1 213 ? -31.862 -4.437 17.113 1.00 94.25 213 GLU A CA 1
ATOM 1768 C C . GLU A 1 213 ? -31.498 -2.989 16.761 1.00 94.25 213 GLU A C 1
ATOM 1770 O O . GLU A 1 213 ? -32.076 -2.069 17.346 1.00 94.25 213 GLU A O 1
ATOM 1775 N N . GLU A 1 214 ? -30.579 -2.786 15.817 1.00 89.06 214 GLU A N 1
ATOM 1776 C CA . GLU A 1 214 ? -30.021 -1.462 15.500 1.00 89.06 214 GLU A CA 1
ATOM 1777 C C . GLU A 1 214 ? -30.183 -1.068 14.028 1.00 89.06 214 GLU A C 1
ATOM 1779 O O . GLU A 1 214 ? -30.505 0.087 13.751 1.00 89.06 214 GLU A O 1
ATOM 1784 N N . ASN A 1 215 ? -30.042 -2.021 13.098 1.00 90.44 215 ASN A N 1
ATOM 1785 C CA . ASN A 1 215 ? -30.142 -1.803 11.648 1.00 90.44 215 ASN A CA 1
ATOM 1786 C C . ASN A 1 215 ? -29.321 -0.599 11.147 1.00 90.44 215 ASN A C 1
ATOM 1788 O O . ASN A 1 215 ? -29.834 0.261 10.430 1.00 90.44 215 ASN A O 1
ATOM 1792 N N . LEU A 1 216 ? -28.047 -0.534 11.540 1.00 93.12 216 LEU A N 1
ATOM 1793 C CA . LEU A 1 216 ? -27.092 0.454 11.036 1.00 93.12 216 LEU A CA 1
ATOM 1794 C C . LEU A 1 216 ? -26.493 -0.035 9.710 1.00 93.12 216 LEU A C 1
ATOM 1796 O O . LEU A 1 216 ? -26.161 -1.215 9.584 1.00 93.12 216 LEU A O 1
ATOM 1800 N N . ASN A 1 217 ? -26.366 0.870 8.737 1.00 90.81 217 ASN A N 1
ATOM 1801 C CA . ASN A 1 217 ? -25.682 0.609 7.463 1.00 90.81 217 ASN A CA 1
ATOM 1802 C C . ASN A 1 217 ? -24.164 0.515 7.667 1.00 90.81 217 ASN A C 1
ATOM 1804 O O . ASN A 1 217 ? -23.681 0.862 8.733 1.00 90.81 217 ASN A O 1
ATOM 1808 N N . SER A 1 218 ? -23.408 0.084 6.656 1.00 88.44 218 SER A N 1
ATOM 1809 C CA . SER A 1 218 ? -21.944 0.081 6.737 1.00 88.44 218 SER A CA 1
ATOM 1810 C C . SER A 1 218 ? -21.381 1.486 6.955 1.00 88.44 218 SER A C 1
ATOM 1812 O O . SER A 1 218 ? -21.772 2.435 6.271 1.00 88.44 218 SER A O 1
ATOM 1814 N N . GLY A 1 219 ? -20.442 1.600 7.887 1.00 88.62 219 GLY A N 1
ATOM 1815 C CA . GLY A 1 219 ? -19.738 2.834 8.209 1.00 88.62 219 GLY A CA 1
ATOM 1816 C C . GLY A 1 219 ? -18.892 2.669 9.467 1.00 88.62 219 GLY A C 1
ATOM 1817 O O . GLY A 1 219 ? -18.623 1.546 9.901 1.00 88.62 219 GLY A O 1
ATOM 1818 N N . ILE A 1 220 ? -18.478 3.788 10.066 1.00 92.56 220 ILE A N 1
ATOM 1819 C CA . ILE A 1 220 ? -17.839 3.772 11.385 1.00 92.56 220 ILE A CA 1
ATOM 1820 C C . ILE A 1 220 ? -18.929 3.817 12.453 1.00 92.56 220 ILE A C 1
ATOM 1822 O O . ILE A 1 220 ? -19.714 4.762 12.475 1.00 92.56 220 ILE A O 1
ATOM 1826 N N . HIS A 1 221 ? -18.950 2.835 13.355 1.00 96.38 221 HIS A N 1
ATOM 1827 C CA . HIS A 1 221 ? -19.896 2.786 14.474 1.00 96.38 221 HIS A CA 1
ATOM 1828 C C . HIS A 1 221 ? -19.194 2.502 15.796 1.00 96.38 221 HIS A C 1
ATOM 1830 O O . HIS A 1 221 ? -18.241 1.722 15.863 1.00 96.38 221 HIS A O 1
ATOM 1836 N N . TYR A 1 222 ? -19.701 3.102 16.872 1.00 97.81 222 TYR A N 1
ATOM 1837 C CA . TYR A 1 222 ? -19.179 2.899 18.220 1.00 97.81 222 TYR A CA 1
ATOM 1838 C C . TYR A 1 222 ? -20.205 2.233 19.115 1.00 97.81 222 TYR A C 1
ATOM 1840 O O . TYR A 1 222 ? -21.312 2.739 19.293 1.00 97.81 222 TYR A O 1
ATOM 1848 N N . ILE A 1 223 ? -19.794 1.143 19.754 1.00 98.12 223 ILE A N 1
ATOM 1849 C CA . ILE A 1 223 ? -20.581 0.418 20.746 1.00 98.12 223 ILE A CA 1
ATOM 1850 C C . ILE A 1 223 ? -19.812 0.468 22.063 1.00 98.12 223 ILE A C 1
ATOM 1852 O O . ILE A 1 223 ? -18.786 -0.189 22.218 1.00 98.12 223 ILE A O 1
ATOM 1856 N N . GLU A 1 224 ? -20.298 1.237 23.028 1.00 97.88 224 GLU A N 1
ATOM 1857 C CA . GLU A 1 224 ? -19.654 1.407 24.326 1.00 97.88 224 GLU A CA 1
ATOM 1858 C C . GLU A 1 224 ? -20.423 0.690 25.435 1.00 97.88 224 GLU A C 1
ATOM 1860 O O . GLU A 1 224 ? -21.630 0.879 25.616 1.00 97.88 224 GLU A O 1
ATOM 1865 N N . PHE A 1 225 ? -19.677 -0.044 26.252 1.00 97.81 225 PHE A N 1
ATOM 1866 C CA . PHE A 1 225 ? -20.099 -0.543 27.548 1.00 97.81 225 PHE A CA 1
ATOM 1867 C C . PHE A 1 225 ? -19.443 0.301 28.635 1.00 97.81 225 PHE A C 1
ATOM 1869 O O . PHE A 1 225 ? -18.217 0.326 28.783 1.00 97.81 225 PHE A O 1
ATOM 1876 N N . TRP A 1 226 ? -20.274 1.000 29.399 1.00 97.56 226 TRP A N 1
ATOM 1877 C CA . TRP A 1 226 ? -19.858 1.748 30.577 1.00 97.56 226 TRP A CA 1
ATOM 1878 C C . TRP A 1 226 ? -20.186 0.943 31.826 1.00 97.56 226 TRP A C 1
ATOM 1880 O O . TRP A 1 226 ? -21.284 0.398 31.926 1.00 97.56 226 TRP A O 1
ATOM 1890 N N . ALA A 1 227 ? -19.247 0.887 32.762 1.00 96.62 227 ALA A N 1
ATOM 1891 C CA . ALA A 1 227 ? -19.373 0.145 34.007 1.00 96.62 227 ALA A CA 1
ATOM 1892 C C . ALA A 1 227 ? -19.447 1.095 35.206 1.00 96.62 227 ALA A C 1
ATOM 1894 O O . ALA A 1 227 ? -18.776 2.133 35.231 1.00 96.62 227 ALA A O 1
ATOM 1895 N N . ASP A 1 228 ? -20.240 0.694 36.193 1.00 94.19 228 ASP A N 1
ATOM 1896 C CA . ASP A 1 228 ? -20.232 1.218 37.554 1.00 94.19 228 ASP A CA 1
ATOM 1897 C C . ASP A 1 228 ? -19.930 0.067 38.518 1.00 94.19 228 ASP A C 1
ATOM 1899 O O . ASP A 1 228 ? -20.493 -1.020 38.365 1.00 94.19 228 ASP A O 1
ATOM 1903 N N . LYS A 1 229 ? -19.018 0.276 39.470 1.00 94.69 229 LYS A N 1
ATOM 1904 C CA . LYS A 1 229 ? -18.435 -0.758 40.341 1.00 94.69 229 LYS A CA 1
ATOM 1905 C C . LYS A 1 229 ? -17.714 -1.869 39.575 1.00 94.69 229 LYS A C 1
ATOM 1907 O O . LYS A 1 229 ? -16.780 -1.592 38.829 1.00 94.69 229 LYS A O 1
ATOM 1912 N N . THR A 1 230 ? -18.072 -3.132 39.810 1.00 95.88 230 THR A N 1
ATOM 1913 C CA . THR A 1 230 ? -17.305 -4.317 39.374 1.00 95.88 230 THR A CA 1
ATOM 1914 C C . THR A 1 230 ? -18.158 -5.369 38.640 1.00 95.88 230 THR A C 1
ATOM 1916 O O . THR A 1 230 ? -18.100 -6.560 38.984 1.00 95.88 230 THR A O 1
ATOM 1919 N N . PRO A 1 231 ? -18.980 -4.986 37.640 1.00 96.50 231 PRO A N 1
ATOM 1920 C CA . PRO A 1 231 ? -19.747 -5.934 36.839 1.00 96.50 231 PRO A CA 1
ATOM 1921 C C . PRO A 1 231 ? -18.824 -6.862 36.044 1.00 96.50 231 PRO A C 1
ATOM 1923 O O . PRO A 1 231 ? -17.645 -6.579 35.839 1.00 96.50 231 PRO A O 1
ATOM 1926 N N . THR A 1 232 ? -19.367 -7.980 35.568 1.00 96.50 232 THR A N 1
ATOM 1927 C CA . THR A 1 232 ? -18.654 -8.902 34.664 1.00 96.50 232 THR A CA 1
ATOM 1928 C C . THR A 1 232 ? -19.350 -8.937 33.312 1.00 96.50 232 THR A C 1
ATOM 1930 O O . THR A 1 232 ? -20.562 -9.119 33.265 1.00 96.50 232 THR A O 1
ATOM 1933 N N . LEU A 1 233 ? -18.598 -8.764 32.226 1.00 96.56 233 LEU A N 1
ATOM 1934 C CA . LEU A 1 233 ? -19.073 -8.839 30.847 1.00 96.56 233 LEU A CA 1
ATOM 1935 C C . LEU A 1 233 ? -18.540 -10.151 30.292 1.00 96.56 233 LEU A C 1
ATOM 1937 O O . LEU A 1 233 ? -17.333 -10.304 30.091 1.00 96.56 233 LEU A O 1
ATOM 1941 N N . HIS A 1 234 ? -19.441 -11.115 30.129 1.00 96.12 234 HIS A N 1
ATOM 1942 C CA . HIS A 1 234 ? -19.082 -12.479 29.756 1.00 96.12 234 HIS A CA 1
ATOM 1943 C C . HIS A 1 234 ? -18.891 -12.587 28.261 1.00 96.12 234 HIS A C 1
ATOM 1945 O O . HIS A 1 234 ? -17.814 -12.972 27.808 1.00 96.12 234 HIS A O 1
ATOM 1951 N N . ASN A 1 235 ? -19.914 -12.193 27.506 1.00 95.38 235 ASN A N 1
ATOM 1952 C CA . ASN A 1 235 ? -19.884 -12.245 26.059 1.00 95.38 235 ASN A CA 1
ATOM 1953 C C . ASN A 1 235 ? -20.552 -11.030 25.416 1.00 95.38 235 ASN A C 1
ATOM 1955 O O . ASN A 1 235 ? -21.467 -10.421 25.978 1.00 95.38 235 ASN A O 1
ATOM 1959 N N . VAL A 1 236 ? -20.075 -10.705 24.217 1.00 97.44 236 VAL A N 1
ATOM 1960 C CA . VAL A 1 236 ? -20.708 -9.760 23.297 1.00 97.44 236 VAL A CA 1
ATOM 1961 C C . VAL A 1 236 ? -20.786 -10.432 21.937 1.00 97.44 236 VAL A C 1
ATOM 1963 O O . VAL A 1 236 ? -19.758 -10.792 21.371 1.00 97.44 236 VAL A O 1
ATOM 1966 N N . ALA A 1 237 ? -21.993 -10.611 21.412 1.00 96.94 237 ALA A N 1
ATOM 1967 C CA . ALA A 1 237 ? -22.212 -11.076 20.053 1.00 96.94 237 ALA A CA 1
ATOM 1968 C C . ALA A 1 237 ? -22.722 -9.929 19.178 1.00 96.94 237 ALA A C 1
ATOM 1970 O O . ALA A 1 237 ? -23.682 -9.244 19.538 1.00 96.94 237 ALA A O 1
ATOM 1971 N N . LEU A 1 238 ? -22.075 -9.737 18.035 1.00 97.31 238 LEU A N 1
ATOM 1972 C CA . LEU A 1 238 ? -22.414 -8.752 17.020 1.00 97.31 238 LEU A CA 1
ATOM 1973 C C . LEU A 1 238 ? -22.913 -9.492 15.784 1.00 97.31 238 LEU A C 1
ATOM 1975 O O . LEU A 1 238 ? -22.251 -10.400 15.288 1.00 97.31 238 LEU A O 1
ATOM 1979 N N . ASP A 1 239 ? -24.092 -9.115 15.314 1.00 96.00 239 ASP A N 1
ATOM 1980 C CA . ASP A 1 239 ? -24.674 -9.598 14.070 1.00 96.00 239 ASP A CA 1
ATOM 1981 C C . ASP A 1 239 ? -24.641 -8.444 13.071 1.00 96.00 239 ASP A C 1
ATOM 1983 O O . ASP A 1 239 ? -25.297 -7.418 13.273 1.00 96.00 239 ASP A O 1
ATOM 1987 N N . PHE A 1 240 ? -23.846 -8.595 12.019 1.00 94.12 240 PHE A N 1
ATOM 1988 C CA . PHE A 1 240 ? -23.731 -7.623 10.936 1.00 94.12 240 PHE A CA 1
ATOM 1989 C C . PHE A 1 240 ? -24.781 -7.874 9.843 1.00 94.12 240 PHE A C 1
ATOM 1991 O O . PHE A 1 240 ? -25.040 -7.004 9.015 1.00 94.12 240 PHE A O 1
ATOM 1998 N N . GLY A 1 241 ? -25.469 -9.021 9.877 1.00 89.69 241 GLY A N 1
ATOM 1999 C CA . GLY A 1 241 ? -26.361 -9.462 8.812 1.00 89.69 241 GLY A CA 1
ATOM 2000 C C . GLY A 1 241 ? -25.612 -9.757 7.512 1.00 89.69 241 GLY A C 1
ATOM 2001 O O . GLY A 1 241 ? -24.417 -10.041 7.513 1.00 89.69 241 GLY A O 1
ATOM 2002 N N . GLU A 1 242 ? -26.331 -9.709 6.393 1.00 83.19 242 GLU A N 1
ATOM 2003 C CA . GLU A 1 242 ? -25.714 -9.775 5.068 1.00 83.19 242 GLU A CA 1
ATOM 2004 C C . GLU A 1 242 ? -25.085 -8.427 4.720 1.00 83.19 242 GLU A C 1
ATOM 2006 O O . GLU A 1 242 ? -25.761 -7.394 4.732 1.00 83.19 242 GLU A O 1
ATOM 2011 N N . PHE A 1 243 ? -23.800 -8.451 4.387 1.00 79.62 243 PHE A N 1
ATOM 2012 C CA . PHE A 1 243 ? -23.066 -7.301 3.885 1.00 79.62 243 PHE A CA 1
ATOM 2013 C C . PHE A 1 243 ? -22.038 -7.757 2.853 1.00 79.62 243 PHE A C 1
ATOM 2015 O O . PHE A 1 243 ? -21.625 -8.916 2.846 1.00 79.62 243 PHE A O 1
ATOM 2022 N N . LYS A 1 244 ? -21.658 -6.849 1.954 1.00 72.25 244 LYS A N 1
ATOM 2023 C CA . LYS A 1 244 ? -20.581 -7.097 0.996 1.00 72.25 244 LYS A CA 1
ATOM 2024 C C . LYS A 1 244 ? -19.263 -6.707 1.640 1.00 72.25 244 LYS A C 1
ATOM 2026 O O . LYS A 1 244 ? -19.189 -5.647 2.262 1.00 72.25 244 LYS A O 1
ATOM 2031 N N . GLU A 1 245 ? -18.250 -7.543 1.467 1.00 73.31 245 GLU A N 1
ATOM 2032 C CA . GLU A 1 245 ? -16.882 -7.187 1.828 1.00 73.31 245 GLU A CA 1
ATOM 2033 C C . GLU A 1 245 ? -16.517 -5.853 1.154 1.00 73.31 245 GLU A C 1
ATOM 2035 O O . GLU A 1 245 ? -16.890 -5.634 -0.008 1.00 73.31 245 GLU A O 1
ATOM 2040 N N . PRO A 1 246 ? -15.860 -4.923 1.868 1.00 70.06 246 PRO A N 1
ATOM 2041 C CA . PRO A 1 246 ? -15.424 -3.681 1.271 1.00 70.06 246 PRO A CA 1
ATOM 2042 C C . PRO A 1 246 ? -14.461 -4.011 0.144 1.00 70.06 246 PRO A C 1
ATOM 2044 O O . PRO A 1 246 ? -13.564 -4.843 0.267 1.00 70.06 246 PRO A O 1
ATOM 2047 N N . PHE A 1 247 ? -14.689 -3.373 -0.989 1.00 70.31 247 PHE A N 1
ATOM 2048 C CA . PHE A 1 247 ? -13.866 -3.574 -2.161 1.00 70.31 247 PHE A CA 1
ATOM 2049 C C . PHE A 1 247 ? -12.473 -3.003 -1.926 1.00 70.31 247 PHE A C 1
ATOM 2051 O O . PHE A 1 247 ? -12.312 -1.989 -1.241 1.00 70.31 247 PHE A O 1
ATOM 2058 N N . LEU A 1 248 ? -11.479 -3.645 -2.525 1.00 80.88 248 LEU A N 1
ATOM 2059 C CA . LEU A 1 248 ? -10.126 -3.132 -2.513 1.00 80.88 248 LEU A CA 1
ATOM 2060 C C . LEU A 1 248 ? -10.094 -1.831 -3.320 1.00 80.88 248 LEU A C 1
ATOM 2062 O O . LEU A 1 248 ? -10.680 -1.742 -4.396 1.00 80.88 248 LEU A O 1
ATOM 2066 N N . LYS A 1 249 ? -9.442 -0.802 -2.793 1.00 86.69 249 LYS A N 1
ATOM 2067 C CA . LYS A 1 249 ? -9.320 0.492 -3.470 1.00 86.69 249 LYS A CA 1
ATOM 2068 C C . LYS A 1 249 ? -7.922 0.655 -4.044 1.00 86.69 249 LYS A C 1
ATOM 2070 O O . LYS A 1 249 ? -6.946 0.184 -3.458 1.00 86.69 249 LYS A O 1
ATOM 2075 N N . GLY A 1 250 ? -7.833 1.375 -5.152 1.00 89.69 250 GLY A N 1
ATOM 2076 C CA . GLY A 1 250 ? -6.573 1.844 -5.706 1.00 89.69 250 GLY A CA 1
ATOM 2077 C C . GLY A 1 250 ? -6.706 3.249 -6.273 1.00 89.69 250 GLY A C 1
ATOM 2078 O O . GLY A 1 250 ? -7.814 3.750 -6.461 1.00 89.69 250 GLY A O 1
ATOM 2079 N N . TRP A 1 251 ? -5.575 3.880 -6.552 1.00 89.56 251 TRP A N 1
ATOM 2080 C CA . TRP A 1 251 ? -5.522 5.161 -7.251 1.00 89.56 251 TRP A CA 1
ATOM 2081 C C . TRP A 1 251 ? -4.828 4.995 -8.580 1.00 89.56 251 TRP A C 1
ATOM 2083 O O . TRP A 1 251 ? -3.816 4.295 -8.667 1.00 89.56 251 TRP A O 1
ATOM 2093 N N . ILE A 1 252 ? -5.346 5.684 -9.594 1.00 90.38 252 ILE A N 1
ATOM 2094 C CA . ILE A 1 252 ? -4.612 5.828 -10.840 1.00 90.38 252 ILE A CA 1
ATOM 2095 C C . ILE A 1 252 ? -3.347 6.617 -10.545 1.00 90.38 252 ILE A C 1
ATOM 2097 O O . ILE A 1 252 ? -3.383 7.728 -10.015 1.00 90.38 252 ILE A O 1
ATOM 2101 N N . THR A 1 253 ? -2.224 6.017 -10.889 1.00 81.94 253 THR A N 1
ATOM 2102 C CA . THR A 1 253 ? -0.900 6.583 -10.737 1.00 81.94 253 THR A CA 1
ATOM 2103 C C . THR A 1 253 ? -0.196 6.571 -12.065 1.00 81.94 253 THR A C 1
ATOM 2105 O O . THR A 1 253 ? -0.452 5.747 -12.945 1.00 81.94 253 THR A O 1
ATOM 2108 N N . ASP A 1 254 ? 0.736 7.493 -12.155 1.00 69.62 254 ASP A N 1
ATOM 2109 C CA . ASP A 1 254 ? 1.674 7.548 -13.235 1.00 69.62 254 ASP A CA 1
ATOM 2110 C C . ASP A 1 254 ? 3.074 7.336 -12.662 1.00 69.62 254 ASP A C 1
ATOM 2112 O O . ASP A 1 254 ? 3.572 8.208 -11.949 1.00 69.62 254 ASP A O 1
ATOM 2116 N N . PRO A 1 255 ? 3.685 6.163 -12.888 1.00 53.28 255 PRO A N 1
ATOM 2117 C CA . PRO A 1 255 ? 5.015 5.883 -12.366 1.00 53.28 255 PRO A CA 1
ATOM 2118 C C . PRO A 1 255 ? 6.109 6.787 -12.952 1.00 53.28 255 PRO A C 1
ATOM 2120 O O . PRO A 1 255 ? 7.161 6.891 -12.321 1.00 53.28 255 PRO A O 1
ATOM 2123 N N . ASN A 1 256 ? 5.866 7.442 -14.096 1.00 51.62 256 ASN A N 1
ATOM 2124 C CA . ASN A 1 256 ? 6.882 8.216 -14.815 1.00 51.62 256 ASN A CA 1
ATOM 2125 C C . ASN A 1 256 ? 6.569 9.725 -14.926 1.00 51.62 256 ASN A C 1
ATOM 2127 O O . ASN A 1 256 ? 7.430 10.480 -15.356 1.00 51.62 256 ASN A O 1
ATOM 2131 N N . GLU A 1 257 ? 5.398 10.180 -14.460 1.00 48.47 257 GLU A N 1
ATOM 2132 C CA . GLU A 1 257 ? 4.912 11.577 -14.560 1.00 48.47 257 GLU A CA 1
ATOM 2133 C C . GLU A 1 257 ? 4.692 12.102 -16.007 1.00 48.47 257 GLU A C 1
ATOM 2135 O O . GLU A 1 257 ? 4.687 13.312 -16.244 1.00 48.47 257 GLU A O 1
ATOM 2140 N N . ASP A 1 258 ? 4.437 11.207 -16.964 1.00 49.94 258 ASP A N 1
ATOM 2141 C CA . ASP A 1 258 ? 4.258 11.477 -18.394 1.00 49.94 258 ASP A CA 1
ATOM 2142 C C . ASP A 1 258 ? 2.792 11.469 -18.891 1.00 49.94 258 ASP A C 1
ATOM 2144 O O . ASP A 1 258 ? 2.496 11.974 -19.976 1.00 49.94 258 ASP A O 1
ATOM 2148 N N . ILE A 1 259 ? 1.843 10.917 -18.127 1.00 56.88 259 ILE A N 1
ATOM 2149 C CA . ILE A 1 259 ? 0.438 10.740 -18.520 1.00 56.88 259 ILE A CA 1
ATOM 2150 C C . ILE A 1 259 ? -0.538 11.450 -17.576 1.00 56.88 259 ILE A C 1
ATOM 2152 O O . ILE A 1 259 ? -0.388 11.487 -16.359 1.00 56.88 259 ILE A O 1
ATOM 2156 N N . ARG A 1 260 ? -1.608 12.017 -18.147 1.00 70.56 260 ARG A N 1
ATOM 2157 C CA . ARG A 1 260 ? -2.689 12.666 -17.375 1.00 70.56 260 ARG A CA 1
ATOM 2158 C C . ARG A 1 260 ? -3.885 11.757 -17.132 1.00 70.56 260 ARG A C 1
ATOM 2160 O O . ARG A 1 260 ? -4.641 11.992 -16.192 1.00 70.56 260 ARG A O 1
ATOM 2167 N N . GLU A 1 261 ? -4.053 10.733 -17.961 1.00 83.19 261 GLU A N 1
ATOM 2168 C CA . GLU A 1 261 ? -5.189 9.820 -17.931 1.00 83.19 261 GLU A CA 1
ATOM 2169 C C . GLU A 1 261 ? -4.801 8.409 -18.381 1.00 83.19 261 GLU A C 1
ATOM 2171 O O . GLU A 1 261 ? -3.879 8.220 -19.173 1.00 83.19 261 GLU A O 1
ATOM 2176 N N . VAL A 1 262 ? -5.541 7.415 -17.895 1.00 84.88 262 VAL A N 1
ATOM 2177 C CA . VAL A 1 262 ? -5.437 6.011 -18.300 1.00 84.88 262 VAL A CA 1
ATOM 2178 C C . VAL A 1 262 ? -6.736 5.550 -18.942 1.00 84.88 262 VAL A C 1
ATOM 2180 O O . VAL A 1 262 ? -7.825 6.015 -18.601 1.00 84.88 262 VAL A O 1
ATOM 2183 N N . SER A 1 263 ? -6.630 4.614 -19.880 1.00 89.50 263 SER A N 1
ATOM 2184 C CA . SER A 1 263 ? -7.800 4.048 -20.551 1.00 89.50 263 SER A CA 1
ATOM 2185 C C . SER A 1 263 ? -8.398 2.924 -19.710 1.00 89.50 263 SER A C 1
ATOM 2187 O O . SER A 1 263 ? -7.724 1.928 -19.455 1.00 89.50 263 SER A O 1
ATOM 2189 N N . LEU A 1 264 ? -9.664 3.066 -19.322 1.00 93.81 264 LEU A N 1
ATOM 2190 C CA . LEU A 1 264 ? -10.486 1.964 -18.836 1.00 93.81 264 LEU A CA 1
ATOM 2191 C C . LEU A 1 264 ? -10.992 1.187 -20.048 1.00 93.81 264 LEU A C 1
ATOM 2193 O O . LEU A 1 264 ? -11.593 1.778 -20.948 1.00 93.81 264 LEU A O 1
ATOM 2197 N N . ARG A 1 265 ? -10.749 -0.123 -20.078 1.00 92.75 265 ARG A N 1
ATOM 2198 C CA . ARG A 1 265 ? -11.029 -0.955 -21.254 1.00 92.75 265 ARG A CA 1
ATOM 2199 C C . ARG A 1 265 ? -12.077 -2.026 -20.976 1.00 92.75 265 ARG A C 1
ATOM 2201 O O . ARG A 1 265 ? -12.211 -2.486 -19.852 1.00 92.75 265 ARG A O 1
ATOM 2208 N N . SER A 1 266 ? -12.834 -2.423 -21.989 1.00 93.94 266 SER A N 1
ATOM 2209 C CA . SER A 1 266 ? -13.843 -3.491 -21.891 1.00 93.94 266 SER A CA 1
ATOM 2210 C C . SER A 1 266 ? -13.236 -4.896 -21.813 1.00 93.94 266 SER A C 1
ATOM 2212 O O . SER A 1 266 ? -13.885 -5.814 -21.320 1.00 93.94 266 SER A O 1
ATOM 2214 N N . GLU A 1 267 ? -11.984 -5.048 -22.238 1.00 93.69 267 GLU A N 1
ATOM 2215 C CA . GLU A 1 267 ? -11.193 -6.277 -22.183 1.00 93.69 267 GLU A CA 1
ATOM 2216 C C . GLU A 1 267 ? -9.739 -5.947 -21.785 1.00 93.69 267 GLU A C 1
ATOM 2218 O O . GLU A 1 267 ? -9.307 -4.803 -21.974 1.00 93.69 267 GLU A O 1
ATOM 2223 N N . PRO A 1 268 ? -8.970 -6.901 -21.223 1.00 91.94 268 PRO A N 1
ATOM 2224 C CA . PRO A 1 268 ? -7.582 -6.687 -20.804 1.00 91.94 268 PRO A CA 1
ATOM 2225 C C . PRO A 1 268 ? -6.617 -6.701 -22.009 1.00 91.94 268 PRO A C 1
ATOM 2227 O O . PRO A 1 268 ? -5.711 -7.525 -22.103 1.00 91.94 268 PRO A O 1
ATOM 2230 N N . SER A 1 269 ? -6.842 -5.804 -22.970 1.00 83.19 269 SER A N 1
ATOM 2231 C CA . SER A 1 269 ? -6.078 -5.674 -24.216 1.00 83.19 269 SER A CA 1
ATOM 2232 C C . SER A 1 269 ? -5.771 -4.210 -24.498 1.00 83.19 269 SER A C 1
ATOM 2234 O O . SER A 1 269 ? -6.640 -3.366 -24.305 1.00 83.19 269 SER A O 1
ATOM 2236 N N . ASN A 1 270 ? -4.570 -3.881 -24.992 1.00 76.38 270 ASN A N 1
ATOM 2237 C CA . ASN A 1 270 ? -4.276 -2.525 -25.483 1.00 76.38 270 ASN A CA 1
ATOM 2238 C C . ASN A 1 270 ? -4.398 -2.378 -27.011 1.00 76.38 270 ASN A C 1
ATOM 2240 O O . ASN A 1 270 ? -4.358 -1.251 -27.498 1.00 76.38 270 ASN A O 1
ATOM 2244 N N . LYS A 1 271 ? -4.592 -3.485 -27.742 1.00 71.31 271 LYS A N 1
ATOM 2245 C CA . LYS A 1 271 ? -4.381 -3.573 -29.197 1.00 71.31 271 LYS A CA 1
ATOM 2246 C C . LYS A 1 271 ? -5.377 -2.786 -30.041 1.00 71.31 271 LYS A C 1
ATOM 2248 O O . LYS A 1 271 ? -5.140 -2.584 -31.227 1.00 71.31 271 LYS A O 1
ATOM 2253 N N . ARG A 1 272 ? -6.523 -2.406 -29.472 1.00 69.25 272 ARG A N 1
ATOM 2254 C CA . ARG A 1 272 ? -7.601 -1.748 -30.216 1.00 69.25 272 ARG A CA 1
ATOM 2255 C C . ARG A 1 272 ? -8.202 -0.583 -29.442 1.00 69.25 272 ARG A C 1
ATOM 2257 O O . ARG A 1 272 ? -8.443 -0.685 -28.236 1.00 69.25 272 ARG A O 1
ATOM 2264 N N . GLU A 1 273 ? -8.473 0.519 -30.134 1.00 69.62 273 GLU A N 1
ATOM 2265 C CA . GLU A 1 273 ? -9.102 1.709 -29.543 1.00 69.62 273 GLU A CA 1
ATOM 2266 C C . GLU A 1 273 ? -10.582 1.504 -29.202 1.00 69.62 273 GLU A C 1
ATOM 2268 O O . GLU A 1 273 ? -11.062 2.064 -28.220 1.00 69.62 273 GLU A O 1
ATOM 2273 N N . ASP A 1 274 ? -11.291 0.649 -29.947 1.00 73.69 274 ASP A N 1
ATOM 2274 C CA . ASP A 1 274 ? -12.710 0.319 -29.723 1.00 73.69 274 ASP A CA 1
ATOM 2275 C C . ASP A 1 274 ? -12.974 -0.328 -28.351 1.00 73.69 274 ASP A C 1
ATOM 2277 O O . ASP A 1 274 ? -14.107 -0.345 -27.870 1.00 73.69 274 ASP A O 1
ATOM 2281 N N . THR A 1 275 ? -11.925 -0.821 -27.690 1.00 83.00 275 THR A N 1
ATOM 2282 C CA . THR A 1 275 ? -12.003 -1.381 -26.339 1.00 83.00 275 THR A CA 1
ATOM 2283 C C . THR A 1 275 ? -12.092 -0.316 -25.249 1.00 83.00 275 THR A C 1
ATOM 2285 O O . THR A 1 275 ? -12.485 -0.650 -24.131 1.00 83.00 275 THR A O 1
ATOM 2288 N N . ILE A 1 276 ? -11.740 0.945 -25.527 1.00 87.56 276 ILE A N 1
ATOM 2289 C CA . ILE A 1 276 ? -11.727 2.027 -24.536 1.00 87.56 276 ILE A CA 1
ATOM 2290 C C . ILE A 1 276 ? -13.167 2.425 -24.200 1.00 87.56 276 ILE A C 1
ATOM 2292 O O . ILE A 1 276 ? -13.888 2.967 -25.032 1.00 87.56 276 ILE A O 1
ATOM 2296 N N . ILE A 1 277 ? -13.575 2.195 -22.951 1.00 91.56 277 ILE A N 1
ATOM 2297 C CA . ILE A 1 277 ? -14.915 2.548 -22.458 1.00 91.56 277 ILE A CA 1
ATOM 2298 C C . ILE A 1 277 ? -14.933 3.867 -21.678 1.00 91.56 277 ILE A C 1
ATOM 2300 O O . ILE A 1 277 ? -15.961 4.541 -21.644 1.00 91.56 277 ILE A O 1
ATOM 2304 N N . ALA A 1 278 ? -13.804 4.259 -21.079 1.00 90.75 278 ALA A N 1
ATOM 2305 C CA . ALA A 1 278 ? -13.631 5.557 -20.431 1.00 90.75 278 ALA A CA 1
ATOM 2306 C C . ALA A 1 278 ? -12.150 5.943 -20.309 1.00 90.75 278 ALA A C 1
ATOM 2308 O O . ALA A 1 278 ? -11.254 5.108 -20.440 1.00 90.75 278 ALA A O 1
ATOM 2309 N N . LYS A 1 279 ? -11.901 7.215 -19.993 1.00 89.69 279 LYS A N 1
ATOM 2310 C CA . LYS A 1 279 ? -10.602 7.729 -19.549 1.00 89.69 279 LYS A CA 1
ATOM 2311 C C . LYS A 1 279 ? -10.694 8.107 -18.073 1.00 89.69 279 LYS A C 1
ATOM 2313 O O . LYS A 1 279 ? -11.700 8.677 -17.647 1.00 89.69 279 LYS A O 1
ATOM 2318 N N . ILE A 1 280 ? -9.675 7.757 -17.297 1.00 88.50 280 ILE A N 1
ATOM 2319 C CA . ILE A 1 280 ? -9.605 8.018 -15.856 1.00 88.50 280 ILE A CA 1
ATOM 2320 C C . ILE A 1 280 ? -8.361 8.847 -15.580 1.00 88.50 280 ILE A C 1
ATOM 2322 O O . ILE A 1 280 ? -7.260 8.432 -15.934 1.00 88.50 280 ILE A O 1
ATOM 2326 N N . SER A 1 281 ? -8.525 10.005 -14.949 1.00 87.62 281 SER A N 1
ATOM 2327 C CA . SER A 1 281 ? -7.402 10.899 -14.665 1.00 87.62 281 SER A CA 1
ATOM 2328 C C . SER A 1 281 ? -6.475 10.320 -13.594 1.00 87.62 281 SER A C 1
ATOM 2330 O O . SER A 1 281 ? -6.920 9.646 -12.662 1.00 87.62 281 SER A O 1
ATOM 2332 N N . VAL A 1 282 ? -5.184 10.639 -13.677 1.00 83.62 282 VAL A N 1
ATOM 2333 C CA . VAL A 1 282 ? -4.224 10.343 -12.604 1.00 83.62 282 VAL A CA 1
ATOM 2334 C C . VAL A 1 282 ? -4.681 11.001 -11.298 1.00 83.62 282 VAL A C 1
ATOM 2336 O O . VAL A 1 282 ? -5.110 12.155 -11.273 1.00 83.62 282 VAL A O 1
ATOM 2339 N N . GLY A 1 283 ? -4.610 10.246 -10.202 1.00 84.31 283 GLY A N 1
ATOM 2340 C CA . GLY A 1 283 ? -5.085 10.634 -8.874 1.00 84.31 283 GLY A CA 1
ATOM 2341 C C . GLY A 1 283 ? -6.539 10.260 -8.573 1.00 84.31 283 GLY A C 1
ATOM 2342 O O . GLY A 1 283 ? -6.950 10.364 -7.416 1.00 84.31 283 GLY A O 1
ATOM 2343 N N . GLU A 1 284 ? -7.323 9.802 -9.556 1.00 90.31 284 GLU A N 1
ATOM 2344 C CA . GLU A 1 284 ? -8.687 9.325 -9.300 1.00 90.31 284 GLU A CA 1
ATOM 2345 C C . GLU A 1 284 ? -8.692 7.940 -8.622 1.00 90.31 284 GLU A C 1
ATOM 2347 O O . GLU A 1 284 ? -7.840 7.087 -8.881 1.00 90.31 284 GLU A O 1
ATOM 2352 N N . GLU A 1 285 ? -9.657 7.735 -7.717 1.00 92.75 285 GLU A N 1
ATOM 2353 C CA . GLU A 1 285 ? -9.874 6.468 -7.008 1.00 92.75 285 GLU A CA 1
ATOM 2354 C C . GLU A 1 285 ? -10.626 5.480 -7.909 1.00 92.75 285 GLU A C 1
ATOM 2356 O O . GLU A 1 285 ? -11.653 5.817 -8.502 1.00 92.75 285 GLU A O 1
ATOM 2361 N N . VAL A 1 286 ? -10.157 4.235 -7.947 1.00 94.06 286 VAL A N 1
ATOM 2362 C CA . VAL A 1 286 ? -10.834 3.106 -8.584 1.00 94.06 286 VAL A CA 1
ATOM 2363 C C . VAL A 1 286 ? -11.109 2.007 -7.570 1.00 94.06 286 VAL A C 1
ATOM 2365 O O . VAL A 1 286 ? -10.356 1.784 -6.617 1.00 94.06 286 VAL A O 1
ATOM 2368 N N . LYS A 1 287 ? -12.203 1.288 -7.794 1.00 91.31 287 LYS A N 1
ATOM 2369 C CA . LYS A 1 287 ? -12.582 0.139 -6.986 1.00 91.31 287 LYS A CA 1
ATOM 2370 C C . LYS A 1 287 ? -12.110 -1.133 -7.675 1.00 91.31 287 LYS A C 1
ATOM 2372 O O . LYS A 1 287 ? -12.619 -1.474 -8.732 1.00 91.31 287 LYS A O 1
ATOM 2377 N N . ILE A 1 288 ? -11.158 -1.838 -7.090 1.00 91.75 288 ILE A N 1
ATOM 2378 C CA . ILE A 1 288 ? -10.607 -3.078 -7.632 1.00 91.75 288 ILE A CA 1
ATOM 2379 C C . ILE A 1 288 ? -11.572 -4.220 -7.308 1.00 91.75 288 ILE A C 1
ATOM 2381 O O . ILE A 1 288 ? -11.881 -4.495 -6.146 1.00 91.75 288 ILE A O 1
ATOM 2385 N N . LEU A 1 289 ? -12.089 -4.841 -8.363 1.00 89.44 289 LEU A N 1
ATOM 2386 C CA . LEU A 1 289 ? -13.012 -5.970 -8.297 1.00 89.44 289 LEU A CA 1
ATOM 2387 C C . LEU A 1 289 ? -12.258 -7.299 -8.290 1.00 89.44 289 LEU A C 1
ATOM 2389 O O . LEU A 1 289 ? -12.646 -8.209 -7.565 1.00 89.44 289 LEU A O 1
ATOM 2393 N N . GLU A 1 290 ? -11.190 -7.390 -9.083 1.00 89.88 290 GLU A N 1
ATOM 2394 C CA . GLU A 1 290 ? -10.365 -8.586 -9.239 1.00 89.88 290 GLU A CA 1
ATOM 2395 C C . GLU A 1 290 ? -8.931 -8.177 -9.617 1.00 89.88 290 GLU A C 1
ATOM 2397 O O . GLU A 1 290 ? -8.724 -7.299 -10.462 1.00 89.88 290 GLU A O 1
ATOM 2402 N N . GLU A 1 291 ? -7.946 -8.788 -8.958 1.00 91.31 291 GLU A N 1
ATOM 2403 C CA . GLU A 1 291 ? -6.516 -8.592 -9.217 1.00 91.31 291 GLU A CA 1
ATOM 2404 C C . GLU A 1 291 ? -5.961 -9.749 -10.062 1.00 91.31 291 GLU A C 1
ATOM 2406 O O . GLU A 1 291 ? -6.530 -10.834 -10.075 1.00 91.31 291 GLU A O 1
ATOM 2411 N N . ILE A 1 292 ? -4.805 -9.531 -10.697 1.00 91.75 292 ILE A N 1
ATOM 2412 C CA . ILE A 1 292 ? -4.035 -10.571 -11.402 1.00 91.75 292 ILE A CA 1
ATOM 2413 C C . ILE A 1 292 ? -4.826 -11.229 -12.545 1.00 91.75 292 ILE A C 1
ATOM 2415 O O . ILE A 1 292 ? -5.043 -12.436 -12.578 1.00 91.75 292 ILE A O 1
ATOM 2419 N N . ILE A 1 293 ? -5.253 -10.414 -13.508 1.00 94.75 293 ILE A N 1
ATOM 2420 C CA . ILE A 1 293 ? -5.912 -10.891 -14.725 1.00 94.75 293 ILE A CA 1
ATOM 2421 C C . ILE A 1 293 ? -4.897 -10.867 -15.858 1.00 94.75 293 ILE A C 1
ATOM 2423 O O . ILE A 1 293 ? -4.391 -9.801 -16.208 1.00 94.75 293 ILE A O 1
ATOM 2427 N N . GLU A 1 294 ? -4.595 -12.028 -16.429 1.00 93.56 294 GLU A N 1
ATOM 2428 C CA . GLU A 1 294 ? -3.739 -12.104 -17.611 1.00 93.56 294 GLU A CA 1
ATOM 2429 C C . GLU A 1 294 ? -4.440 -11.489 -18.825 1.00 93.56 294 GLU A C 1
ATOM 2431 O O . GLU A 1 294 ? -5.623 -11.727 -19.084 1.00 93.56 294 GLU A O 1
ATOM 2436 N N . GLY A 1 295 ? -3.693 -10.684 -19.571 1.00 90.69 295 GLY A N 1
ATOM 2437 C CA . GLY A 1 295 ? -4.153 -10.030 -20.787 1.00 90.69 295 GLY A CA 1
ATOM 2438 C C . GLY A 1 295 ? -3.009 -9.792 -21.760 1.00 90.69 295 GLY A C 1
ATOM 2439 O O . GLY A 1 295 ? -1.958 -10.430 -21.675 1.00 90.69 295 GLY A O 1
ATOM 2440 N N . ASP A 1 296 ? -3.195 -8.848 -22.680 1.00 85.56 296 ASP A N 1
ATOM 2441 C CA . ASP A 1 296 ? -2.106 -8.460 -23.571 1.00 85.56 296 ASP A CA 1
ATOM 2442 C C . ASP A 1 296 ? -0.958 -7.834 -22.780 1.00 85.56 296 ASP A C 1
ATOM 2444 O O . ASP A 1 296 ? -1.165 -7.042 -21.852 1.00 85.56 296 ASP A O 1
ATOM 2448 N N . HIS A 1 297 ? 0.261 -8.184 -23.187 1.00 80.75 297 HIS A N 1
ATOM 2449 C CA . HIS A 1 297 ? 1.476 -7.576 -22.670 1.00 80.75 297 HIS A CA 1
ATOM 2450 C C . HIS A 1 297 ? 1.616 -6.158 -23.225 1.00 80.75 297 HIS A C 1
ATOM 2452 O O . HIS A 1 297 ? 1.538 -5.945 -24.435 1.00 80.75 297 HIS A O 1
ATOM 2458 N N . VAL A 1 298 ? 1.791 -5.185 -22.335 1.00 70.12 298 VAL A N 1
ATOM 2459 C CA . VAL A 1 298 ? 1.956 -3.777 -22.692 1.00 70.12 298 VAL A CA 1
ATOM 2460 C C . VAL A 1 298 ? 3.424 -3.391 -22.547 1.00 70.12 298 VAL A C 1
ATOM 2462 O O . VAL A 1 298 ? 3.902 -3.157 -21.433 1.00 70.12 298 VAL A O 1
ATOM 2465 N N . ALA A 1 299 ? 4.110 -3.289 -23.689 1.00 64.94 299 ALA A N 1
ATOM 2466 C CA . ALA A 1 299 ? 5.475 -2.776 -23.839 1.00 64.94 299 ALA A CA 1
ATOM 2467 C C . ALA A 1 299 ? 6.446 -3.271 -22.742 1.00 64.94 299 ALA A C 1
ATOM 2469 O O . ALA A 1 299 ? 6.606 -4.471 -22.545 1.00 64.94 299 ALA A O 1
ATOM 2470 N N . PHE A 1 300 ? 7.116 -2.364 -22.027 1.00 56.12 300 PHE A N 1
ATOM 2471 C CA . PHE A 1 300 ? 8.055 -2.686 -20.942 1.00 56.12 300 PHE A CA 1
ATOM 2472 C C . PHE A 1 300 ? 7.392 -2.783 -19.555 1.00 56.12 300 PHE A C 1
ATOM 2474 O O . PHE A 1 300 ? 8.088 -2.717 -18.544 1.00 56.12 300 PHE A O 1
ATOM 2481 N N . ARG A 1 301 ? 6.057 -2.880 -19.477 1.00 67.19 301 ARG A N 1
ATOM 2482 C CA . ARG A 1 301 ? 5.312 -2.764 -18.212 1.00 67.19 301 ARG A CA 1
ATOM 2483 C C . ARG A 1 301 ? 4.908 -4.121 -17.637 1.00 67.19 301 ARG A C 1
ATOM 2485 O O . ARG A 1 301 ? 5.482 -4.577 -16.650 1.00 67.19 301 ARG A O 1
ATOM 2492 N N . SER A 1 302 ? 3.847 -4.717 -18.177 1.00 83.38 302 SER A N 1
ATOM 2493 C CA . SER A 1 302 ? 3.251 -5.947 -17.645 1.00 83.38 302 SER A CA 1
ATOM 2494 C C . SER A 1 302 ? 2.226 -6.529 -18.622 1.00 83.38 302 SER A C 1
ATOM 2496 O O . SER A 1 302 ? 1.734 -5.832 -19.508 1.00 83.38 302 SER A O 1
ATOM 2498 N N . ASN A 1 303 ? 1.863 -7.791 -18.420 1.00 87.62 303 ASN A N 1
ATOM 2499 C CA . ASN A 1 303 ? 0.663 -8.434 -18.966 1.00 87.62 303 ASN A CA 1
ATOM 2500 C C . ASN A 1 303 ? -0.438 -8.621 -17.906 1.00 87.62 303 ASN A C 1
ATOM 2502 O O . ASN A 1 303 ? -1.443 -9.279 -18.172 1.00 87.62 303 ASN A O 1
ATOM 2506 N N . ILE A 1 304 ? -0.249 -8.072 -16.704 1.00 94.75 304 ILE A N 1
ATOM 2507 C CA . ILE A 1 304 ? -1.192 -8.193 -15.597 1.00 94.75 304 ILE A CA 1
ATOM 2508 C C . ILE A 1 304 ? -2.122 -6.987 -15.557 1.00 94.75 304 ILE A C 1
ATOM 2510 O O . ILE A 1 304 ? -1.690 -5.840 -15.411 1.00 94.75 304 ILE A O 1
ATOM 2514 N N . TRP A 1 305 ? -3.417 -7.263 -15.604 1.00 95.56 305 TRP A N 1
ATOM 2515 C CA . TRP A 1 305 ? -4.505 -6.300 -15.547 1.00 95.56 305 TRP A CA 1
ATOM 2516 C C . TRP A 1 305 ? -5.306 -6.465 -14.252 1.00 95.56 305 TRP A C 1
ATOM 2518 O O . TRP A 1 305 ? -5.266 -7.497 -13.575 1.00 95.56 305 TRP A O 1
ATOM 2528 N N . HIS A 1 306 ? -6.037 -5.421 -13.885 1.00 95.44 306 HIS A N 1
ATOM 2529 C CA . HIS A 1 306 ? -7.008 -5.448 -12.799 1.00 95.44 306 HIS A CA 1
ATOM 2530 C C . HIS A 1 306 ? -8.381 -5.124 -13.357 1.00 95.44 306 HIS A C 1
ATOM 2532 O O . HIS A 1 306 ? -8.530 -4.162 -14.118 1.00 95.44 306 HIS A O 1
ATOM 2538 N N . LYS A 1 307 ? -9.386 -5.901 -12.949 1.00 95.75 307 LYS A N 1
ATOM 2539 C CA . LYS A 1 307 ? -10.773 -5.515 -13.177 1.00 95.75 307 LYS A CA 1
ATOM 2540 C C . LYS A 1 307 ? -11.133 -4.465 -12.142 1.00 95.75 307 LYS A C 1
ATOM 2542 O O . LYS A 1 307 ? -10.996 -4.698 -10.940 1.00 95.75 307 LYS A O 1
ATOM 2547 N N . VAL A 1 308 ? -11.607 -3.318 -12.597 1.00 96.12 308 VAL A N 1
ATOM 2548 C CA . VAL A 1 308 ? -11.965 -2.192 -11.741 1.00 96.12 308 VAL A CA 1
ATOM 2549 C C . VAL A 1 308 ? -13.353 -1.664 -12.068 1.00 96.12 308 VAL A C 1
ATOM 2551 O O . VAL A 1 308 ? -13.845 -1.814 -13.182 1.00 96.12 308 VAL A O 1
ATOM 2554 N N . GLU A 1 309 ? -13.966 -1.007 -11.093 1.00 94.50 309 GLU A N 1
ATOM 2555 C CA . GLU A 1 309 ? -15.144 -0.169 -11.258 1.00 94.50 309 GLU A CA 1
ATOM 2556 C C . GLU A 1 309 ? -14.749 1.296 -11.027 1.00 94.50 309 GLU A C 1
ATOM 2558 O O . GLU A 1 309 ? -14.152 1.644 -10.002 1.00 94.50 309 GLU A O 1
ATOM 2563 N N . HIS A 1 310 ? -15.116 2.166 -11.966 1.00 94.75 310 HIS A N 1
ATOM 2564 C CA . HIS A 1 310 ? -14.983 3.612 -11.841 1.00 94.75 310 HIS A CA 1
ATOM 2565 C C . HIS A 1 310 ? -16.287 4.293 -12.264 1.00 94.75 310 HIS A C 1
ATOM 2567 O O . HIS A 1 310 ? -16.779 4.087 -13.371 1.00 94.75 310 HIS A O 1
ATOM 2573 N N . ARG A 1 311 ? -16.879 5.095 -11.365 1.00 90.62 311 ARG A N 1
ATOM 2574 C CA . ARG A 1 311 ? -18.147 5.828 -11.590 1.00 90.62 311 ARG A CA 1
ATOM 2575 C C . ARG A 1 311 ? -19.290 4.949 -12.135 1.00 90.62 311 ARG A C 1
ATOM 2577 O O . ARG A 1 311 ? -20.084 5.394 -12.959 1.00 90.62 311 ARG A O 1
ATOM 2584 N N . GLY A 1 312 ? -19.382 3.708 -11.654 1.00 89.06 312 GLY A N 1
ATOM 2585 C CA . GLY A 1 312 ? -20.414 2.746 -12.052 1.00 89.06 312 GLY A CA 1
ATOM 2586 C C . GLY A 1 312 ? -20.144 2.005 -13.366 1.00 89.06 312 GLY A C 1
ATOM 2587 O O . GLY A 1 312 ? -21.016 1.268 -13.816 1.00 89.06 312 GLY A O 1
ATOM 2588 N N . GLN A 1 313 ? -18.967 2.178 -13.976 1.00 93.56 313 GLN A N 1
ATOM 2589 C CA . GLN A 1 313 ? -18.525 1.411 -15.142 1.00 93.56 313 GLN A CA 1
ATOM 2590 C C . GLN A 1 313 ? -17.450 0.405 -14.737 1.00 93.56 313 GLN A C 1
ATOM 2592 O O . GLN A 1 313 ? -16.471 0.782 -14.094 1.00 93.56 313 GLN A O 1
ATOM 2597 N N . GLU A 1 314 ? -17.626 -0.858 -15.125 1.00 96.56 314 GLU A N 1
ATOM 2598 C CA . GLU A 1 314 ? -16.618 -1.904 -14.939 1.00 96.56 314 GLU A CA 1
ATOM 2599 C C . GLU A 1 314 ? -15.742 -2.043 -16.184 1.00 96.56 314 GLU A C 1
ATOM 2601 O O . GLU A 1 314 ? -16.248 -2.023 -17.305 1.00 96.56 314 GLU A O 1
ATOM 2606 N N . GLY A 1 315 ? -14.444 -2.246 -15.986 1.00 96.44 315 GLY A N 1
ATOM 2607 C CA . GLY A 1 315 ? -13.494 -2.508 -17.060 1.00 96.44 315 GLY A CA 1
ATOM 2608 C C . GLY A 1 315 ? -12.138 -2.953 -16.529 1.00 96.44 315 GLY A C 1
ATOM 2609 O O . GLY A 1 315 ? -12.002 -3.307 -15.361 1.00 96.44 315 GLY A O 1
ATOM 2610 N N . TYR A 1 316 ? -11.134 -2.922 -17.392 1.00 97.06 316 TYR A N 1
ATOM 2611 C CA . TYR A 1 316 ? -9.785 -3.397 -17.136 1.00 97.06 316 TYR A CA 1
ATOM 2612 C C . TYR A 1 316 ? -8.789 -2.252 -17.272 1.00 97.06 316 TYR A C 1
ATOM 2614 O O . TYR A 1 316 ? -8.866 -1.446 -18.203 1.00 97.06 316 TYR A O 1
ATOM 2622 N N . ILE A 1 317 ? -7.847 -2.197 -16.336 1.00 94.44 317 ILE A N 1
ATOM 2623 C CA . ILE A 1 317 ? -6.709 -1.276 -16.349 1.00 94.44 317 ILE A CA 1
ATOM 2624 C C . ILE A 1 317 ? -5.451 -2.087 -16.073 1.00 94.44 317 ILE A C 1
ATOM 2626 O O . ILE A 1 317 ? -5.462 -2.997 -15.243 1.00 94.44 317 ILE A O 1
ATOM 2630 N N . LEU A 1 318 ? -4.365 -1.760 -16.768 1.00 91.81 318 LEU A N 1
ATOM 2631 C CA . LEU A 1 318 ? -3.077 -2.399 -16.540 1.00 91.81 318 LEU A CA 1
ATOM 2632 C C . LEU A 1 318 ? -2.611 -2.143 -15.099 1.00 91.81 318 LEU A C 1
ATOM 2634 O O . LEU A 1 318 ? -2.610 -1.003 -14.628 1.00 91.81 318 LEU A O 1
ATOM 2638 N N . SER A 1 319 ? -2.192 -3.201 -14.409 1.00 92.31 319 SER A N 1
ATOM 2639 C CA . SER A 1 319 ? -1.852 -3.177 -12.979 1.00 92.31 319 SER A CA 1
ATOM 2640 C C . SER A 1 319 ? -0.806 -2.121 -12.615 1.00 92.31 319 SER A C 1
ATOM 2642 O O . SER A 1 319 ? -0.890 -1.494 -11.563 1.00 92.31 319 SER A O 1
ATOM 2644 N N . THR A 1 320 ? 0.142 -1.841 -13.512 1.00 86.88 320 THR A N 1
ATOM 2645 C CA . THR A 1 320 ? 1.206 -0.851 -13.291 1.00 86.88 320 THR A CA 1
ATOM 2646 C C . THR A 1 320 ? 0.696 0.587 -13.154 1.00 86.88 320 THR A C 1
ATOM 2648 O O . THR A 1 320 ? 1.424 1.436 -12.642 1.00 86.88 320 THR A O 1
ATOM 2651 N N . TYR A 1 321 ? -0.535 0.877 -13.588 1.00 88.94 321 TYR A N 1
ATOM 2652 C CA . TYR A 1 321 ? -1.166 2.190 -13.418 1.00 88.94 321 TYR A CA 1
ATOM 2653 C C . TYR A 1 321 ? -1.910 2.345 -12.092 1.00 88.94 321 TYR A C 1
ATOM 2655 O O . TYR A 1 321 ? -2.422 3.425 -11.818 1.00 88.94 321 TYR A O 1
ATOM 2663 N N . ILE A 1 322 ? -2.011 1.306 -11.263 1.00 89.50 322 ILE A N 1
ATOM 2664 C CA . ILE A 1 322 ? -2.808 1.355 -10.037 1.00 89.50 322 ILE A CA 1
ATOM 2665 C C . ILE A 1 322 ? -1.894 1.178 -8.827 1.00 89.50 322 ILE A C 1
ATOM 2667 O O . ILE A 1 322 ? -1.250 0.143 -8.678 1.00 89.50 322 ILE A O 1
ATOM 2671 N N . ASP A 1 323 ? -1.880 2.165 -7.929 1.00 87.12 323 ASP A N 1
ATOM 2672 C CA . ASP A 1 323 ? -1.342 1.970 -6.580 1.00 87.12 323 ASP A CA 1
ATOM 2673 C C . ASP A 1 323 ? -2.476 1.522 -5.661 1.00 87.12 323 ASP A C 1
ATOM 2675 O O . ASP A 1 323 ? -3.466 2.230 -5.466 1.00 87.12 323 ASP A O 1
ATOM 2679 N N . ILE A 1 324 ? -2.323 0.333 -5.093 1.00 87.12 324 ILE A N 1
ATOM 2680 C CA . ILE A 1 324 ? -3.338 -0.308 -4.262 1.00 87.12 324 ILE A CA 1
ATOM 2681 C C . ILE A 1 324 ? -3.202 0.153 -2.806 1.00 87.12 324 ILE A C 1
ATOM 2683 O O . ILE A 1 324 ? -2.092 0.257 -2.274 1.00 87.12 324 ILE A O 1
ATOM 2687 N N . VAL A 1 325 ? -4.330 0.402 -2.127 1.00 78.94 325 VAL A N 1
ATOM 2688 C CA . VAL A 1 325 ? -4.352 0.677 -0.678 1.00 78.94 325 VAL A CA 1
ATOM 2689 C C . VAL A 1 325 ? -3.605 -0.414 0.088 1.00 78.94 325 VAL A C 1
ATOM 2691 O O . VAL A 1 325 ? -3.809 -1.602 -0.137 1.00 78.94 325 VAL A O 1
ATOM 2694 N N . GLY A 1 326 ? -2.737 -0.009 1.018 1.00 72.25 326 GLY A N 1
ATOM 2695 C CA . GLY A 1 326 ? -1.933 -0.938 1.822 1.00 72.25 326 GLY A CA 1
ATOM 2696 C C . GLY A 1 326 ? -0.666 -1.437 1.120 1.00 72.25 326 GLY A C 1
ATOM 2697 O O . GLY A 1 326 ? 0.220 -1.983 1.774 1.00 72.25 326 GLY A O 1
ATOM 2698 N N . ARG A 1 327 ? -0.550 -1.214 -0.193 1.00 81.19 327 ARG A N 1
ATOM 2699 C CA . ARG A 1 327 ? 0.540 -1.699 -1.050 1.00 81.19 327 ARG A CA 1
ATOM 2700 C C . ARG A 1 327 ? 1.051 -0.597 -1.985 1.00 81.19 327 ARG A C 1
ATOM 2702 O O . ARG A 1 327 ? 1.487 -0.860 -3.098 1.00 81.19 327 ARG A O 1
ATOM 2709 N N . THR A 1 328 ? 0.993 0.654 -1.524 1.00 79.94 328 THR A N 1
ATOM 2710 C CA . THR A 1 328 ? 1.437 1.824 -2.299 1.00 79.94 328 THR A CA 1
ATOM 2711 C C . THR A 1 328 ? 2.944 1.806 -2.538 1.00 79.94 328 THR A C 1
ATOM 2713 O O . THR A 1 328 ? 3.704 1.236 -1.746 1.00 79.94 328 THR A O 1
ATOM 2716 N N . THR A 1 329 ? 3.398 2.536 -3.559 1.00 81.00 329 THR A N 1
ATOM 2717 C CA . THR A 1 329 ? 4.828 2.723 -3.861 1.00 81.00 329 THR A CA 1
ATOM 2718 C C . THR A 1 329 ? 5.636 3.112 -2.616 1.00 81.00 329 THR A C 1
ATOM 2720 O O . THR A 1 329 ? 6.691 2.545 -2.329 1.00 81.00 329 THR A O 1
ATOM 2723 N N . LYS A 1 330 ? 5.109 4.031 -1.798 1.00 78.44 330 LYS A N 1
ATOM 2724 C CA . LYS A 1 330 ? 5.754 4.469 -0.554 1.00 78.44 330 LYS A CA 1
ATOM 2725 C C . LYS A 1 330 ? 5.900 3.335 0.467 1.00 78.44 330 LYS A C 1
ATOM 2727 O O . LYS A 1 330 ? 6.958 3.195 1.076 1.00 78.44 330 LYS A O 1
ATOM 2732 N N . GLN A 1 331 ? 4.859 2.527 0.661 1.00 79.25 331 GLN A N 1
ATOM 2733 C CA . GLN A 1 331 ? 4.899 1.392 1.592 1.00 79.25 331 GLN A CA 1
ATOM 2734 C C . GLN A 1 331 ? 5.877 0.311 1.113 1.00 79.25 331 GLN A C 1
ATOM 2736 O O . GLN A 1 331 ? 6.614 -0.257 1.920 1.00 79.25 331 GLN A O 1
ATOM 2741 N N . ILE A 1 332 ? 5.946 0.077 -0.199 1.00 85.75 332 ILE A N 1
ATOM 2742 C CA . ILE A 1 332 ? 6.930 -0.821 -0.814 1.00 85.75 332 ILE A CA 1
ATOM 2743 C C . ILE A 1 332 ? 8.358 -0.310 -0.575 1.00 85.75 332 ILE A C 1
ATOM 2745 O O . ILE A 1 332 ? 9.213 -1.071 -0.120 1.00 85.75 332 ILE A O 1
ATOM 2749 N N . GLN A 1 333 ? 8.620 0.984 -0.779 1.00 88.44 333 GLN A N 1
ATOM 2750 C CA . GLN A 1 333 ? 9.919 1.594 -0.469 1.00 88.44 333 GLN A CA 1
ATOM 2751 C C . GLN A 1 333 ? 10.290 1.447 1.016 1.00 88.44 333 GLN A C 1
ATOM 2753 O O . GLN A 1 333 ? 11.432 1.121 1.345 1.00 88.44 333 GLN A O 1
ATOM 2758 N N . GLU A 1 334 ? 9.339 1.647 1.933 1.00 84.25 334 GLU A N 1
ATOM 2759 C CA . GLU A 1 334 ? 9.549 1.444 3.373 1.00 84.25 334 GLU A CA 1
ATOM 2760 C C . GLU A 1 334 ? 9.906 -0.019 3.699 1.00 84.25 334 GLU A C 1
ATOM 2762 O O . GLU A 1 334 ? 10.847 -0.265 4.467 1.00 84.25 334 GLU A O 1
ATOM 2767 N N . LYS A 1 335 ? 9.230 -0.989 3.066 1.00 86.38 335 LYS A N 1
ATOM 2768 C CA . LYS A 1 335 ? 9.548 -2.424 3.173 1.00 86.38 335 LYS A CA 1
ATOM 2769 C C . LYS A 1 335 ? 10.942 -2.749 2.630 1.00 86.38 335 LYS A C 1
ATOM 2771 O O . LYS A 1 335 ? 11.707 -3.419 3.328 1.00 86.38 335 LYS A O 1
ATOM 2776 N N . ILE A 1 336 ? 11.316 -2.215 1.463 1.00 93.44 336 ILE A N 1
ATOM 2777 C CA . ILE A 1 336 ? 12.670 -2.334 0.895 1.00 93.44 336 ILE A CA 1
ATOM 2778 C C . ILE A 1 336 ? 13.711 -1.816 1.889 1.00 93.44 336 ILE A C 1
ATOM 2780 O O . ILE A 1 336 ? 14.664 -2.525 2.215 1.00 93.44 336 ILE A O 1
ATOM 2784 N N . ILE A 1 337 ? 13.521 -0.607 2.428 1.00 89.44 337 ILE A N 1
ATOM 2785 C CA . ILE A 1 337 ? 14.468 0.004 3.369 1.00 89.44 337 ILE A CA 1
ATOM 2786 C C . ILE A 1 337 ? 14.623 -0.854 4.625 1.00 89.44 337 ILE A C 1
ATOM 2788 O O . ILE A 1 337 ? 15.742 -1.047 5.112 1.00 89.44 337 ILE A O 1
ATOM 2792 N N . LYS A 1 338 ? 13.509 -1.351 5.171 1.00 84.38 338 LYS A N 1
ATOM 2793 C CA . LYS A 1 338 ? 13.506 -2.219 6.350 1.00 84.38 338 LYS A CA 1
ATOM 2794 C C . LYS A 1 338 ? 14.271 -3.514 6.069 1.00 84.38 338 LYS A C 1
ATOM 2796 O O . LYS A 1 338 ? 15.225 -3.813 6.788 1.00 84.38 338 LYS A O 1
ATOM 2801 N N . LYS A 1 339 ? 13.923 -4.231 4.996 1.00 92.56 339 LYS A N 1
ATOM 2802 C CA . LYS A 1 339 ? 14.548 -5.512 4.638 1.00 92.56 339 LYS A CA 1
ATOM 2803 C C . LYS A 1 339 ? 16.030 -5.356 4.280 1.00 92.56 339 LYS A C 1
ATOM 2805 O O . LYS A 1 339 ? 16.851 -6.157 4.722 1.00 92.56 339 LYS A O 1
ATOM 2810 N N . ALA A 1 340 ? 16.408 -4.297 3.563 1.00 94.94 340 ALA A N 1
ATOM 2811 C CA . ALA A 1 340 ? 17.807 -4.004 3.245 1.00 94.94 340 ALA A CA 1
ATOM 2812 C C . ALA A 1 340 ? 18.646 -3.796 4.516 1.00 94.94 340 ALA A C 1
ATOM 2814 O O . ALA A 1 340 ? 19.722 -4.381 4.651 1.00 94.94 340 ALA A O 1
ATOM 2815 N N . LYS A 1 341 ? 18.123 -3.050 5.503 1.00 89.38 341 LYS A N 1
ATOM 2816 C CA . LYS A 1 341 ? 18.777 -2.878 6.812 1.00 89.38 341 LYS A CA 1
ATOM 2817 C C . LYS A 1 341 ? 18.905 -4.195 7.579 1.00 89.38 341 LYS A C 1
ATOM 2819 O O . LYS A 1 341 ? 19.979 -4.465 8.111 1.00 89.38 341 LYS A O 1
ATOM 2824 N N . GLU A 1 342 ? 17.850 -5.013 7.616 1.00 90.00 342 GLU A N 1
ATOM 2825 C CA . GLU A 1 342 ? 17.874 -6.351 8.234 1.00 90.00 342 GLU A CA 1
ATOM 2826 C C . GLU A 1 342 ? 18.978 -7.228 7.623 1.00 90.00 342 GLU A C 1
ATOM 2828 O O . GLU A 1 342 ? 19.748 -7.871 8.339 1.00 90.00 342 GLU A O 1
ATOM 2833 N N . LEU A 1 343 ? 19.108 -7.196 6.294 1.00 91.94 343 LEU A N 1
ATOM 2834 C CA . LEU A 1 343 ? 20.095 -7.973 5.545 1.00 91.94 343 LEU A CA 1
ATOM 2835 C C . LEU A 1 343 ? 21.480 -7.312 5.467 1.00 91.94 343 LEU A C 1
ATOM 2837 O O . LEU A 1 343 ? 22.410 -7.937 4.945 1.00 91.94 343 LEU A O 1
ATOM 2841 N N . LYS A 1 344 ? 21.652 -6.117 6.049 1.00 94.75 344 LYS A N 1
ATOM 2842 C CA . LYS A 1 344 ? 22.889 -5.314 6.052 1.00 94.75 344 LYS A CA 1
ATOM 2843 C C . LYS A 1 344 ? 23.387 -4.953 4.646 1.00 94.75 344 LYS A C 1
ATOM 2845 O O . LYS A 1 344 ? 24.587 -4.989 4.385 1.00 94.75 344 LYS A O 1
ATOM 2850 N N . VAL A 1 345 ? 22.461 -4.608 3.759 1.00 94.88 345 VAL A N 1
ATOM 2851 C CA . VAL A 1 345 ? 22.727 -4.057 2.424 1.00 94.88 345 VAL A CA 1
ATOM 2852 C C . VAL A 1 345 ? 22.353 -2.579 2.431 1.00 94.88 345 VAL A C 1
ATOM 2854 O O . VAL A 1 345 ? 21.430 -2.190 3.148 1.00 94.88 345 VAL A O 1
ATOM 2857 N N . ASP A 1 346 ? 23.066 -1.746 1.671 1.00 89.88 346 ASP A N 1
ATOM 2858 C CA . ASP A 1 346 ? 22.722 -0.327 1.552 1.00 89.88 346 ASP A CA 1
ATOM 2859 C C . ASP A 1 346 ? 21.304 -0.177 0.962 1.00 89.88 346 ASP A C 1
ATOM 2861 O O . ASP A 1 346 ? 21.089 -0.561 -0.193 1.00 89.88 346 ASP A O 1
ATOM 2865 N N . PRO A 1 347 ? 20.334 0.379 1.720 1.00 90.94 347 PRO A N 1
ATOM 2866 C CA . PRO A 1 347 ? 18.975 0.579 1.232 1.00 90.94 347 PRO A CA 1
ATOM 2867 C C . PRO A 1 347 ? 18.908 1.402 -0.049 1.00 90.94 347 PRO A C 1
ATOM 2869 O O . PRO A 1 347 ? 17.989 1.217 -0.835 1.00 90.94 347 PRO A O 1
ATOM 2872 N N . GLU A 1 348 ? 19.867 2.301 -0.264 1.00 88.06 348 GLU A N 1
ATOM 2873 C CA . GLU A 1 348 ? 19.873 3.182 -1.428 1.00 88.06 348 GLU A CA 1
ATOM 2874 C C . GLU A 1 348 ? 20.135 2.437 -2.727 1.00 88.06 348 GLU A C 1
ATOM 2876 O O . GLU A 1 348 ? 19.518 2.736 -3.744 1.00 88.06 348 GLU A O 1
ATOM 2881 N N . ILE A 1 349 ? 21.014 1.436 -2.686 1.00 91.81 349 ILE A N 1
ATOM 2882 C CA . ILE A 1 349 ? 21.314 0.613 -3.858 1.00 91.81 349 ILE A CA 1
ATOM 2883 C C . ILE A 1 349 ? 20.098 -0.237 -4.220 1.00 91.81 349 ILE A C 1
ATOM 2885 O O . ILE A 1 349 ? 19.758 -0.357 -5.391 1.00 91.81 349 ILE A O 1
ATOM 2889 N N . ILE A 1 350 ? 19.415 -0.792 -3.216 1.00 96.75 350 ILE A N 1
ATOM 2890 C CA . ILE A 1 350 ? 18.228 -1.616 -3.451 1.00 96.75 350 ILE A CA 1
ATOM 2891 C C . ILE A 1 350 ? 17.046 -0.774 -3.934 1.00 96.75 350 ILE A C 1
ATOM 2893 O O . ILE A 1 350 ? 16.327 -1.214 -4.822 1.00 96.75 350 ILE A O 1
ATOM 2897 N N . LEU A 1 351 ? 16.847 0.430 -3.387 1.00 88.75 351 LEU A N 1
ATOM 2898 C CA . LEU A 1 351 ? 15.824 1.351 -3.888 1.00 88.75 351 LEU A CA 1
ATOM 2899 C C . LEU A 1 351 ? 16.077 1.718 -5.351 1.00 88.75 351 LEU A C 1
ATOM 2901 O O . LEU A 1 351 ? 15.141 1.665 -6.139 1.00 88.75 351 LEU A O 1
ATOM 2905 N N . ALA A 1 352 ? 17.327 2.036 -5.703 1.00 85.12 352 ALA A N 1
ATOM 2906 C CA . ALA A 1 352 ? 17.712 2.320 -7.081 1.00 85.12 352 ALA A CA 1
ATOM 2907 C C . ALA A 1 352 ? 17.429 1.123 -8.001 1.00 85.12 352 ALA A C 1
ATOM 2909 O O . ALA A 1 352 ? 16.820 1.288 -9.049 1.00 85.12 352 ALA A O 1
ATOM 2910 N N . LEU A 1 353 ? 17.817 -0.086 -7.583 1.00 90.19 353 LEU A N 1
ATOM 2911 C CA . LEU A 1 353 ? 17.568 -1.306 -8.347 1.00 90.19 353 LEU A CA 1
ATOM 2912 C C . LEU A 1 353 ? 16.063 -1.555 -8.548 1.00 90.19 353 LEU A C 1
ATOM 2914 O O . LEU A 1 353 ? 15.627 -1.724 -9.676 1.00 90.19 353 LEU A O 1
ATOM 2918 N N . ALA A 1 354 ? 15.259 -1.509 -7.482 1.00 90.25 354 ALA A N 1
ATOM 2919 C CA . ALA A 1 354 ? 13.811 -1.731 -7.558 1.00 90.25 354 ALA A CA 1
ATOM 2920 C C . ALA A 1 354 ? 13.076 -0.679 -8.412 1.00 90.25 354 ALA A C 1
ATOM 2922 O O . ALA A 1 354 ? 12.087 -0.997 -9.070 1.00 90.25 354 ALA A O 1
ATOM 2923 N N . GLU A 1 355 ? 13.550 0.571 -8.407 1.00 84.19 355 GLU A N 1
ATOM 2924 C CA . GLU A 1 355 ? 13.028 1.625 -9.280 1.00 84.19 355 GLU A CA 1
ATOM 2925 C C . GLU A 1 355 ? 13.291 1.301 -10.751 1.00 84.19 355 GLU A C 1
ATOM 2927 O O . GLU A 1 355 ? 12.354 1.304 -11.541 1.00 84.19 355 GLU A O 1
ATOM 2932 N N . CYS A 1 356 ? 14.532 0.953 -11.100 1.00 82.00 356 CYS A N 1
ATOM 2933 C CA . CYS A 1 356 ? 14.931 0.658 -12.479 1.00 82.00 356 CYS A CA 1
ATOM 2934 C C . CYS A 1 356 ? 14.340 -0.650 -13.029 1.00 82.00 356 CYS A C 1
ATOM 2936 O O . CYS A 1 356 ? 14.201 -0.801 -14.242 1.00 82.00 356 CYS A O 1
ATOM 2938 N N . GLU A 1 357 ? 14.027 -1.599 -12.148 1.00 84.94 357 GLU A N 1
ATOM 2939 C CA . GLU A 1 357 ? 13.442 -2.889 -12.517 1.00 84.94 357 GLU A CA 1
ATOM 2940 C C . GLU A 1 357 ? 11.924 -2.798 -12.723 1.00 84.94 357 GLU A C 1
ATOM 2942 O O . GLU A 1 357 ? 11.398 -3.347 -13.687 1.00 84.94 357 GLU A O 1
ATOM 2947 N N . SER A 1 358 ? 11.193 -2.113 -11.835 1.00 85.75 358 SER A N 1
ATOM 2948 C CA . SER A 1 358 ? 9.720 -2.167 -11.843 1.00 85.75 358 SER A CA 1
ATOM 2949 C C . SER A 1 358 ? 9.007 -0.859 -11.519 1.00 85.75 358 SER A C 1
ATOM 2951 O O . SER A 1 358 ? 7.779 -0.854 -11.450 1.00 85.75 358 SER A O 1
ATOM 2953 N N . HIS A 1 359 ? 9.724 0.232 -11.233 1.00 84.69 359 HIS A N 1
ATOM 2954 C CA . HIS A 1 359 ? 9.152 1.435 -10.616 1.00 84.69 359 HIS A CA 1
ATOM 2955 C C . HIS A 1 359 ? 8.326 1.113 -9.357 1.00 84.69 359 HIS A C 1
ATOM 2957 O O . HIS A 1 359 ? 7.274 1.704 -9.107 1.00 84.69 359 HIS A O 1
ATOM 2963 N N . PHE A 1 360 ? 8.801 0.146 -8.562 1.00 87.31 360 PHE A N 1
ATOM 2964 C CA . PHE A 1 360 ? 8.143 -0.354 -7.349 1.00 87.31 360 PHE A CA 1
ATOM 2965 C C . PHE A 1 360 ? 6.772 -1.013 -7.579 1.00 87.31 360 PHE A C 1
ATOM 2967 O O . PHE A 1 360 ? 5.998 -1.157 -6.630 1.00 87.31 360 PHE A O 1
ATOM 2974 N N . LYS A 1 361 ? 6.444 -1.429 -8.807 1.00 87.88 361 LYS A N 1
ATOM 2975 C CA . LYS A 1 361 ? 5.143 -2.031 -9.120 1.00 87.88 361 LYS A CA 1
ATOM 2976 C C . LYS A 1 361 ? 5.115 -3.512 -8.748 1.00 87.88 361 LYS A C 1
ATOM 2978 O O . LYS A 1 361 ? 5.866 -4.324 -9.283 1.00 87.88 361 LYS A O 1
ATOM 2983 N N . GLN A 1 362 ? 4.194 -3.868 -7.845 1.00 90.94 362 GLN A N 1
ATOM 2984 C CA . GLN A 1 362 ? 4.030 -5.234 -7.329 1.00 90.94 362 GLN A CA 1
ATOM 2985 C C . GLN A 1 362 ? 3.806 -6.265 -8.441 1.00 90.94 362 GLN A C 1
ATOM 2987 O O . GLN A 1 362 ? 4.322 -7.370 -8.344 1.00 90.94 362 GLN A O 1
ATOM 2992 N N . TYR A 1 363 ? 3.057 -5.897 -9.480 1.00 92.25 363 TYR A N 1
ATOM 2993 C CA . TYR A 1 363 ? 2.615 -6.796 -10.550 1.00 92.25 363 TYR A CA 1
ATOM 2994 C C . TYR A 1 363 ? 3.325 -6.544 -11.889 1.00 92.25 363 TYR A C 1
ATOM 2996 O O . TYR A 1 363 ? 2.774 -6.821 -12.955 1.00 92.25 363 TYR A O 1
ATOM 3004 N N . ALA A 1 364 ? 4.536 -5.983 -11.856 1.00 89.56 364 ALA A N 1
ATOM 3005 C CA . ALA A 1 364 ? 5.365 -5.850 -13.051 1.00 89.56 364 ALA A CA 1
ATOM 3006 C C . ALA A 1 364 ? 5.764 -7.233 -13.591 1.00 89.56 364 ALA A C 1
ATOM 3008 O O . ALA A 1 364 ? 6.155 -8.113 -12.815 1.00 89.56 364 ALA A O 1
ATOM 3009 N N . VAL A 1 365 ? 5.674 -7.408 -14.912 1.00 88.75 365 VAL A N 1
ATOM 3010 C CA . VAL A 1 365 ? 6.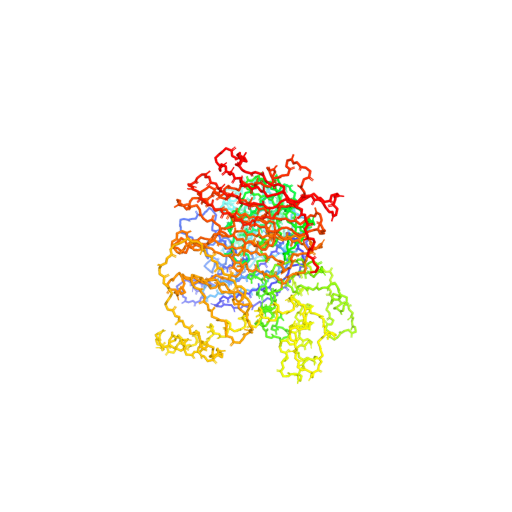051 -8.647 -15.609 1.00 88.75 365 VAL A CA 1
ATOM 3011 C C . VAL A 1 365 ? 6.792 -8.290 -16.893 1.00 88.75 365 VAL A C 1
ATOM 3013 O O . VAL A 1 365 ? 6.214 -7.685 -17.799 1.00 88.75 365 VAL A O 1
ATOM 3016 N N . SER A 1 366 ? 8.066 -8.665 -16.997 1.00 82.88 366 SER A N 1
ATOM 3017 C CA . SER A 1 366 ? 8.842 -8.447 -18.222 1.00 82.88 366 SER A CA 1
ATOM 3018 C C . SER A 1 366 ? 8.455 -9.433 -19.330 1.00 82.88 366 SER A C 1
ATOM 3020 O O . SER A 1 366 ? 7.818 -10.456 -19.085 1.00 82.88 366 SER A O 1
ATOM 3022 N N . LYS A 1 367 ? 8.884 -9.167 -20.569 1.00 80.31 367 LYS A N 1
ATOM 3023 C CA . LYS A 1 367 ? 8.740 -10.127 -21.681 1.00 80.31 367 LYS A CA 1
ATOM 3024 C C . LYS A 1 367 ? 9.516 -11.429 -21.451 1.00 80.31 367 LYS A C 1
ATOM 3026 O O . LYS A 1 367 ? 9.127 -12.468 -21.971 1.00 80.31 367 LYS A O 1
ATOM 3031 N N . ALA A 1 368 ? 10.593 -11.370 -20.666 1.00 81.06 368 ALA A N 1
ATOM 3032 C CA . ALA A 1 368 ? 11.378 -12.529 -20.245 1.00 81.06 368 ALA A CA 1
ATOM 3033 C C . ALA A 1 368 ? 10.799 -13.219 -18.990 1.00 81.06 368 ALA A C 1
ATOM 3035 O O . ALA A 1 368 ? 11.486 -14.015 -18.354 1.00 81.06 368 ALA A O 1
ATOM 3036 N N . ASP A 1 369 ? 9.553 -12.898 -18.623 1.00 85.81 369 ASP A N 1
ATOM 3037 C CA . ASP A 1 369 ? 8.825 -13.441 -17.470 1.00 85.81 369 ASP A CA 1
ATOM 3038 C C . ASP A 1 369 ? 9.462 -13.124 -16.102 1.00 85.81 369 ASP A C 1
ATOM 3040 O O . ASP A 1 369 ? 9.249 -13.825 -15.114 1.00 85.81 369 ASP A O 1
ATOM 3044 N N . ALA A 1 370 ? 10.241 -12.042 -16.015 1.00 89.69 370 ALA A N 1
ATOM 3045 C CA . ALA A 1 370 ? 10.727 -11.537 -14.735 1.00 89.69 370 ALA A CA 1
ATOM 3046 C C . ALA A 1 370 ? 9.580 -10.864 -13.970 1.00 89.69 370 ALA A C 1
ATOM 3048 O O . ALA A 1 370 ? 8.875 -10.019 -14.522 1.00 89.69 370 ALA A O 1
ATOM 3049 N N . LYS A 1 371 ? 9.376 -11.252 -12.706 1.00 93.69 371 LYS A N 1
ATOM 3050 C CA . LYS A 1 371 ? 8.156 -10.923 -11.953 1.00 93.69 371 LYS A CA 1
ATOM 3051 C C . LYS A 1 371 ? 8.413 -10.080 -10.709 1.00 93.69 371 LYS A C 1
ATOM 3053 O O . LYS A 1 371 ? 9.374 -10.282 -9.958 1.00 93.69 371 LYS A O 1
ATOM 3058 N N . GLY A 1 372 ? 7.488 -9.159 -10.465 1.00 93.31 372 GLY A N 1
ATOM 3059 C CA . GLY A 1 372 ? 7.377 -8.390 -9.232 1.00 93.31 372 GLY A CA 1
ATOM 3060 C C . GLY A 1 372 ? 8.378 -7.243 -9.088 1.00 93.31 372 GLY A C 1
ATOM 3061 O O . GLY A 1 372 ? 9.037 -6.830 -10.041 1.00 93.31 372 GLY A O 1
ATOM 3062 N N . ILE A 1 373 ? 8.477 -6.721 -7.865 1.00 94.44 373 ILE A N 1
ATOM 3063 C CA . ILE A 1 373 ? 9.185 -5.472 -7.529 1.00 94.44 373 ILE A CA 1
ATOM 3064 C C . ILE A 1 373 ? 10.671 -5.522 -7.904 1.00 94.44 373 ILE A C 1
ATOM 3066 O O . ILE A 1 373 ? 11.232 -4.547 -8.399 1.00 94.44 373 ILE A O 1
ATOM 3070 N N . MET A 1 374 ? 11.308 -6.659 -7.647 1.00 96.12 374 MET A N 1
ATOM 3071 C CA . MET A 1 374 ? 12.729 -6.906 -7.880 1.00 96.12 374 MET A CA 1
ATOM 3072 C C . MET A 1 374 ? 12.988 -7.676 -9.183 1.00 96.12 374 MET A C 1
ATOM 3074 O O . MET A 1 374 ? 14.107 -8.160 -9.357 1.00 96.12 374 MET A O 1
ATOM 3078 N N . GLN A 1 375 ? 11.961 -7.828 -10.037 1.00 92.94 375 GLN A N 1
ATOM 3079 C CA . GLN A 1 375 ? 11.999 -8.524 -11.332 1.00 92.94 375 GLN A CA 1
ATOM 3080 C C . GLN A 1 375 ? 12.761 -9.856 -11.267 1.00 92.94 375 GLN A C 1
ATOM 3082 O O . GLN A 1 375 ? 13.784 -10.063 -11.917 1.00 92.94 375 GLN A O 1
ATOM 3087 N N . LEU A 1 376 ? 12.268 -10.783 -10.445 1.00 96.19 376 LEU A N 1
ATOM 3088 C CA . LEU A 1 376 ? 12.892 -12.095 -10.301 1.00 96.19 376 LEU A CA 1
ATOM 3089 C C . LEU A 1 376 ? 12.551 -12.951 -11.523 1.00 96.19 376 LEU A C 1
ATOM 3091 O O . LEU A 1 376 ? 11.389 -13.295 -11.733 1.00 96.19 376 LEU A O 1
ATOM 3095 N N . ALA A 1 377 ? 13.557 -13.259 -12.341 1.00 93.06 377 ALA A N 1
ATOM 3096 C CA . ALA A 1 377 ? 13.413 -14.146 -13.492 1.00 93.06 377 ALA A CA 1
ATOM 3097 C C . ALA A 1 377 ? 13.186 -15.608 -13.053 1.00 93.06 377 ALA A C 1
ATOM 3099 O O . ALA A 1 377 ? 13.683 -15.995 -11.988 1.00 93.06 377 ALA A O 1
ATOM 3100 N N . PRO A 1 378 ? 12.533 -16.454 -13.873 1.00 93.81 378 PRO A N 1
ATOM 3101 C CA . PRO A 1 378 ? 12.230 -17.843 -13.512 1.00 93.81 378 PRO A CA 1
ATOM 3102 C C . PRO A 1 378 ? 13.453 -18.643 -13.045 1.00 93.81 378 PRO A C 1
ATOM 3104 O O . PRO A 1 378 ? 13.423 -19.266 -11.987 1.00 93.81 378 PRO A O 1
ATOM 3107 N N . ILE A 1 379 ? 14.577 -18.533 -13.762 1.00 93.25 379 ILE A N 1
ATOM 3108 C CA . ILE A 1 379 ? 15.832 -19.211 -13.395 1.00 93.25 379 ILE A CA 1
ATOM 3109 C C . ILE A 1 379 ? 16.386 -18.753 -12.036 1.00 93.25 379 ILE A C 1
ATOM 3111 O O . ILE A 1 379 ? 16.955 -19.542 -11.286 1.00 93.25 379 ILE A O 1
ATOM 3115 N N . LEU A 1 380 ? 16.205 -17.476 -11.687 1.00 94.50 380 LEU A N 1
ATOM 3116 C CA . LEU A 1 380 ? 16.627 -16.958 -10.390 1.00 94.50 380 LEU A CA 1
ATOM 3117 C C . LEU A 1 380 ? 15.709 -17.464 -9.273 1.00 94.50 380 LEU A C 1
ATOM 3119 O O . LEU A 1 380 ? 16.187 -17.721 -8.173 1.00 94.50 380 LEU A O 1
ATOM 3123 N N . ILE A 1 381 ? 14.411 -17.626 -9.536 1.00 96.00 381 ILE A N 1
ATOM 3124 C CA . ILE A 1 381 ? 13.467 -18.211 -8.574 1.00 96.00 381 ILE A CA 1
ATOM 3125 C C . ILE A 1 381 ? 13.832 -19.671 -8.290 1.00 96.00 381 ILE A C 1
ATOM 3127 O O . ILE A 1 381 ? 13.867 -20.067 -7.125 1.00 96.00 381 ILE A O 1
ATOM 3131 N N . GLU A 1 382 ? 14.179 -20.449 -9.320 1.00 95.75 382 GLU A N 1
ATOM 3132 C CA . GLU A 1 382 ? 14.694 -21.814 -9.151 1.00 95.75 382 GLU A CA 1
ATOM 3133 C C . GLU A 1 382 ? 15.936 -21.836 -8.248 1.00 95.75 382 GLU A C 1
ATOM 3135 O O . GLU A 1 382 ? 15.977 -22.588 -7.273 1.00 95.75 382 GLU A O 1
ATOM 3140 N N . ASP A 1 383 ? 16.910 -20.955 -8.502 1.00 95.62 383 ASP A N 1
ATOM 3141 C CA . ASP A 1 383 ? 18.108 -20.844 -7.667 1.00 95.62 383 ASP A CA 1
ATOM 3142 C C . ASP A 1 383 ? 17.789 -20.377 -6.230 1.00 95.62 383 ASP A C 1
ATOM 3144 O O . ASP A 1 383 ? 18.387 -20.855 -5.265 1.00 95.62 383 ASP A O 1
ATOM 3148 N N . LEU A 1 384 ? 16.843 -19.453 -6.046 1.00 96.81 384 LEU A N 1
ATOM 3149 C CA . LEU A 1 384 ? 16.411 -18.995 -4.721 1.00 96.81 384 LEU A CA 1
ATOM 3150 C C . LEU A 1 384 ? 15.695 -20.105 -3.936 1.00 96.81 384 LEU A C 1
ATOM 3152 O O . LEU A 1 384 ? 15.789 -20.125 -2.708 1.00 96.81 384 LEU A O 1
ATOM 3156 N N . ASN A 1 385 ? 15.050 -21.048 -4.623 1.00 97.50 385 ASN A N 1
ATOM 3157 C CA . ASN A 1 385 ? 14.374 -22.202 -4.034 1.00 97.50 385 ASN A CA 1
ATOM 3158 C C . ASN A 1 385 ? 15.302 -23.407 -3.789 1.00 97.50 385 ASN A C 1
ATOM 3160 O O . ASN A 1 385 ? 14.894 -24.356 -3.118 1.00 97.50 385 ASN A O 1
ATOM 3164 N N . ASP A 1 386 ? 16.552 -23.372 -4.260 1.00 97.19 386 ASP A N 1
ATOM 3165 C CA . ASP A 1 386 ? 17.541 -24.420 -3.999 1.00 97.19 386 ASP A CA 1
ATOM 3166 C C . ASP A 1 386 ? 18.275 -24.177 -2.657 1.00 97.19 386 ASP A C 1
ATOM 3168 O O . ASP A 1 386 ? 19.051 -23.219 -2.532 1.00 97.19 386 ASP A O 1
ATOM 3172 N N . PRO A 1 387 ? 18.103 -25.049 -1.639 1.00 96.00 387 PRO A N 1
ATOM 3173 C CA . PRO A 1 387 ? 18.751 -24.904 -0.333 1.00 96.00 387 PRO A CA 1
ATOM 3174 C C . PRO A 1 387 ? 20.284 -24.994 -0.378 1.00 96.00 387 PRO A C 1
ATOM 3176 O O . PRO A 1 387 ? 20.940 -24.684 0.620 1.00 96.00 387 PRO A O 1
ATOM 3179 N N . HIS A 1 388 ? 20.874 -25.414 -1.500 1.00 96.38 388 HIS A N 1
ATOM 3180 C CA . HIS A 1 388 ? 22.320 -25.454 -1.701 1.00 96.38 388 HIS A CA 1
ATOM 3181 C C . HIS A 1 388 ? 22.906 -24.132 -2.213 1.00 96.38 388 HIS A C 1
ATOM 3183 O O . HIS A 1 388 ? 24.130 -23.955 -2.177 1.00 96.38 388 HIS A O 1
ATOM 3189 N N . ARG A 1 389 ? 22.077 -23.180 -2.661 1.00 95.56 389 ARG A N 1
ATOM 3190 C CA . ARG A 1 389 ? 22.551 -21.862 -3.098 1.00 95.56 389 ARG A CA 1
ATOM 3191 C C . ARG A 1 389 ? 22.865 -20.962 -1.893 1.00 95.56 389 ARG A C 1
ATOM 3193 O O . ARG A 1 389 ? 22.110 -20.923 -0.922 1.00 95.56 389 ARG A O 1
ATOM 3200 N N . PRO A 1 390 ? 23.946 -20.158 -1.947 1.00 92.75 390 PRO A N 1
ATOM 3201 C CA . PRO A 1 390 ? 24.356 -19.295 -0.829 1.00 92.75 390 PRO A CA 1
ATOM 3202 C C . PRO A 1 390 ? 23.371 -18.150 -0.533 1.00 92.75 390 PRO A C 1
ATOM 3204 O O . PRO A 1 390 ? 23.454 -17.509 0.513 1.00 92.75 390 PRO A O 1
ATOM 3207 N N . TYR A 1 391 ? 22.425 -17.903 -1.439 1.00 94.25 391 TYR A N 1
ATOM 3208 C CA . TYR A 1 391 ? 21.371 -16.897 -1.328 1.00 94.25 391 TYR A CA 1
ATOM 3209 C C . TYR A 1 391 ? 19.966 -17.512 -1.210 1.00 94.25 391 TYR A C 1
ATOM 3211 O O . TYR A 1 391 ? 18.993 -16.800 -1.442 1.00 94.25 391 TYR A O 1
ATOM 3219 N N . TYR A 1 392 ? 19.852 -18.784 -0.797 1.00 95.75 392 TYR A N 1
ATOM 3220 C CA . TYR A 1 392 ? 18.576 -19.482 -0.595 1.00 95.75 392 TYR A CA 1
ATOM 3221 C C . TYR A 1 392 ? 17.519 -18.617 0.120 1.00 95.75 392 TYR A C 1
ATOM 3223 O O . TYR A 1 392 ? 17.727 -18.035 1.203 1.00 95.75 392 TYR A O 1
ATOM 3231 N N . ASN A 1 393 ? 16.359 -18.515 -0.517 1.00 94.38 393 ASN A N 1
ATOM 3232 C CA . ASN A 1 393 ? 15.185 -17.799 -0.062 1.00 94.38 393 ASN A CA 1
ATOM 3233 C C . ASN A 1 393 ? 13.955 -18.381 -0.766 1.00 94.38 393 ASN A C 1
ATOM 3235 O O . ASN A 1 393 ? 13.665 -17.935 -1.872 1.00 94.38 393 ASN A O 1
ATOM 3239 N N . PRO A 1 394 ? 13.220 -19.309 -0.137 1.00 92.00 394 PRO A N 1
ATOM 3240 C CA . PRO A 1 394 ? 12.073 -19.917 -0.785 1.00 92.00 394 PRO A CA 1
ATOM 3241 C C . PRO A 1 394 ? 11.030 -18.854 -1.161 1.00 92.00 394 PRO A C 1
ATOM 3243 O O . PRO A 1 394 ? 10.747 -17.947 -0.369 1.00 92.00 394 PRO A O 1
ATOM 3246 N N . ILE A 1 395 ? 10.513 -18.960 -2.380 1.00 92.62 395 ILE A N 1
ATOM 3247 C CA . ILE A 1 395 ? 9.475 -18.123 -2.974 1.00 92.62 395 ILE A CA 1
ATOM 3248 C C . ILE A 1 395 ? 8.352 -19.050 -3.427 1.00 92.62 395 ILE A C 1
ATOM 3250 O O . ILE A 1 395 ? 8.552 -19.895 -4.300 1.00 92.62 395 ILE A O 1
ATOM 3254 N N . ASP A 1 396 ? 7.180 -18.852 -2.829 1.00 87.75 396 ASP A N 1
ATOM 3255 C CA . ASP A 1 396 ? 5.938 -19.551 -3.165 1.00 87.75 396 ASP A CA 1
ATOM 3256 C C . ASP A 1 396 ? 5.045 -18.703 -4.083 1.00 87.75 396 ASP A C 1
ATOM 3258 O O . ASP A 1 396 ? 4.190 -19.233 -4.787 1.00 87.75 396 ASP A O 1
ATOM 3262 N N . ASN A 1 397 ? 5.207 -17.376 -4.042 1.00 89.38 397 ASN A N 1
ATOM 3263 C CA . ASN A 1 397 ? 4.458 -16.428 -4.858 1.00 89.38 397 ASN A CA 1
ATOM 3264 C C . ASN A 1 397 ? 5.372 -15.268 -5.267 1.00 89.38 397 ASN A C 1
ATOM 3266 O O . ASN A 1 397 ? 5.841 -14.501 -4.424 1.00 89.38 397 ASN A O 1
ATOM 3270 N N . GLU A 1 398 ? 5.592 -15.107 -6.568 1.00 90.88 398 GLU A N 1
ATOM 3271 C CA . GLU A 1 398 ? 6.499 -14.107 -7.128 1.00 90.88 398 GLU A CA 1
ATOM 3272 C C . GLU A 1 398 ? 5.998 -12.670 -6.944 1.00 90.88 398 GLU A C 1
ATOM 3274 O O . GLU A 1 398 ? 6.802 -11.738 -6.930 1.00 90.88 398 GLU A O 1
ATOM 3279 N N . PHE A 1 399 ? 4.687 -12.480 -6.776 1.00 92.50 399 PHE A N 1
ATOM 3280 C CA . PHE A 1 399 ? 4.064 -11.183 -6.512 1.00 92.50 399 PHE A CA 1
ATOM 3281 C C . PHE A 1 399 ? 3.883 -10.896 -5.016 1.00 92.50 399 PHE A C 1
ATOM 3283 O O . PHE A 1 399 ? 3.388 -9.823 -4.653 1.00 92.50 399 PHE A O 1
ATOM 3290 N N . ASP A 1 400 ? 4.275 -11.816 -4.126 1.00 91.50 400 ASP A N 1
ATOM 3291 C CA . ASP A 1 400 ? 4.336 -11.526 -2.697 1.00 91.50 400 ASP A CA 1
ATOM 3292 C C . ASP A 1 400 ? 5.449 -10.507 -2.426 1.00 91.50 400 ASP A C 1
ATOM 3294 O O . ASP A 1 400 ? 6.631 -10.753 -2.675 1.00 91.50 400 ASP A O 1
ATOM 3298 N N . ILE A 1 401 ? 5.055 -9.337 -1.918 1.00 90.19 401 ILE A N 1
ATOM 3299 C CA . ILE A 1 401 ? 5.945 -8.187 -1.728 1.00 90.19 401 ILE A CA 1
ATOM 3300 C C . ILE A 1 401 ? 7.153 -8.560 -0.860 1.00 90.19 401 ILE A C 1
ATOM 3302 O O . ILE A 1 401 ? 8.283 -8.190 -1.181 1.00 90.19 401 ILE A O 1
ATOM 3306 N N . ASP A 1 402 ? 6.936 -9.280 0.242 1.00 88.31 402 ASP A N 1
ATOM 3307 C CA . ASP A 1 402 ? 7.995 -9.564 1.206 1.00 88.31 402 ASP A CA 1
ATOM 3308 C C . ASP A 1 402 ? 8.929 -10.676 0.707 1.00 88.31 402 ASP A C 1
ATOM 3310 O O . ASP A 1 402 ? 10.151 -10.561 0.877 1.00 88.31 402 ASP A O 1
ATOM 3314 N N . GLN A 1 403 ? 8.392 -11.710 0.048 1.00 92.94 403 GLN A N 1
ATOM 3315 C CA . GLN A 1 403 ? 9.195 -12.767 -0.577 1.00 92.94 403 GLN A CA 1
ATOM 3316 C C . GLN A 1 403 ? 10.037 -12.221 -1.739 1.00 92.94 403 GLN A C 1
ATOM 3318 O O . GLN A 1 403 ? 11.252 -12.439 -1.754 1.00 92.94 403 GLN A O 1
ATOM 3323 N N . ASN A 1 404 ? 9.431 -11.450 -2.649 1.00 97.19 404 ASN A N 1
ATOM 3324 C CA . ASN A 1 404 ? 10.094 -10.888 -3.828 1.00 97.19 404 ASN A CA 1
ATOM 3325 C C . ASN A 1 404 ? 11.229 -9.918 -3.439 1.00 97.19 404 ASN A C 1
ATOM 3327 O O . ASN A 1 404 ? 12.370 -10.075 -3.882 1.00 97.19 404 ASN A O 1
ATOM 3331 N N . ILE A 1 405 ? 10.961 -8.982 -2.515 1.00 97.19 405 ILE A N 1
ATOM 3332 C CA . ILE A 1 405 ? 11.984 -8.064 -1.982 1.00 97.19 405 ILE A CA 1
ATOM 3333 C C . ILE A 1 405 ? 13.106 -8.844 -1.280 1.00 97.19 405 ILE A C 1
ATOM 3335 O O . ILE A 1 405 ? 14.287 -8.566 -1.495 1.00 97.19 405 ILE A O 1
ATOM 3339 N N . SER A 1 406 ? 12.768 -9.815 -0.424 1.00 96.06 406 SER A N 1
ATOM 3340 C CA . SER A 1 406 ? 13.769 -10.595 0.317 1.00 96.06 406 SER A CA 1
ATOM 3341 C C . SER A 1 406 ? 14.682 -11.394 -0.616 1.00 96.06 406 SER A C 1
ATOM 3343 O O . SER A 1 406 ? 15.903 -11.380 -0.427 1.00 96.06 406 SER A O 1
ATOM 3345 N N . GLY A 1 407 ? 14.108 -12.053 -1.628 1.00 97.44 407 GLY A N 1
ATOM 3346 C CA . GLY A 1 407 ? 14.844 -12.819 -2.632 1.00 97.44 407 GLY A CA 1
ATOM 3347 C C . GLY A 1 407 ? 15.812 -11.943 -3.424 1.00 97.44 407 GLY A C 1
ATOM 3348 O O . GLY A 1 407 ? 17.017 -12.209 -3.426 1.00 97.44 407 GLY A O 1
ATOM 3349 N N . GLY A 1 408 ? 15.319 -10.836 -3.991 1.00 97.94 408 GLY A N 1
ATOM 3350 C CA . GLY A 1 408 ? 16.145 -9.904 -4.763 1.00 97.94 408 GLY A CA 1
ATOM 3351 C C . GLY A 1 408 ? 17.298 -9.310 -3.949 1.00 97.94 408 GLY A C 1
ATOM 3352 O O . GLY A 1 408 ? 18.449 -9.316 -4.387 1.00 97.94 408 GLY A O 1
ATOM 3353 N N . ILE A 1 409 ? 17.042 -8.877 -2.707 1.00 98.31 409 ILE A N 1
ATOM 3354 C CA . ILE A 1 409 ? 18.101 -8.324 -1.844 1.00 98.31 409 ILE A CA 1
ATOM 3355 C C . ILE A 1 409 ? 19.140 -9.386 -1.479 1.00 98.31 409 ILE A C 1
ATOM 3357 O O . ILE A 1 409 ? 20.331 -9.075 -1.447 1.00 98.31 409 ILE A O 1
ATOM 3361 N N . LYS A 1 410 ? 18.733 -10.627 -1.189 1.00 97.81 410 LYS A N 1
ATOM 3362 C CA . LYS A 1 410 ? 19.678 -11.713 -0.885 1.00 97.81 410 LYS A CA 1
ATOM 3363 C C . LYS A 1 410 ? 20.558 -12.053 -2.082 1.00 97.81 410 LYS A C 1
ATOM 3365 O O . LYS A 1 410 ? 21.770 -12.188 -1.901 1.00 97.81 410 LYS A O 1
ATOM 3370 N N . TYR A 1 411 ? 19.980 -12.135 -3.278 1.00 98.25 411 TYR A N 1
ATOM 3371 C CA . TYR A 1 411 ? 20.752 -12.380 -4.491 1.00 98.25 411 TYR A CA 1
ATOM 3372 C C . TYR A 1 411 ? 21.738 -11.236 -4.758 1.00 98.25 411 TYR A C 1
ATOM 3374 O O . TYR A 1 411 ? 22.944 -11.472 -4.863 1.00 98.25 411 TYR A O 1
ATOM 3382 N N . PHE A 1 412 ? 21.273 -9.980 -4.723 1.00 98.25 412 PHE A N 1
ATOM 3383 C CA . PHE A 1 412 ? 22.145 -8.813 -4.879 1.00 98.25 412 PHE A CA 1
ATOM 3384 C C . PHE A 1 412 ? 23.254 -8.766 -3.816 1.00 98.25 412 PHE A C 1
ATOM 3386 O O . PHE A 1 412 ? 24.415 -8.490 -4.123 1.00 98.25 412 PHE A O 1
ATOM 3393 N N . LYS A 1 413 ? 22.925 -9.075 -2.556 1.00 98.06 413 LYS A N 1
ATOM 3394 C CA . LYS A 1 413 ? 23.895 -9.140 -1.457 1.00 98.06 413 LYS A CA 1
ATOM 3395 C C . LYS A 1 413 ? 25.013 -10.129 -1.762 1.00 98.06 413 LYS A C 1
ATOM 3397 O O . LYS A 1 413 ? 26.175 -9.791 -1.549 1.00 98.06 413 LYS A O 1
ATOM 3402 N N . TRP A 1 414 ? 24.676 -11.322 -2.242 1.00 98.06 414 TRP A N 1
ATOM 3403 C CA . TRP A 1 414 ? 25.667 -12.324 -2.617 1.00 98.06 414 TRP A CA 1
ATOM 3404 C C . TRP A 1 414 ? 26.552 -11.835 -3.771 1.00 98.06 414 TRP A C 1
ATOM 3406 O O . TRP A 1 414 ? 27.780 -11.891 -3.666 1.00 98.06 414 TRP A O 1
ATOM 3416 N N . LEU A 1 415 ? 25.956 -11.270 -4.829 1.00 98.00 415 LEU A N 1
ATOM 3417 C CA . LEU A 1 415 ? 26.710 -10.697 -5.951 1.00 98.00 415 LEU A CA 1
ATOM 3418 C C . LEU A 1 415 ? 27.713 -9.645 -5.464 1.00 98.00 415 LEU A C 1
ATOM 3420 O O . LEU A 1 415 ? 28.905 -9.714 -5.767 1.00 98.00 415 LEU A O 1
ATOM 3424 N N . TYR A 1 416 ? 27.235 -8.689 -4.673 1.00 97.12 416 TYR A N 1
ATOM 3425 C CA . TYR A 1 416 ? 28.012 -7.529 -4.267 1.00 97.12 416 TYR A CA 1
ATOM 3426 C C . TYR A 1 416 ? 29.030 -7.838 -3.162 1.00 97.12 416 TYR A C 1
ATOM 3428 O O . TYR A 1 416 ? 30.172 -7.404 -3.250 1.00 97.12 416 TYR A O 1
ATOM 3436 N N . TYR A 1 417 ? 28.664 -8.566 -2.106 1.00 95.88 417 TYR A N 1
ATOM 3437 C CA . TYR A 1 417 ? 29.543 -8.761 -0.943 1.00 95.88 417 TYR A CA 1
ATOM 3438 C C . TYR A 1 417 ? 30.380 -10.038 -0.991 1.00 95.88 417 TYR A C 1
ATOM 3440 O O . TYR A 1 417 ? 31.353 -10.134 -0.237 1.00 95.88 417 TYR A O 1
ATOM 3448 N N . GLU A 1 418 ? 30.041 -10.991 -1.860 1.00 95.38 418 GLU A N 1
ATOM 3449 C CA . GLU A 1 418 ? 30.726 -12.282 -1.936 1.00 95.38 418 GLU A CA 1
ATOM 3450 C C . GLU A 1 418 ? 31.360 -12.497 -3.309 1.00 95.38 418 GLU A C 1
ATOM 3452 O O . GLU A 1 418 ? 32.587 -12.567 -3.391 1.00 95.38 418 GLU A O 1
ATOM 3457 N N . ARG A 1 419 ? 30.565 -12.525 -4.388 1.00 95.75 419 ARG A N 1
ATOM 3458 C CA . ARG A 1 419 ? 31.064 -12.847 -5.737 1.00 95.75 419 ARG A CA 1
ATOM 3459 C C . ARG A 1 419 ? 32.052 -11.809 -6.267 1.00 95.75 419 ARG A C 1
ATOM 3461 O O . ARG A 1 419 ? 33.169 -12.166 -6.626 1.00 95.75 419 ARG A O 1
ATOM 3468 N N . TYR A 1 420 ? 31.663 -10.533 -6.277 1.00 97.00 420 TYR A N 1
ATOM 3469 C CA . TYR A 1 420 ? 32.477 -9.430 -6.809 1.00 97.00 420 TYR A CA 1
ATOM 3470 C C . TYR A 1 420 ? 33.209 -8.645 -5.714 1.00 97.00 420 TYR A C 1
ATOM 3472 O O . TYR A 1 420 ? 33.631 -7.507 -5.917 1.00 97.00 420 TYR A O 1
ATOM 3480 N N . LYS A 1 421 ? 33.373 -9.231 -4.520 1.00 94.75 421 LYS A N 1
ATOM 3481 C CA . LYS A 1 421 ? 33.935 -8.559 -3.336 1.00 94.75 421 LYS A CA 1
ATOM 3482 C C . LYS A 1 421 ? 35.259 -7.837 -3.611 1.00 94.75 421 LYS A C 1
ATOM 3484 O O . LYS A 1 421 ? 35.478 -6.761 -3.053 1.00 94.75 421 LYS A O 1
ATOM 3489 N N . ASN A 1 422 ? 36.114 -8.450 -4.432 1.00 93.50 422 ASN A N 1
ATOM 3490 C CA . ASN A 1 422 ? 37.479 -8.005 -4.716 1.00 93.50 422 ASN A CA 1
ATOM 3491 C C . ASN A 1 422 ? 37.605 -7.219 -6.035 1.00 93.50 422 ASN A C 1
ATOM 3493 O O . ASN A 1 422 ? 38.710 -6.822 -6.402 1.00 93.50 422 ASN A O 1
ATOM 3497 N N . ASP A 1 423 ? 36.505 -6.997 -6.753 1.00 93.81 423 ASP A N 1
ATOM 3498 C CA . ASP A 1 423 ? 36.510 -6.251 -8.006 1.00 93.81 423 ASP A CA 1
ATOM 3499 C C . ASP A 1 423 ? 36.534 -4.740 -7.768 1.00 93.81 423 ASP A C 1
ATOM 3501 O O . ASP A 1 423 ? 35.845 -4.214 -6.893 1.00 93.81 423 ASP A O 1
ATOM 3505 N N . LYS A 1 424 ? 37.299 -4.020 -8.598 1.00 87.44 424 LYS A N 1
ATOM 3506 C CA . LYS A 1 424 ? 37.354 -2.549 -8.551 1.00 87.44 424 LYS A CA 1
ATOM 3507 C C . LYS A 1 424 ? 36.010 -1.915 -8.922 1.00 87.44 424 LYS A C 1
ATOM 3509 O O . LYS A 1 424 ? 35.609 -0.946 -8.290 1.00 87.44 424 LYS A O 1
ATOM 3514 N N . ASP A 1 425 ? 35.307 -2.496 -9.896 1.00 90.56 425 ASP A N 1
ATOM 3515 C CA . ASP A 1 425 ? 33.995 -2.035 -10.374 1.00 90.56 425 ASP A CA 1
ATOM 3516 C C . ASP A 1 425 ? 32.843 -2.925 -9.872 1.00 90.56 425 ASP A C 1
ATOM 3518 O O . ASP A 1 425 ? 31.964 -3.379 -10.605 1.00 90.56 425 ASP A O 1
ATOM 3522 N N . ARG A 1 426 ? 32.893 -3.246 -8.578 1.00 93.38 426 ARG A N 1
ATOM 3523 C CA . ARG A 1 426 ? 31.980 -4.197 -7.937 1.00 93.38 426 ARG A CA 1
ATOM 3524 C C . ARG A 1 426 ? 30.505 -3.833 -8.075 1.00 93.38 426 ARG A C 1
ATOM 3526 O O . ARG A 1 426 ? 29.680 -4.729 -8.212 1.00 93.38 426 ARG A O 1
ATOM 3533 N N . LEU A 1 427 ? 30.160 -2.544 -7.996 1.00 91.69 427 LEU A N 1
ATOM 3534 C CA . LEU A 1 427 ? 28.764 -2.108 -8.065 1.00 91.69 427 LEU A CA 1
ATOM 3535 C C . LEU A 1 427 ? 28.176 -2.348 -9.455 1.00 91.69 427 LEU A C 1
ATOM 3537 O O . LEU A 1 427 ? 27.155 -3.023 -9.552 1.00 91.69 427 LEU A O 1
ATOM 3541 N N . ARG A 1 428 ? 28.831 -1.851 -10.514 1.00 92.62 428 ARG A N 1
ATOM 3542 C CA . ARG A 1 428 ? 28.339 -2.023 -11.889 1.00 92.62 428 ARG A CA 1
ATOM 3543 C C . ARG A 1 428 ? 28.312 -3.496 -12.271 1.00 92.62 428 ARG A C 1
ATOM 3545 O O . ARG A 1 428 ? 27.343 -3.940 -12.866 1.00 92.62 428 ARG A O 1
ATOM 3552 N N . LYS A 1 429 ? 29.298 -4.283 -11.828 1.00 95.44 429 LYS A N 1
ATOM 3553 C CA . LYS A 1 429 ? 29.286 -5.741 -12.010 1.00 95.44 429 LYS A CA 1
ATOM 3554 C C . LYS A 1 429 ? 28.130 -6.436 -11.311 1.00 95.44 429 LYS A C 1
ATOM 3556 O O . LYS A 1 429 ? 27.502 -7.293 -11.917 1.00 95.44 429 LYS A O 1
ATOM 3561 N N . ALA A 1 430 ? 27.851 -6.094 -10.054 1.00 96.31 430 ALA A N 1
ATOM 3562 C CA . ALA A 1 430 ? 26.737 -6.692 -9.326 1.00 96.31 430 ALA A CA 1
ATOM 3563 C C . ALA A 1 430 ? 25.391 -6.345 -9.978 1.00 96.31 430 ALA A C 1
ATOM 3565 O O . ALA A 1 430 ? 24.550 -7.224 -10.092 1.00 96.31 430 ALA A O 1
ATOM 3566 N N . LEU A 1 431 ? 25.212 -5.105 -10.446 1.00 92.25 431 LEU A N 1
ATOM 3567 C CA . LEU A 1 431 ? 24.017 -4.677 -11.182 1.00 92.25 431 LEU A CA 1
ATOM 3568 C C . LEU A 1 431 ? 23.898 -5.394 -12.537 1.00 92.25 431 LEU A C 1
ATOM 3570 O O . LEU A 1 431 ? 22.858 -5.971 -12.833 1.00 92.25 431 LEU A O 1
ATOM 3574 N N . ALA A 1 432 ? 24.983 -5.450 -13.315 1.00 91.81 432 ALA A N 1
ATOM 3575 C CA . ALA A 1 432 ? 25.002 -6.148 -14.597 1.00 91.81 432 ALA A CA 1
ATOM 3576 C C . ALA A 1 432 ? 24.702 -7.647 -14.434 1.00 91.81 432 ALA A C 1
ATOM 3578 O O . ALA A 1 432 ? 23.907 -8.208 -15.181 1.00 91.81 432 ALA A O 1
ATOM 3579 N N . ALA A 1 433 ? 25.292 -8.292 -13.425 1.00 94.19 433 ALA A N 1
ATOM 3580 C CA . ALA A 1 433 ? 25.090 -9.707 -13.114 1.00 94.19 433 ALA A CA 1
ATOM 3581 C C . ALA A 1 433 ? 23.704 -10.013 -12.532 1.00 94.19 433 ALA A C 1
ATOM 3583 O O . ALA A 1 433 ? 23.247 -11.156 -12.610 1.00 94.19 433 ALA A O 1
ATOM 3584 N N . TYR A 1 434 ? 23.059 -9.021 -11.913 1.00 94.75 434 TYR A N 1
ATOM 3585 C CA . TYR A 1 434 ? 21.694 -9.152 -11.422 1.00 94.75 434 TYR A CA 1
ATOM 3586 C C . TYR A 1 434 ? 20.731 -9.354 -12.595 1.00 94.75 434 TYR A C 1
ATOM 3588 O O . TYR A 1 434 ? 19.944 -10.294 -12.566 1.00 94.75 434 TYR A O 1
ATOM 3596 N N . ASN A 1 435 ? 20.877 -8.544 -13.650 1.00 89.06 435 ASN A N 1
ATOM 3597 C CA . ASN A 1 435 ? 20.037 -8.610 -14.845 1.00 89.06 435 ASN A CA 1
ATOM 3598 C C . ASN A 1 435 ? 20.477 -9.700 -15.847 1.00 89.06 435 ASN A C 1
ATOM 3600 O O . ASN A 1 435 ? 19.679 -10.556 -16.205 1.00 89.06 435 ASN A O 1
ATOM 3604 N N . SER A 1 436 ? 21.750 -9.723 -16.259 1.00 86.75 436 SER A N 1
ATOM 3605 C CA . SER A 1 436 ? 22.267 -10.645 -17.299 1.00 86.75 436 SER A CA 1
ATOM 3606 C C . SER A 1 436 ? 22.671 -12.036 -16.788 1.00 86.75 436 SER A C 1
ATOM 3608 O O . SER A 1 436 ? 23.137 -12.888 -17.550 1.00 86.75 436 SER A O 1
ATOM 3610 N N . GLY A 1 437 ? 22.537 -12.270 -15.481 1.00 89.50 437 GLY A N 1
ATOM 3611 C CA . GLY A 1 437 ? 22.986 -13.487 -14.819 1.00 89.50 437 GLY A CA 1
ATOM 3612 C C . GLY A 1 437 ? 24.473 -13.470 -14.449 1.00 89.50 437 GLY A C 1
ATOM 3613 O O . GLY A 1 437 ? 25.353 -12.992 -15.165 1.00 89.50 437 GLY A O 1
ATOM 3614 N N . HIS A 1 438 ? 24.787 -14.062 -13.298 1.00 89.06 438 HIS A N 1
ATOM 3615 C CA . HIS A 1 438 ? 26.131 -14.026 -12.719 1.00 89.06 438 HIS A CA 1
ATOM 3616 C C . HIS A 1 438 ? 27.197 -14.794 -13.512 1.00 89.06 438 HIS A C 1
ATOM 3618 O O . HIS A 1 438 ? 28.390 -14.555 -13.306 1.00 89.06 438 HIS A O 1
ATOM 3624 N N . ASN A 1 439 ? 26.797 -15.709 -14.398 1.00 89.31 439 ASN A N 1
ATOM 3625 C CA . ASN A 1 439 ? 27.714 -16.443 -15.276 1.00 89.31 439 ASN A CA 1
ATOM 3626 C C . ASN A 1 439 ? 28.217 -15.594 -16.450 1.00 89.31 439 ASN A C 1
ATOM 3628 O O . ASN A 1 439 ? 29.316 -15.847 -16.934 1.00 89.31 439 ASN A O 1
ATOM 3632 N N . SER A 1 440 ? 27.456 -14.574 -16.851 1.00 89.06 440 SER A N 1
ATOM 3633 C CA . SER A 1 440 ? 27.781 -13.678 -17.967 1.00 89.06 440 SER A CA 1
ATOM 3634 C C . SER A 1 440 ? 28.821 -12.621 -17.580 1.00 89.06 440 SER A C 1
ATOM 3636 O O . SER A 1 440 ? 29.546 -12.123 -18.434 1.00 89.06 440 SER A O 1
ATOM 3638 N N . VAL A 1 441 ? 28.943 -12.309 -16.282 1.00 92.12 441 VAL A N 1
ATOM 3639 C CA . VAL A 1 441 ? 29.864 -11.289 -15.759 1.00 92.12 441 VAL A CA 1
ATOM 3640 C C . VAL A 1 441 ? 31.040 -11.939 -15.026 1.00 92.12 441 VAL A C 1
ATOM 3642 O O . VAL A 1 441 ? 30.910 -12.442 -13.903 1.00 92.12 441 VAL A O 1
ATOM 3645 N N . GLU A 1 442 ? 32.225 -11.889 -15.633 1.00 92.00 442 GLU A N 1
ATOM 3646 C CA . GLU A 1 442 ? 33.442 -12.491 -15.081 1.00 92.00 442 GLU A CA 1
ATOM 3647 C C . GLU A 1 442 ? 33.983 -11.761 -13.834 1.00 92.00 442 GLU A C 1
ATOM 3649 O O . GLU A 1 442 ? 33.959 -10.532 -13.733 1.00 92.00 442 GLU A O 1
ATOM 3654 N N . VAL A 1 443 ? 34.537 -12.515 -12.878 1.00 92.62 443 VAL A N 1
ATOM 3655 C CA . VAL A 1 443 ? 35.223 -11.981 -11.684 1.00 92.62 443 VAL A CA 1
ATOM 3656 C C . VAL A 1 443 ? 36.664 -11.596 -12.040 1.00 92.62 443 VAL A C 1
ATOM 3658 O O . VAL A 1 443 ? 37.349 -12.319 -12.755 1.00 92.62 443 VAL A O 1
ATOM 3661 N N . GLY A 1 444 ? 37.149 -10.455 -11.546 1.00 89.06 444 GLY A N 1
ATOM 3662 C CA . GLY A 1 444 ? 38.533 -9.998 -11.717 1.00 89.06 444 GLY A CA 1
ATOM 3663 C C . GLY A 1 444 ? 38.863 -9.304 -13.047 1.00 89.06 444 GLY A C 1
ATOM 3664 O O . GLY A 1 444 ? 39.879 -8.614 -13.115 1.00 89.06 444 GLY A O 1
ATOM 3665 N N . LYS A 1 445 ? 38.023 -9.426 -14.085 1.00 89.88 445 LYS A N 1
ATOM 3666 C CA . LYS A 1 445 ? 38.193 -8.713 -15.371 1.00 89.88 445 LYS A CA 1
ATOM 3667 C C . LYS A 1 445 ? 37.492 -7.345 -15.397 1.00 89.88 445 LYS A C 1
ATOM 3669 O O . LYS A 1 445 ? 36.544 -7.156 -14.647 1.00 89.88 445 LYS A O 1
ATOM 3674 N N . PRO A 1 446 ? 37.900 -6.368 -16.218 1.00 88.62 446 PRO A N 1
ATOM 3675 C CA . PRO A 1 446 ? 37.109 -5.153 -16.427 1.00 88.62 446 PRO A CA 1
ATOM 3676 C C . PRO A 1 446 ? 35.684 -5.469 -16.914 1.00 88.62 446 PRO A C 1
ATOM 3678 O O . PRO A 1 446 ? 35.473 -6.465 -17.601 1.00 88.62 446 PRO A O 1
ATOM 3681 N N . LEU A 1 447 ? 34.705 -4.644 -16.529 1.00 88.56 447 LEU A N 1
ATOM 3682 C CA . LEU A 1 447 ? 33.351 -4.727 -17.075 1.00 88.56 447 LEU A CA 1
ATOM 3683 C C . LEU A 1 447 ? 33.294 -3.911 -18.370 1.00 88.56 447 LEU A C 1
ATOM 3685 O O . LEU A 1 447 ? 33.340 -2.682 -18.326 1.00 88.56 447 LEU A O 1
ATOM 3689 N N . GLU A 1 448 ? 33.168 -4.593 -19.501 1.00 87.44 448 GLU A N 1
ATOM 3690 C CA . GLU A 1 448 ? 32.923 -3.975 -20.806 1.00 87.44 448 GLU A CA 1
ATOM 3691 C C . GLU A 1 448 ? 31.411 -3.888 -21.029 1.00 87.44 448 GLU A C 1
ATOM 3693 O O . GLU A 1 448 ? 30.812 -4.750 -21.667 1.00 87.44 448 GLU A O 1
ATOM 3698 N N . LEU A 1 449 ? 30.781 -2.872 -20.422 1.00 75.50 449 LEU A N 1
ATOM 3699 C CA . LEU A 1 449 ? 29.320 -2.718 -20.405 1.00 75.50 449 LEU A CA 1
ATOM 3700 C C . LEU A 1 449 ? 28.720 -2.697 -21.819 1.00 75.50 449 LEU A C 1
ATOM 3702 O O . LEU A 1 449 ? 27.615 -3.189 -22.016 1.00 75.50 449 LEU A O 1
ATOM 3706 N N . GLU A 1 450 ? 29.483 -2.224 -22.808 1.00 77.06 450 GLU A N 1
ATOM 3707 C CA . GLU A 1 450 ? 29.052 -2.149 -24.203 1.00 77.06 450 GLU A CA 1
ATOM 3708 C C . GLU A 1 450 ? 28.695 -3.492 -24.849 1.00 77.06 450 GLU A C 1
ATOM 3710 O O . GLU A 1 450 ? 27.917 -3.515 -25.802 1.00 77.06 450 GLU A O 1
ATOM 3715 N N . LEU A 1 451 ? 29.217 -4.599 -24.313 1.00 74.88 451 LEU A N 1
ATOM 3716 C CA . LEU A 1 451 ? 28.999 -5.951 -24.832 1.00 74.88 451 LEU A CA 1
ATOM 3717 C C . LEU A 1 451 ? 27.726 -6.626 -24.299 1.00 74.88 451 LEU A C 1
ATOM 3719 O O . LEU A 1 451 ? 27.400 -7.729 -24.733 1.00 74.88 451 LEU A O 1
ATOM 3723 N N . TYR A 1 452 ? 27.033 -6.003 -23.344 1.00 67.38 452 TYR A N 1
ATOM 3724 C CA . TYR A 1 452 ? 25.825 -6.553 -22.729 1.00 67.38 452 TYR A CA 1
ATOM 3725 C C . TYR A 1 452 ? 24.560 -6.062 -23.441 1.00 67.38 452 TYR A C 1
ATOM 3727 O O . TYR A 1 452 ? 24.568 -5.028 -24.112 1.00 67.38 452 TYR A O 1
ATOM 3735 N N . GLU A 1 453 ? 23.461 -6.801 -23.276 1.00 65.12 453 GLU A N 1
ATOM 3736 C CA . GLU A 1 453 ? 22.149 -6.418 -23.799 1.00 65.12 453 GLU A CA 1
ATOM 3737 C C . GLU A 1 453 ? 21.710 -5.038 -23.289 1.00 65.12 453 GLU A C 1
ATOM 3739 O O . GLU A 1 453 ? 22.093 -4.591 -22.203 1.00 65.12 453 GLU A O 1
ATOM 3744 N N . GLY A 1 454 ? 20.864 -4.366 -24.072 1.00 64.75 454 GLY A N 1
ATOM 3745 C CA . GLY A 1 454 ? 20.392 -3.013 -23.783 1.00 64.75 454 GLY A CA 1
ATOM 3746 C C . GLY A 1 454 ? 19.770 -2.847 -22.403 1.00 64.75 454 GLY A C 1
ATOM 3747 O O . GLY A 1 454 ? 20.072 -1.888 -21.694 1.00 64.75 454 GLY A O 1
ATOM 3748 N N . GLN A 1 455 ? 18.981 -3.834 -21.974 1.00 64.62 455 GLN A N 1
ATOM 3749 C CA . GLN A 1 455 ? 18.359 -3.838 -20.654 1.00 64.62 455 GLN A CA 1
ATOM 3750 C C . GLN A 1 455 ? 19.398 -3.835 -19.521 1.00 64.62 455 GLN A C 1
ATOM 3752 O O . GLN A 1 455 ? 19.226 -3.124 -18.528 1.00 64.62 455 GLN A O 1
ATOM 3757 N N . THR A 1 456 ? 20.505 -4.569 -19.677 1.00 76.00 456 THR A N 1
ATOM 3758 C CA . THR A 1 456 ? 21.589 -4.599 -18.688 1.00 76.00 456 THR A CA 1
ATOM 3759 C C . THR A 1 456 ? 22.268 -3.238 -18.573 1.00 76.00 456 THR A C 1
ATOM 3761 O O . THR A 1 456 ? 22.492 -2.770 -17.455 1.00 76.00 456 THR A O 1
ATOM 3764 N N . LYS A 1 457 ? 22.557 -2.580 -19.707 1.00 77.25 457 LYS A N 1
ATOM 3765 C CA . LYS A 1 457 ? 23.123 -1.219 -19.719 1.00 77.25 457 LYS A CA 1
ATOM 3766 C C . LYS A 1 457 ? 22.176 -0.242 -19.023 1.00 77.25 457 LYS A C 1
ATOM 3768 O O . LYS A 1 457 ? 22.559 0.377 -18.034 1.00 77.25 457 LYS A O 1
ATOM 3773 N N . ARG A 1 458 ? 20.899 -0.249 -19.427 1.00 75.12 458 ARG A N 1
ATOM 3774 C CA . ARG A 1 458 ? 19.840 0.595 -18.858 1.00 75.12 458 ARG A CA 1
ATOM 3775 C C . ARG A 1 458 ? 19.751 0.474 -17.341 1.00 75.12 458 ARG A C 1
ATOM 3777 O O . ARG A 1 458 ? 19.686 1.488 -16.656 1.00 75.12 458 ARG A O 1
ATOM 3784 N N . ILE A 1 459 ? 19.756 -0.743 -16.791 1.00 75.50 459 ILE A N 1
ATOM 3785 C CA . ILE A 1 459 ? 19.669 -0.956 -15.336 1.00 75.50 459 ILE A CA 1
ATOM 3786 C C . ILE A 1 459 ? 20.911 -0.424 -14.618 1.00 75.50 459 ILE A C 1
ATOM 3788 O O . ILE A 1 459 ? 20.787 0.218 -13.571 1.00 75.50 459 ILE A O 1
ATOM 3792 N N . VAL A 1 460 ? 22.105 -0.662 -15.171 1.00 80.81 460 VAL A N 1
ATOM 3793 C CA . VAL A 1 460 ? 23.357 -0.146 -14.603 1.00 80.81 460 VAL A CA 1
ATOM 3794 C C . VAL A 1 460 ? 23.341 1.385 -14.595 1.00 80.81 460 VAL A C 1
ATOM 3796 O O . VAL A 1 460 ? 23.545 1.985 -13.536 1.00 80.81 460 VAL A O 1
ATOM 3799 N N . ASP A 1 461 ? 23.022 2.011 -15.725 1.00 78.19 461 ASP A N 1
ATOM 3800 C CA . ASP A 1 461 ? 23.027 3.466 -15.877 1.00 78.19 461 ASP A CA 1
ATOM 3801 C C . ASP A 1 461 ? 21.925 4.130 -15.047 1.00 78.19 461 ASP A C 1
ATOM 3803 O O . ASP A 1 461 ? 22.193 5.078 -14.300 1.00 78.19 461 ASP A O 1
ATOM 3807 N N . CYS A 1 462 ? 20.708 3.581 -15.070 1.00 76.75 462 CYS A N 1
ATOM 3808 C CA . CYS A 1 462 ? 19.588 4.032 -14.247 1.00 76.75 462 CYS A CA 1
ATOM 3809 C C . CYS A 1 462 ? 19.946 4.009 -12.751 1.00 76.75 462 CYS A C 1
ATOM 3811 O O . CYS A 1 462 ? 19.809 5.027 -12.059 1.00 76.75 462 CYS A O 1
ATOM 3813 N N . ALA A 1 463 ? 20.495 2.898 -12.246 1.00 76.75 463 ALA A N 1
ATOM 3814 C CA . ALA A 1 463 ? 20.844 2.777 -10.834 1.00 76.75 463 ALA A CA 1
ATOM 3815 C C . ALA A 1 463 ? 22.000 3.716 -10.447 1.00 76.75 463 ALA A C 1
ATOM 3817 O O . ALA A 1 463 ? 21.967 4.354 -9.388 1.00 76.75 463 ALA A O 1
ATOM 3818 N N . GLN A 1 464 ? 23.013 3.867 -11.308 1.00 82.12 464 GLN A N 1
ATOM 3819 C CA . GLN A 1 464 ? 24.100 4.822 -11.081 1.00 82.12 464 GLN A CA 1
ATOM 3820 C C . GLN A 1 464 ? 23.591 6.268 -11.054 1.00 82.12 464 GLN A C 1
ATOM 3822 O O . GLN A 1 464 ? 23.970 7.038 -10.164 1.00 82.12 464 GLN A O 1
ATOM 3827 N N . ASN A 1 465 ? 22.705 6.633 -11.978 1.00 74.38 465 ASN A N 1
ATOM 3828 C CA . ASN A 1 465 ? 22.110 7.963 -12.050 1.00 74.38 465 ASN A CA 1
ATOM 3829 C C . ASN A 1 465 ? 21.232 8.259 -10.831 1.00 74.38 465 ASN A C 1
ATOM 3831 O O . ASN A 1 465 ? 21.339 9.346 -10.251 1.00 74.38 465 ASN A O 1
ATOM 3835 N N . HIS A 1 466 ? 20.442 7.288 -10.368 1.00 74.62 466 HIS A N 1
ATOM 3836 C CA . HIS A 1 466 ? 19.686 7.401 -9.120 1.00 74.62 466 HIS A CA 1
ATOM 3837 C C . HIS A 1 466 ? 20.613 7.707 -7.929 1.00 74.62 466 HIS A C 1
ATOM 3839 O O . HIS A 1 466 ? 20.406 8.674 -7.181 1.00 74.62 466 HIS A O 1
ATOM 3845 N N . LEU A 1 467 ? 21.685 6.923 -7.770 1.00 74.38 467 LEU A N 1
ATOM 3846 C CA . LEU A 1 467 ? 22.636 7.074 -6.665 1.00 74.38 467 LEU A CA 1
ATOM 3847 C C . LEU A 1 467 ? 23.389 8.417 -6.721 1.00 74.38 467 LEU A C 1
ATOM 3849 O O . LEU A 1 467 ? 23.577 9.063 -5.679 1.00 74.38 467 LEU A O 1
ATOM 3853 N N . LYS A 1 468 ? 23.757 8.894 -7.921 1.00 72.75 468 LYS A N 1
ATOM 3854 C CA . LYS A 1 468 ? 24.351 10.227 -8.141 1.00 72.75 468 LYS A CA 1
ATOM 3855 C C . LYS A 1 468 ? 23.389 11.346 -7.718 1.00 72.75 468 LYS A C 1
ATOM 3857 O O . LYS A 1 468 ? 23.743 12.167 -6.864 1.00 72.75 468 LYS A O 1
ATOM 3862 N N . LYS A 1 469 ? 22.145 11.340 -8.225 1.00 65.12 469 LYS A N 1
ATOM 3863 C CA . LYS A 1 469 ? 21.103 12.342 -7.907 1.00 65.12 469 LYS A CA 1
ATOM 3864 C C . LYS A 1 469 ? 20.848 12.445 -6.398 1.00 65.12 469 LYS A C 1
ATOM 3866 O O . LYS A 1 469 ? 20.676 13.541 -5.853 1.00 65.12 469 LYS A O 1
ATOM 3871 N N . LYS A 1 470 ? 20.842 11.318 -5.680 1.00 61.94 470 LYS A N 1
ATOM 3872 C CA . LYS A 1 470 ? 20.580 11.315 -4.232 1.00 61.94 470 LYS A CA 1
ATOM 3873 C C . LYS A 1 470 ? 21.774 11.773 -3.398 1.00 61.94 470 LYS A C 1
ATOM 3875 O O . LYS A 1 470 ? 21.583 12.490 -2.411 1.00 61.94 470 LYS A O 1
ATOM 3880 N N . THR A 1 471 ? 22.991 11.408 -3.799 1.00 58.66 471 THR A N 1
ATOM 3881 C CA . THR A 1 471 ? 24.229 11.913 -3.181 1.00 58.66 471 THR A CA 1
ATOM 3882 C C . THR A 1 471 ? 24.281 13.437 -3.272 1.00 58.66 471 THR A C 1
ATOM 3884 O O . THR A 1 471 ? 24.508 14.110 -2.265 1.00 58.66 471 THR A O 1
ATOM 3887 N N . PHE A 1 472 ? 23.907 13.989 -4.427 1.00 52.09 472 PHE A N 1
ATOM 3888 C CA . PHE A 1 472 ? 23.763 15.427 -4.629 1.00 52.09 472 PHE A CA 1
ATOM 3889 C C . PHE A 1 472 ? 22.707 16.059 -3.704 1.00 52.09 472 PHE A C 1
ATOM 3891 O O . PHE A 1 472 ? 23.010 17.012 -2.984 1.00 52.09 472 PHE A O 1
ATOM 3898 N N . LYS A 1 473 ? 21.495 15.485 -3.603 1.00 55.78 473 LYS A N 1
ATOM 3899 C CA . LYS A 1 473 ? 20.461 15.957 -2.652 1.00 55.78 473 LYS A CA 1
ATOM 3900 C C . LYS A 1 473 ? 20.938 15.932 -1.188 1.00 55.78 473 LYS A C 1
ATOM 3902 O O . LYS A 1 473 ? 20.558 16.814 -0.413 1.00 55.78 473 LYS A O 1
ATOM 3907 N N . LYS A 1 474 ? 21.755 14.948 -0.782 1.00 57.66 474 LYS A N 1
ATOM 3908 C CA . LYS A 1 474 ? 22.356 14.887 0.569 1.00 57.66 474 LYS A CA 1
ATOM 3909 C C . LYS A 1 474 ? 23.366 16.019 0.787 1.00 57.66 474 LYS A C 1
ATOM 3911 O O . LYS A 1 474 ? 23.302 16.669 1.831 1.00 57.66 474 LYS A O 1
ATOM 3916 N N . ILE A 1 475 ? 24.229 16.295 -0.193 1.00 53.12 475 ILE A N 1
ATOM 3917 C CA . ILE A 1 475 ? 25.181 17.417 -0.160 1.00 53.12 475 ILE A CA 1
ATOM 3918 C C . ILE A 1 475 ? 24.426 18.748 -0.057 1.00 53.12 475 ILE A C 1
ATOM 3920 O O . ILE A 1 475 ? 24.702 19.533 0.847 1.00 53.12 475 ILE A O 1
ATOM 3924 N N . LEU A 1 476 ? 23.397 18.958 -0.884 1.00 48.62 476 LEU A N 1
ATOM 3925 C CA . LEU A 1 476 ? 22.582 20.178 -0.875 1.00 48.62 476 LEU A CA 1
ATOM 3926 C C . LEU A 1 476 ? 21.921 20.426 0.491 1.00 48.62 476 LEU A C 1
ATOM 3928 O O . LEU A 1 476 ? 21.982 21.528 1.031 1.00 48.62 476 LEU A O 1
ATOM 3932 N N . LYS A 1 477 ? 21.337 19.381 1.098 1.00 52.69 477 LYS A N 1
ATOM 3933 C CA . LYS A 1 477 ? 20.747 19.455 2.447 1.00 52.69 477 LYS A CA 1
ATOM 3934 C C . LYS A 1 477 ? 21.790 19.711 3.536 1.00 52.69 477 LYS A C 1
ATOM 3936 O O . LYS A 1 477 ? 21.473 20.365 4.528 1.00 52.69 477 LYS A O 1
ATOM 3941 N N . SER A 1 478 ? 23.006 19.186 3.382 1.00 51.91 478 SER A N 1
ATOM 3942 C CA . SER A 1 478 ? 24.112 19.435 4.311 1.00 51.91 478 SER A CA 1
ATOM 3943 C C . SER A 1 478 ? 24.601 20.881 4.220 1.00 51.91 478 SER A C 1
ATOM 3945 O O . SER A 1 478 ? 24.811 21.515 5.247 1.00 51.91 478 SER A O 1
ATOM 3947 N N . LEU A 1 479 ? 24.714 21.429 3.010 1.00 43.56 479 LEU A N 1
ATOM 3948 C CA . LEU A 1 479 ? 25.139 22.810 2.769 1.00 43.56 479 LEU A CA 1
ATOM 3949 C C . LEU A 1 479 ? 24.076 23.830 3.206 1.00 43.56 479 LEU A C 1
ATOM 3951 O O . LEU A 1 479 ? 24.413 24.829 3.839 1.00 43.56 479 LEU A O 1
ATOM 3955 N N . ALA A 1 480 ? 22.790 23.531 2.991 1.00 47.00 480 ALA A N 1
ATOM 3956 C CA . ALA A 1 480 ? 21.677 24.352 3.476 1.00 47.00 480 ALA A CA 1
ATOM 3957 C C . ALA A 1 480 ? 21.648 24.483 5.013 1.00 47.00 480 ALA A C 1
ATOM 3959 O O . ALA A 1 480 ? 21.215 25.505 5.539 1.00 47.00 480 ALA A O 1
ATOM 3960 N N . LYS A 1 481 ? 22.150 23.478 5.749 1.00 49.03 481 LYS A N 1
ATOM 3961 C CA . LYS A 1 481 ? 22.288 23.527 7.217 1.00 49.03 481 LYS A CA 1
ATOM 3962 C C . LYS A 1 481 ? 23.455 24.391 7.703 1.00 49.03 481 LYS A C 1
ATOM 3964 O O . LYS A 1 481 ? 23.449 24.787 8.863 1.00 49.03 481 LYS A O 1
ATOM 3969 N N . VAL A 1 482 ? 24.442 24.672 6.850 1.00 46.88 482 VAL A N 1
ATOM 3970 C CA . VAL A 1 482 ? 25.647 25.451 7.198 1.00 46.88 482 VAL A CA 1
ATOM 3971 C C . VAL A 1 482 ? 25.472 26.944 6.867 1.00 46.88 482 VAL A C 1
ATOM 3973 O O . VAL A 1 482 ? 26.338 27.754 7.172 1.00 46.88 482 VAL A O 1
ATOM 3976 N N . GLY A 1 483 ? 24.326 27.351 6.306 1.00 43.00 483 GLY A N 1
ATOM 3977 C CA . GLY A 1 483 ? 24.026 28.764 6.045 1.00 43.00 483 GLY A CA 1
ATOM 3978 C C . GLY A 1 483 ? 24.883 29.390 4.941 1.00 43.00 483 GLY A C 1
ATOM 3979 O O . GLY A 1 483 ? 24.938 30.612 4.828 1.00 43.00 483 GLY A O 1
ATOM 3980 N N . ILE A 1 484 ? 25.550 28.578 4.115 1.00 43.06 484 ILE A N 1
ATOM 3981 C CA . ILE A 1 484 ? 26.245 29.068 2.924 1.00 43.06 484 ILE A CA 1
ATOM 3982 C C . ILE A 1 484 ? 25.174 29.284 1.859 1.00 43.06 484 ILE A C 1
ATOM 3984 O O . ILE A 1 484 ? 24.504 28.342 1.433 1.00 43.06 484 ILE A O 1
ATOM 3988 N N . GLY A 1 485 ? 24.959 30.551 1.507 1.00 43.03 485 GLY A N 1
ATOM 3989 C CA . GLY A 1 485 ? 23.892 30.986 0.618 1.00 43.03 485 GLY A CA 1
ATOM 3990 C C . GLY A 1 485 ? 23.835 30.183 -0.682 1.00 43.03 485 GLY A C 1
ATOM 3991 O O . GLY A 1 485 ? 24.858 29.872 -1.293 1.00 43.03 485 GLY A O 1
ATOM 3992 N N . LEU A 1 486 ? 22.601 29.921 -1.114 1.00 44.69 486 LEU A N 1
ATOM 3993 C CA . LEU A 1 486 ? 22.187 29.242 -2.349 1.00 44.69 486 LEU A CA 1
ATOM 3994 C C . LEU A 1 486 ? 22.954 29.709 -3.613 1.00 44.69 486 LEU A C 1
ATOM 3996 O O . LEU A 1 486 ? 23.041 28.981 -4.593 1.00 44.69 486 LEU A O 1
ATOM 4000 N N . PHE A 1 487 ? 23.553 30.901 -3.560 1.00 44.66 487 PHE A N 1
ATOM 4001 C CA . PHE A 1 487 ? 24.312 31.560 -4.621 1.00 44.66 487 PHE A CA 1
ATOM 4002 C C . PHE A 1 487 ? 25.671 30.901 -4.946 1.00 44.66 487 PHE A C 1
ATOM 4004 O O . PHE A 1 487 ? 26.049 30.835 -6.110 1.00 44.66 487 PHE A O 1
ATOM 4011 N N . LEU A 1 488 ? 26.387 30.348 -3.954 1.00 46.09 488 LEU A N 1
ATOM 4012 C CA . LEU A 1 488 ? 27.652 29.618 -4.189 1.00 46.09 488 LEU A CA 1
ATOM 4013 C C . LEU A 1 488 ? 27.414 28.196 -4.728 1.00 46.09 488 LEU A C 1
ATOM 4015 O O . LEU A 1 488 ? 28.266 27.639 -5.414 1.00 46.09 488 LEU A O 1
ATOM 4019 N N . ILE A 1 489 ? 26.241 27.621 -4.446 1.00 48.34 489 ILE A N 1
ATOM 4020 C CA . ILE A 1 489 ? 25.853 26.264 -4.862 1.00 48.34 489 ILE A CA 1
ATOM 4021 C C . ILE A 1 489 ? 25.581 26.212 -6.373 1.00 48.34 489 ILE A C 1
ATOM 4023 O O . ILE A 1 489 ? 25.947 25.236 -7.019 1.00 48.34 489 ILE A O 1
ATOM 4027 N N . VAL A 1 490 ? 25.010 27.280 -6.942 1.00 44.00 490 VAL A N 1
ATOM 4028 C CA . VAL A 1 490 ? 24.801 27.409 -8.395 1.00 44.00 490 VAL A CA 1
ATOM 4029 C C . VAL A 1 490 ? 26.135 27.587 -9.134 1.00 44.00 490 VAL A C 1
ATOM 4031 O O . VAL A 1 490 ? 26.319 26.991 -10.187 1.00 44.00 490 VAL A O 1
ATOM 4034 N N . GLN A 1 491 ? 27.106 28.308 -8.558 1.00 43.88 491 GLN A N 1
ATOM 4035 C CA . GLN A 1 491 ? 28.436 28.460 -9.173 1.00 43.88 491 GLN A CA 1
ATOM 4036 C C . GLN A 1 491 ? 29.322 27.210 -9.063 1.00 43.88 491 GLN A C 1
ATOM 4038 O O . GLN A 1 491 ? 30.104 26.937 -9.969 1.00 43.88 491 GLN A O 1
ATOM 4043 N N . LEU A 1 492 ? 29.180 26.413 -7.996 1.00 43.06 492 LEU A N 1
ATOM 4044 C CA . LEU A 1 492 ? 29.824 25.095 -7.896 1.00 43.06 492 LEU A CA 1
ATOM 4045 C C . LEU A 1 492 ? 29.261 24.096 -8.919 1.00 43.06 492 LEU A C 1
ATOM 4047 O O . LEU A 1 492 ? 29.983 23.200 -9.345 1.00 43.06 492 LEU A O 1
ATOM 4051 N N . PHE A 1 493 ? 28.002 24.266 -9.333 1.00 42.25 493 PHE A N 1
ATOM 4052 C CA . PHE A 1 493 ? 27.375 23.453 -10.375 1.00 42.25 493 PHE A CA 1
ATOM 4053 C C . PHE A 1 493 ? 27.933 23.784 -11.769 1.00 42.25 493 PHE A C 1
ATOM 4055 O O . PHE A 1 493 ? 28.299 22.869 -12.499 1.00 42.25 493 PHE A O 1
ATOM 4062 N N . SER A 1 494 ? 28.146 25.070 -12.083 1.00 36.38 494 SER A N 1
ATOM 4063 C CA . SER A 1 494 ? 28.798 25.499 -13.336 1.00 36.38 494 SER A CA 1
ATOM 4064 C C . SER A 1 494 ? 30.236 24.987 -13.483 1.00 36.38 494 SER A C 1
ATOM 4066 O O . SER A 1 494 ? 30.736 24.868 -14.593 1.00 36.38 494 SER A O 1
ATOM 4068 N N . PHE A 1 495 ? 30.910 24.693 -12.367 1.00 34.25 495 PHE A N 1
ATOM 4069 C CA . PHE A 1 495 ? 32.300 24.233 -12.359 1.00 34.25 495 PHE A CA 1
ATOM 4070 C C . PHE A 1 495 ? 32.437 22.700 -12.370 1.00 34.25 495 PHE A C 1
ATOM 4072 O O . PHE A 1 495 ? 33.484 22.194 -12.755 1.00 34.25 495 PHE A O 1
ATOM 4079 N N . TYR A 1 496 ? 31.412 21.953 -11.935 1.00 37.59 496 TYR A N 1
ATOM 4080 C CA . TYR A 1 496 ? 31.453 20.484 -11.889 1.00 37.59 496 TYR A CA 1
ATOM 4081 C C . TYR A 1 496 ? 30.967 19.833 -13.191 1.00 37.59 496 TYR A C 1
ATOM 4083 O O . TYR A 1 496 ? 31.530 18.815 -13.581 1.00 37.59 496 TYR A O 1
ATOM 4091 N N . GLU A 1 497 ? 29.988 20.424 -13.894 1.00 37.09 497 GLU A N 1
ATOM 4092 C CA . GLU A 1 497 ? 29.633 19.976 -15.256 1.00 37.09 497 GLU A CA 1
ATOM 4093 C C . GLU A 1 497 ? 30.775 20.241 -16.253 1.00 37.09 497 GLU A C 1
ATOM 4095 O O . GLU A 1 497 ? 31.065 19.393 -17.088 1.00 37.09 497 GLU A O 1
ATOM 4100 N N . ALA A 1 498 ? 31.537 21.323 -16.066 1.00 34.09 498 ALA A N 1
ATOM 4101 C CA . ALA A 1 498 ? 32.699 21.657 -16.894 1.00 34.09 498 ALA A CA 1
ATOM 4102 C C . ALA A 1 498 ? 33.931 20.737 -16.709 1.00 34.09 498 ALA A C 1
ATOM 4104 O O . ALA A 1 498 ? 34.911 20.885 -17.428 1.00 34.09 498 ALA A O 1
ATOM 4105 N N . LEU A 1 499 ? 33.930 19.813 -15.737 1.00 31.48 499 LEU A N 1
ATOM 4106 C CA . LEU A 1 499 ? 35.074 18.929 -15.443 1.00 31.48 499 LEU A CA 1
ATOM 4107 C C . LEU A 1 499 ? 34.904 17.493 -15.974 1.00 31.48 499 LEU A C 1
ATOM 4109 O O . LEU A 1 499 ? 35.800 16.674 -15.768 1.00 31.48 499 LEU A O 1
ATOM 4113 N N . ILE A 1 500 ? 33.769 17.170 -16.607 1.00 33.69 500 ILE A N 1
ATOM 4114 C CA . ILE A 1 500 ? 33.470 15.817 -17.117 1.00 33.69 500 ILE A CA 1
ATOM 4115 C C . ILE A 1 500 ? 33.324 15.771 -18.649 1.00 33.69 500 ILE A C 1
ATOM 4117 O O . ILE A 1 500 ? 33.382 14.683 -19.215 1.00 33.69 500 ILE A O 1
ATOM 4121 N N . GLU A 1 501 ? 33.248 16.903 -19.346 1.00 29.39 501 GLU A N 1
ATOM 4122 C CA . GLU A 1 501 ? 33.338 16.897 -20.809 1.00 29.39 501 GLU A CA 1
ATOM 4123 C C . GLU A 1 501 ? 34.808 16.849 -21.263 1.00 29.39 501 GLU A C 1
ATOM 4125 O O . GLU A 1 501 ? 35.618 17.659 -20.800 1.00 29.39 501 GLU A O 1
ATOM 4130 N N . PRO A 1 502 ? 35.202 15.929 -22.164 1.00 30.09 502 PRO A N 1
ATOM 4131 C CA . PRO A 1 502 ? 36.360 16.190 -22.998 1.00 30.09 502 PRO A CA 1
ATOM 4132 C C . PRO A 1 502 ? 35.999 17.367 -23.912 1.00 30.09 502 PRO A C 1
ATOM 4134 O O . PRO A 1 502 ? 34.991 17.318 -24.612 1.00 30.09 502 PRO A O 1
ATOM 4137 N N . GLU A 1 503 ? 36.804 18.430 -23.867 1.00 27.58 503 GLU A N 1
ATOM 4138 C CA . GLU A 1 503 ? 36.712 19.578 -24.772 1.00 27.58 503 GLU A CA 1
ATOM 4139 C C . GLU A 1 503 ? 36.700 19.099 -26.234 1.00 27.58 503 GLU A C 1
ATOM 4141 O O . GLU A 1 503 ? 37.748 18.822 -26.814 1.00 27.58 503 GLU A O 1
ATOM 4146 N N . ASN A 1 504 ? 35.518 19.032 -26.841 1.00 29.17 504 ASN A N 1
ATOM 4147 C CA . ASN A 1 504 ? 35.372 19.083 -28.287 1.00 29.17 504 ASN A CA 1
ATOM 4148 C C . ASN A 1 504 ? 34.924 20.510 -28.619 1.00 29.17 504 ASN A C 1
ATOM 4150 O O . ASN A 1 504 ? 33.751 20.853 -28.482 1.00 29.17 504 ASN A O 1
ATOM 4154 N N . GLU A 1 505 ? 35.873 21.371 -28.995 1.00 24.64 505 GLU A N 1
ATOM 4155 C CA . GLU A 1 505 ? 35.572 22.705 -29.525 1.00 24.64 505 GLU A CA 1
ATOM 4156 C C . GLU A 1 505 ? 34.656 22.578 -30.756 1.00 24.64 505 GLU A C 1
ATOM 4158 O O . GLU A 1 505 ? 35.072 22.111 -31.816 1.00 24.64 505 GLU A O 1
ATOM 4163 N N . ILE A 1 506 ? 33.403 23.019 -30.627 1.00 29.86 506 ILE A N 1
ATOM 4164 C CA . ILE A 1 506 ? 32.484 23.183 -31.757 1.00 29.86 506 ILE A CA 1
ATOM 4165 C C . ILE A 1 506 ? 32.834 24.506 -32.448 1.00 29.86 506 ILE A C 1
ATOM 4167 O O . ILE A 1 506 ? 32.617 25.587 -31.897 1.00 29.86 506 ILE A O 1
ATOM 4171 N N . ILE A 1 507 ? 33.382 24.433 -33.662 1.00 26.64 507 ILE A N 1
ATOM 4172 C CA . ILE A 1 507 ? 33.684 25.606 -34.494 1.00 26.64 507 ILE A CA 1
ATOM 4173 C C . ILE A 1 507 ? 32.434 25.973 -35.311 1.00 26.64 507 ILE A C 1
ATOM 4175 O O . ILE A 1 507 ? 31.947 25.166 -36.098 1.00 26.64 507 ILE A O 1
ATOM 4179 N N . THR A 1 508 ? 31.932 27.203 -35.162 1.00 26.41 508 THR A N 1
ATOM 4180 C CA . THR A 1 508 ? 30.751 27.730 -35.881 1.00 26.41 508 THR A CA 1
ATOM 4181 C C . THR A 1 508 ? 31.126 28.785 -36.929 1.00 26.41 508 THR A C 1
ATOM 4183 O O . THR A 1 508 ? 31.948 29.658 -36.643 1.00 26.41 508 THR A O 1
ATOM 4186 N N . TYR A 1 509 ? 30.451 28.792 -38.087 1.00 29.91 509 TYR A N 1
ATOM 4187 C CA . TYR A 1 509 ? 30.501 29.878 -39.083 1.00 29.91 509 TYR A CA 1
ATOM 4188 C C . TYR A 1 509 ? 29.107 30.489 -39.332 1.00 29.91 509 TYR A C 1
ATOM 4190 O O . TYR A 1 509 ? 28.112 29.772 -39.254 1.00 29.91 509 TYR A O 1
ATOM 4198 N N . PRO A 1 510 ? 29.008 31.790 -39.673 1.00 30.17 510 PRO A N 1
ATOM 4199 C CA . PRO A 1 510 ? 27.752 32.408 -40.093 1.00 30.17 510 PRO A CA 1
ATOM 4200 C C . PRO A 1 510 ? 27.472 32.100 -41.577 1.00 30.17 510 PRO A C 1
ATOM 4202 O O . PRO A 1 510 ? 28.220 32.538 -42.451 1.00 30.17 510 PRO A O 1
ATOM 4205 N N . GLY A 1 511 ? 26.411 31.335 -41.852 1.00 31.11 511 GLY A N 1
ATOM 4206 C CA . GLY A 1 511 ? 25.933 30.996 -43.199 1.00 31.11 511 GLY A CA 1
ATOM 4207 C C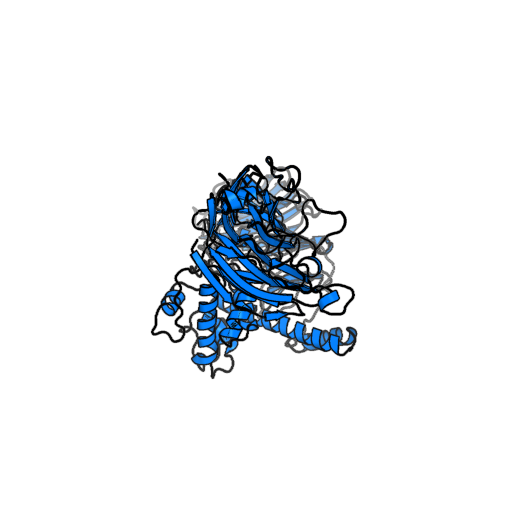 . GLY A 1 511 ? 24.795 31.905 -43.679 1.00 31.11 511 GLY A C 1
ATOM 4208 O O . GLY A 1 511 ? 23.980 32.367 -42.890 1.00 31.11 511 GLY A O 1
ATOM 4209 N N . ASP A 1 512 ? 24.798 32.186 -44.979 1.00 27.33 512 ASP A N 1
ATOM 4210 C CA . ASP A 1 512 ? 24.146 33.298 -45.677 1.00 27.33 512 ASP A CA 1
ATOM 4211 C C . ASP A 1 512 ? 22.634 33.114 -45.947 1.00 27.33 512 ASP A C 1
ATOM 4213 O O . ASP A 1 512 ? 22.129 32.005 -46.114 1.00 27.33 512 ASP A O 1
ATOM 4217 N N . ASN A 1 513 ? 21.918 34.236 -46.060 1.00 38.09 513 ASN A N 1
ATOM 4218 C CA . ASN A 1 513 ? 20.495 34.304 -46.397 1.00 38.09 513 ASN A CA 1
ATOM 4219 C C . ASN A 1 513 ? 20.273 34.008 -47.890 1.00 38.09 513 ASN A C 1
ATOM 4221 O O . ASN A 1 513 ? 20.430 34.901 -48.723 1.00 38.09 513 ASN A O 1
ATOM 4225 N N . SER A 1 514 ? 19.784 32.819 -48.249 1.00 25.89 514 SER A N 1
ATOM 4226 C CA . SER A 1 514 ? 19.006 32.670 -49.488 1.00 25.89 514 SER A CA 1
ATOM 4227 C C . SER A 1 514 ? 18.032 31.495 -49.435 1.00 25.89 514 SER A C 1
ATOM 4229 O O . SER A 1 514 ? 18.341 30.408 -48.964 1.00 25.89 514 SER A O 1
ATOM 4231 N N . ALA A 1 515 ? 16.811 31.782 -49.876 1.00 31.61 515 ALA A N 1
ATOM 4232 C CA . ALA A 1 515 ? 15.655 30.910 -49.834 1.00 31.61 515 ALA A CA 1
ATOM 4233 C C . ALA A 1 515 ? 15.673 29.825 -50.924 1.00 31.61 515 ALA A C 1
ATOM 4235 O O . ALA A 1 515 ? 16.112 30.073 -52.046 1.00 31.61 515 ALA A O 1
ATOM 4236 N N . ASN A 1 516 ? 15.003 28.719 -50.587 1.00 35.56 516 ASN A N 1
ATOM 4237 C CA . ASN A 1 516 ? 14.482 27.642 -51.433 1.00 35.56 516 ASN A CA 1
ATOM 4238 C C . ASN A 1 516 ? 15.518 26.651 -51.996 1.00 35.56 516 ASN A C 1
ATOM 4240 O O . ASN A 1 516 ? 16.343 27.000 -52.832 1.00 35.56 516 ASN A O 1
ATOM 4244 N N . VAL A 1 517 ? 15.326 25.381 -51.603 1.00 30.03 517 VAL A N 1
ATOM 4245 C CA . VAL A 1 517 ? 16.178 24.183 -51.769 1.00 30.03 517 VAL A CA 1
ATOM 4246 C C . VAL A 1 517 ? 17.196 24.021 -50.630 1.00 30.03 517 VAL A C 1
ATOM 4248 O O . VAL A 1 517 ? 18.311 24.522 -50.701 1.00 30.03 517 VAL A O 1
ATOM 4251 N N . ILE A 1 518 ? 16.807 23.288 -49.582 1.00 37.38 518 ILE A N 1
ATOM 4252 C CA . ILE A 1 518 ? 17.728 22.803 -48.545 1.00 37.38 518 ILE A CA 1
ATOM 4253 C C . ILE A 1 518 ? 18.294 21.482 -49.081 1.00 37.38 518 ILE A C 1
ATOM 4255 O O . ILE A 1 518 ? 17.613 20.464 -49.087 1.00 37.38 518 ILE A O 1
ATOM 4259 N N . GLN A 1 519 ? 19.489 21.529 -49.669 1.00 30.77 519 GLN A N 1
ATOM 4260 C CA . GLN A 1 519 ? 20.249 20.340 -50.056 1.00 30.77 519 GLN A CA 1
ATOM 4261 C C . GLN A 1 519 ? 21.306 20.074 -48.989 1.00 30.77 519 GLN A C 1
ATOM 4263 O O . GLN A 1 519 ? 22.235 20.867 -48.863 1.00 30.77 519 GLN A O 1
ATOM 4268 N N . THR A 1 520 ? 21.244 18.925 -48.325 1.00 33.44 520 THR A N 1
ATOM 4269 C CA . THR A 1 520 ? 22.358 18.395 -47.525 1.00 33.44 520 THR A CA 1
ATOM 4270 C C . THR A 1 520 ? 22.914 17.146 -48.215 1.00 33.44 520 THR A C 1
ATOM 4272 O O . THR A 1 520 ? 22.252 16.117 -48.338 1.00 33.44 520 THR A O 1
ATOM 4275 N N . VAL A 1 521 ? 24.144 17.238 -48.742 1.00 28.17 521 VAL A N 1
ATOM 4276 C CA . VAL A 1 521 ? 24.851 16.138 -49.428 1.00 28.17 521 VAL A CA 1
ATOM 4277 C C . VAL A 1 521 ? 26.000 15.595 -48.565 1.00 28.17 521 VAL A C 1
ATOM 4279 O O . VAL A 1 521 ? 26.976 16.290 -48.327 1.00 28.17 521 VAL A O 1
ATOM 4282 N N . ARG A 1 522 ? 25.864 14.306 -48.212 1.00 28.64 522 ARG A N 1
ATOM 4283 C CA . ARG A 1 522 ? 26.832 13.190 -48.022 1.00 28.64 522 ARG A CA 1
ATOM 4284 C C . ARG A 1 522 ? 28.212 13.388 -47.352 1.00 28.64 522 ARG A C 1
ATOM 4286 O O . ARG A 1 522 ? 29.098 14.029 -47.898 1.00 28.64 522 ARG A O 1
ATOM 4293 N N . ASN A 1 523 ? 28.425 12.510 -46.358 1.00 35.28 523 ASN A N 1
ATOM 4294 C CA . ASN A 1 523 ? 29.626 11.720 -46.011 1.00 35.28 523 ASN A CA 1
ATOM 4295 C C . ASN A 1 523 ? 31.011 12.387 -46.076 1.00 35.28 523 ASN A C 1
ATOM 4297 O O . ASN A 1 523 ? 31.649 12.374 -47.128 1.00 35.28 523 ASN A O 1
ATOM 4301 N N . THR A 1 524 ? 31.566 12.692 -44.898 1.00 27.22 524 THR A N 1
ATOM 4302 C CA . THR A 1 524 ? 33.011 12.622 -44.607 1.00 27.22 524 THR A CA 1
ATOM 4303 C C . THR A 1 524 ? 33.257 12.171 -43.154 1.00 27.22 524 THR A C 1
ATOM 4305 O O . THR A 1 524 ? 32.373 12.291 -42.314 1.00 27.22 524 THR A O 1
ATOM 4308 N N . GLU A 1 525 ? 34.433 11.585 -42.919 1.00 29.36 525 GLU A N 1
ATOM 4309 C CA . GLU A 1 525 ? 34.943 10.841 -41.745 1.00 29.36 525 GLU A CA 1
ATOM 4310 C C . GLU A 1 525 ? 34.721 11.442 -40.325 1.00 29.36 525 GLU A C 1
ATOM 4312 O O . GLU A 1 525 ? 34.437 12.631 -40.197 1.00 29.36 525 GLU A O 1
ATOM 4317 N N . PRO A 1 526 ? 34.875 10.640 -39.239 1.00 33.28 526 PRO A N 1
ATOM 4318 C CA . PRO A 1 526 ? 34.277 10.900 -37.916 1.00 33.28 526 PRO A CA 1
ATOM 4319 C C . PRO A 1 526 ? 34.845 12.053 -37.073 1.00 33.28 526 PRO A C 1
ATOM 4321 O O . PRO A 1 526 ? 34.247 12.370 -36.051 1.00 33.28 526 PRO A O 1
ATOM 4324 N N . ASP A 1 527 ? 35.960 12.683 -37.446 1.00 33.59 527 ASP A N 1
ATOM 4325 C CA . ASP A 1 527 ? 36.731 13.492 -36.484 1.00 33.59 527 ASP A CA 1
ATOM 4326 C C . ASP A 1 527 ? 36.589 15.019 -36.622 1.00 33.59 527 ASP A C 1
ATOM 4328 O O . ASP A 1 527 ? 37.321 15.757 -35.978 1.00 33.59 527 ASP A O 1
ATOM 4332 N N . THR A 1 528 ? 35.637 15.536 -37.405 1.00 36.34 528 THR A N 1
ATOM 4333 C CA . THR A 1 528 ? 35.195 16.952 -37.335 1.00 36.34 528 THR A CA 1
ATOM 4334 C C . THR A 1 528 ? 33.844 17.117 -38.045 1.00 36.34 528 THR A C 1
ATOM 4336 O O . THR A 1 528 ? 33.779 17.532 -39.200 1.00 36.34 528 THR A O 1
ATOM 4339 N N . GLN A 1 529 ? 32.733 16.773 -37.386 1.00 42.19 529 GLN A N 1
ATOM 4340 C CA . GLN A 1 529 ? 31.407 17.084 -37.936 1.00 42.19 529 GLN A CA 1
ATOM 4341 C C . GLN A 1 529 ? 31.107 18.579 -37.766 1.00 42.19 529 GLN A C 1
ATOM 4343 O O . GLN A 1 529 ? 30.900 19.070 -36.658 1.00 42.19 529 GLN A O 1
ATOM 4348 N N . LEU A 1 530 ? 31.102 19.308 -38.882 1.00 46.53 530 LEU A N 1
ATOM 4349 C CA . LEU A 1 530 ? 30.565 20.664 -38.962 1.00 46.53 530 LEU A CA 1
ATOM 4350 C C . LEU A 1 530 ? 29.034 20.586 -38.842 1.00 46.53 530 LEU A C 1
ATOM 4352 O O . LEU A 1 530 ? 28.392 19.903 -39.637 1.00 46.53 530 LEU A O 1
ATOM 4356 N N . LEU A 1 531 ? 28.459 21.264 -37.847 1.00 49.62 531 LEU A N 1
ATOM 4357 C CA . LEU A 1 531 ? 27.009 21.366 -37.657 1.00 49.62 531 LEU A CA 1
ATOM 4358 C C . LEU A 1 531 ? 26.444 22.499 -38.523 1.00 49.62 531 LEU A C 1
ATOM 4360 O O . LEU A 1 531 ? 26.841 23.656 -38.372 1.00 49.62 531 LEU A O 1
ATOM 4364 N N . GLU A 1 532 ? 25.501 22.171 -39.402 1.00 60.25 532 GLU A N 1
ATOM 4365 C CA . GLU A 1 532 ? 24.641 23.150 -40.074 1.00 60.25 532 GLU A CA 1
ATOM 4366 C C . GLU A 1 532 ? 23.431 23.463 -39.178 1.00 60.25 532 GLU A C 1
ATOM 4368 O O . GLU A 1 532 ? 22.987 22.600 -38.423 1.00 60.25 532 GLU A O 1
ATOM 4373 N N . PHE A 1 533 ? 22.935 24.705 -39.203 1.00 65.00 533 PHE A N 1
ATOM 4374 C CA . PHE A 1 533 ? 21.825 25.152 -38.354 1.00 65.00 533 PHE A CA 1
ATOM 4375 C C . PHE A 1 533 ? 20.597 25.534 -39.192 1.00 65.00 533 PHE A C 1
ATOM 4377 O O . PHE A 1 533 ? 20.767 26.160 -40.241 1.00 65.00 533 PHE A O 1
ATOM 4384 N N . PRO A 1 534 ? 19.363 25.244 -38.734 1.00 77.62 534 PRO A N 1
ATOM 4385 C CA . PRO A 1 534 ? 19.002 24.584 -37.467 1.00 77.62 534 PRO A CA 1
ATOM 4386 C C . PRO A 1 534 ? 19.521 23.144 -37.371 1.00 77.62 534 PRO A C 1
ATOM 4388 O O . PRO A 1 534 ? 19.867 22.573 -38.393 1.00 77.62 534 PRO A O 1
ATOM 4391 N N . SER A 1 535 ? 19.612 22.576 -36.163 1.00 76.06 535 SER A N 1
ATOM 4392 C CA . SER A 1 535 ? 20.040 21.183 -35.942 1.00 76.06 535 SER A CA 1
ATOM 4393 C C . SER A 1 535 ? 19.334 20.515 -34.771 1.00 76.06 535 SER A C 1
ATOM 4395 O O . SER A 1 535 ? 18.928 21.160 -33.802 1.00 76.06 535 SER A O 1
ATOM 4397 N N . ILE A 1 536 ? 19.206 19.191 -34.857 1.00 80.62 536 ILE A N 1
ATOM 4398 C CA . ILE A 1 536 ? 18.778 18.334 -33.753 1.00 80.62 536 ILE A CA 1
ATOM 4399 C C . ILE A 1 536 ? 19.940 17.403 -33.435 1.00 80.62 536 ILE A C 1
ATOM 4401 O O . ILE A 1 536 ? 20.364 16.612 -34.274 1.00 80.62 536 ILE A O 1
ATOM 4405 N N . VAL A 1 537 ? 20.461 17.504 -32.218 1.00 75.06 537 VAL A N 1
ATOM 4406 C CA . VAL A 1 537 ? 21.574 16.684 -31.743 1.00 75.06 537 VAL A CA 1
ATOM 4407 C C . VAL A 1 537 ? 21.042 15.698 -30.721 1.00 75.06 537 VAL A C 1
ATOM 4409 O O . VAL A 1 537 ? 20.435 16.089 -29.724 1.00 75.06 537 VAL A O 1
ATOM 4412 N N . TRP A 1 538 ? 21.278 14.413 -30.960 1.00 70.81 538 TRP A N 1
ATOM 4413 C CA . TRP A 1 538 ? 20.968 13.371 -29.993 1.00 70.81 538 TRP A CA 1
ATOM 4414 C C . TRP A 1 538 ? 22.208 13.003 -29.197 1.00 70.81 538 TRP A C 1
ATOM 4416 O O . TRP A 1 538 ? 23.142 12.393 -29.720 1.00 70.81 538 TRP A O 1
ATOM 4426 N N . ASP A 1 539 ? 22.180 13.341 -27.915 1.00 61.59 539 ASP A N 1
ATOM 4427 C CA . ASP A 1 539 ? 23.130 12.817 -26.953 1.00 61.59 539 ASP A CA 1
ATOM 4428 C C . ASP A 1 539 ? 22.642 11.438 -26.490 1.00 61.59 539 ASP A C 1
ATOM 4430 O O . ASP A 1 539 ? 21.662 11.312 -25.744 1.00 61.59 539 ASP A O 1
ATOM 4434 N N . LYS A 1 540 ? 23.308 10.398 -26.998 1.00 53.12 540 LYS A N 1
ATOM 4435 C CA . LYS A 1 540 ? 22.990 8.995 -26.711 1.00 53.12 540 LYS A CA 1
ATOM 4436 C C . LYS A 1 540 ? 23.367 8.589 -25.290 1.00 53.12 540 LYS A C 1
ATOM 4438 O O . LYS A 1 540 ? 22.734 7.688 -24.752 1.00 53.12 540 LYS A O 1
ATOM 4443 N N . ASP A 1 541 ? 24.347 9.254 -24.681 1.00 45.22 541 ASP A N 1
ATOM 4444 C CA . ASP A 1 541 ? 24.868 8.881 -23.363 1.00 45.22 541 ASP A CA 1
ATOM 4445 C C . ASP A 1 541 ? 23.936 9.342 -22.236 1.00 45.22 541 ASP A C 1
ATOM 4447 O O . ASP A 1 541 ? 23.888 8.740 -21.161 1.00 45.22 541 ASP A O 1
ATOM 4451 N N . VAL A 1 542 ? 23.171 10.413 -22.473 1.00 46.91 542 VAL A N 1
ATOM 4452 C CA . VAL A 1 542 ? 22.181 10.936 -21.513 1.00 46.91 542 VAL A CA 1
ATOM 4453 C C . VAL A 1 542 ? 20.743 10.898 -22.028 1.00 46.91 542 VAL A C 1
ATOM 4455 O O . VAL A 1 542 ? 19.867 11.466 -21.373 1.00 46.91 542 VAL A O 1
ATOM 4458 N N . GLU A 1 543 ? 20.520 10.249 -23.173 1.00 58.47 543 GLU A N 1
ATOM 4459 C CA . GLU A 1 543 ? 19.222 10.033 -23.825 1.00 58.47 543 GLU A CA 1
ATOM 4460 C C . GLU A 1 543 ? 18.397 11.321 -24.001 1.00 58.47 543 GLU A C 1
ATOM 4462 O O . GLU A 1 543 ? 17.212 11.396 -23.674 1.00 58.47 543 GLU A O 1
ATOM 4467 N N . LYS A 1 544 ? 19.028 12.378 -24.527 1.00 65.38 544 LYS A N 1
ATOM 4468 C CA . LYS A 1 544 ? 18.377 13.682 -24.736 1.00 65.38 544 LYS A CA 1
ATOM 4469 C C . LYS A 1 544 ? 18.565 14.212 -26.144 1.00 65.38 544 LYS A C 1
ATOM 4471 O O . LYS A 1 544 ? 19.621 14.064 -26.748 1.00 65.38 544 LYS A O 1
ATOM 4476 N N . LEU A 1 545 ? 17.542 14.910 -26.621 1.00 72.81 545 LEU A N 1
ATOM 4477 C CA . LEU A 1 545 ? 17.561 15.662 -27.867 1.00 72.81 545 LEU A CA 1
ATOM 4478 C C . LEU A 1 545 ? 17.748 17.142 -27.569 1.00 72.81 545 LEU A C 1
ATOM 4480 O O . LEU A 1 545 ? 16.934 17.742 -26.862 1.00 72.81 545 LEU A O 1
ATOM 4484 N N . ALA A 1 546 ? 18.811 17.718 -28.112 1.00 76.06 546 ALA A N 1
ATOM 4485 C CA . ALA A 1 546 ? 19.095 19.140 -28.092 1.00 76.06 546 ALA A CA 1
ATOM 4486 C C . ALA A 1 546 ? 18.692 19.761 -29.434 1.00 76.06 546 ALA A C 1
ATOM 4488 O O . ALA A 1 546 ? 19.122 19.313 -30.492 1.00 76.06 546 ALA A O 1
ATOM 4489 N N . PHE A 1 547 ? 17.863 20.796 -29.378 1.00 82.62 547 PHE A N 1
ATOM 4490 C CA . PHE A 1 547 ? 17.356 21.516 -30.539 1.00 82.62 547 PHE A CA 1
ATOM 4491 C C . PHE A 1 547 ? 18.070 22.852 -30.633 1.00 82.62 547 PHE A C 1
ATOM 4493 O O . PHE A 1 547 ? 18.020 23.654 -29.692 1.00 82.62 547 PHE A O 1
ATOM 4500 N N . PHE A 1 548 ? 18.702 23.092 -31.772 1.00 78.69 548 PHE A N 1
ATOM 4501 C CA . PHE A 1 548 ? 19.347 24.345 -32.109 1.00 78.69 548 PHE A CA 1
ATOM 4502 C C . PHE A 1 548 ? 18.589 25.009 -33.247 1.00 78.69 548 PHE A C 1
ATOM 4504 O O . PHE A 1 548 ? 18.300 24.379 -34.264 1.00 78.69 548 PHE A O 1
ATOM 4511 N N . ASN A 1 549 ? 18.260 26.282 -33.072 1.00 80.44 549 ASN A N 1
ATOM 4512 C CA . ASN A 1 549 ? 17.548 27.039 -34.092 1.00 80.44 549 ASN A CA 1
ATOM 4513 C C . ASN A 1 549 ? 18.486 27.526 -35.208 1.00 80.44 549 ASN A C 1
ATOM 4515 O O . ASN A 1 549 ? 19.709 27.376 -35.125 1.00 80.44 549 ASN A O 1
ATOM 4519 N N . LYS A 1 550 ? 17.917 28.151 -36.240 1.00 78.94 550 LYS A N 1
ATOM 4520 C CA . LYS A 1 550 ? 18.654 28.755 -37.367 1.00 78.94 550 LYS A CA 1
ATOM 4521 C C . LYS A 1 550 ? 19.740 29.771 -36.958 1.00 78.94 550 LYS A C 1
ATOM 4523 O O . LYS A 1 550 ? 20.696 29.964 -37.701 1.00 78.94 550 LYS A O 1
ATOM 4528 N N . GLU A 1 551 ? 19.645 30.402 -35.781 1.00 77.12 551 GLU A N 1
ATOM 4529 C CA . GLU A 1 551 ? 20.694 31.276 -35.218 1.00 77.12 551 GLU A CA 1
ATOM 4530 C C . GLU A 1 551 ? 21.770 30.529 -34.408 1.00 77.12 551 GLU A C 1
ATOM 4532 O O . GLU A 1 551 ? 22.533 31.166 -33.675 1.00 77.12 551 GLU A O 1
ATOM 4537 N N . ALA A 1 552 ? 21.833 29.199 -34.501 1.00 71.88 552 ALA A N 1
ATOM 4538 C CA . ALA A 1 552 ? 22.748 28.344 -33.746 1.00 71.88 552 ALA A CA 1
ATOM 4539 C C . ALA A 1 552 ? 22.571 28.403 -32.218 1.00 71.88 552 ALA A C 1
ATOM 4541 O O . ALA A 1 552 ? 23.490 28.094 -31.456 1.00 71.88 552 ALA A O 1
ATOM 4542 N N . LYS A 1 553 ? 21.390 28.803 -31.732 1.00 73.38 553 LYS A N 1
ATOM 4543 C CA . LYS A 1 553 ? 21.101 28.838 -30.294 1.00 73.38 553 LYS A CA 1
ATOM 4544 C C . LYS A 1 553 ? 20.436 27.548 -29.859 1.00 73.38 553 LYS A C 1
ATOM 4546 O O . LYS A 1 553 ? 19.449 27.134 -30.457 1.00 73.38 553 LYS A O 1
ATOM 4551 N N . LEU A 1 554 ? 20.921 26.974 -28.759 1.00 78.56 554 LEU A N 1
ATOM 4552 C CA . LEU A 1 554 ? 20.215 25.916 -28.043 1.00 78.56 554 LEU A CA 1
ATOM 4553 C C . LEU A 1 554 ? 18.885 26.470 -27.518 1.00 78.56 554 LEU A C 1
ATOM 4555 O O . LEU A 1 554 ? 18.868 27.318 -26.623 1.00 78.56 554 LEU A O 1
ATOM 4559 N N . VAL A 1 555 ? 17.780 25.989 -28.074 1.00 78.50 555 VAL A N 1
ATOM 4560 C CA . VAL A 1 555 ? 16.428 26.482 -27.779 1.00 78.50 555 VAL A CA 1
ATOM 4561 C C . VAL A 1 555 ? 15.617 25.508 -26.930 1.00 78.50 555 VAL A C 1
ATOM 4563 O O . VAL A 1 555 ? 14.757 25.936 -26.159 1.00 78.50 555 VAL A O 1
ATOM 4566 N N . LYS A 1 556 ? 15.911 24.203 -26.994 1.00 86.25 556 LYS A N 1
ATOM 4567 C CA . LYS A 1 556 ? 15.264 23.201 -26.138 1.00 86.25 556 LYS A CA 1
ATOM 4568 C C . LYS A 1 556 ? 16.141 21.970 -25.948 1.00 86.25 556 LYS A C 1
ATOM 4570 O O . LYS A 1 556 ? 16.850 21.562 -26.858 1.00 86.25 556 LYS A O 1
ATOM 4575 N N . ILE A 1 557 ? 16.029 21.352 -24.774 1.00 78.69 557 ILE A N 1
ATOM 4576 C CA . ILE A 1 557 ? 16.453 19.972 -24.543 1.00 78.69 557 ILE A CA 1
ATOM 4577 C C . ILE A 1 557 ? 15.218 19.181 -24.117 1.00 78.69 557 ILE A C 1
ATOM 4579 O O . ILE A 1 557 ? 14.513 19.608 -23.195 1.00 78.69 557 ILE A O 1
ATOM 4583 N N . ILE A 1 558 ? 14.952 18.049 -24.765 1.00 72.38 558 ILE A N 1
ATOM 4584 C CA . ILE A 1 558 ? 13.918 17.101 -24.329 1.00 72.38 558 ILE A CA 1
ATOM 4585 C C . ILE A 1 558 ? 14.544 15.724 -24.071 1.00 72.38 558 ILE A C 1
ATOM 4587 O O . ILE A 1 558 ? 15.406 15.300 -24.837 1.00 72.38 558 ILE A O 1
ATOM 4591 N N . PRO A 1 559 ? 14.147 15.035 -22.994 1.00 70.69 559 PRO A N 1
ATOM 4592 C CA . PRO A 1 559 ? 14.501 13.634 -22.784 1.00 70.69 559 PRO A CA 1
ATOM 4593 C C . PRO A 1 559 ? 13.771 12.746 -23.808 1.00 70.69 559 PRO A C 1
ATOM 4595 O O . PRO A 1 559 ? 12.644 13.070 -24.199 1.00 70.69 559 PRO A O 1
ATOM 4598 N N . ILE A 1 560 ? 14.423 11.679 -24.282 1.00 64.38 560 ILE A N 1
ATOM 4599 C CA . ILE A 1 560 ? 13.897 10.791 -25.334 1.00 64.38 560 ILE A CA 1
ATOM 4600 C C . ILE A 1 560 ? 12.582 10.121 -24.910 1.00 64.38 560 ILE A C 1
ATOM 4602 O O . ILE A 1 560 ? 11.728 9.834 -25.740 1.00 64.38 560 ILE A O 1
ATOM 4606 N N . GLU A 1 561 ? 12.374 9.957 -23.607 1.00 63.62 561 GLU A N 1
ATOM 4607 C CA . GLU A 1 561 ? 11.189 9.367 -22.989 1.00 63.62 561 GLU A CA 1
ATOM 4608 C C . GLU A 1 561 ? 9.929 10.227 -23.170 1.00 63.62 561 GLU A C 1
ATOM 4610 O O . GLU A 1 561 ? 8.820 9.724 -23.026 1.00 63.62 561 GLU A O 1
ATOM 4615 N N . ARG A 1 562 ? 10.066 11.512 -23.546 1.00 70.56 562 ARG A N 1
ATOM 4616 C CA . ARG A 1 562 ? 8.910 12.348 -23.931 1.00 70.56 562 ARG A CA 1
ATOM 4617 C C . ARG A 1 562 ? 8.286 11.928 -25.265 1.00 70.56 562 ARG A C 1
ATOM 4619 O O . ARG A 1 562 ? 7.212 12.426 -25.598 1.00 70.56 562 ARG A O 1
ATOM 4626 N N . LEU A 1 563 ? 8.961 11.091 -26.049 1.00 71.38 563 LEU A N 1
ATOM 4627 C CA . LEU A 1 563 ? 8.478 10.612 -27.338 1.00 71.38 563 LEU A CA 1
ATOM 4628 C C . LEU A 1 563 ? 7.599 9.377 -27.128 1.00 71.38 563 LEU A C 1
ATOM 4630 O O . LEU A 1 563 ? 7.986 8.444 -26.428 1.00 71.38 563 LEU A O 1
ATOM 4634 N N . ASP A 1 564 ? 6.429 9.355 -27.762 1.00 66.69 564 ASP A N 1
ATOM 4635 C CA . ASP A 1 564 ? 5.510 8.214 -27.727 1.00 66.69 564 ASP A CA 1
ATOM 4636 C C . ASP A 1 564 ? 5.980 7.131 -28.711 1.00 66.69 564 ASP A C 1
ATOM 4638 O O . ASP A 1 564 ? 5.432 6.925 -29.796 1.00 66.69 564 ASP A O 1
ATOM 4642 N N . LEU A 1 565 ? 7.097 6.490 -28.363 1.00 66.31 565 LEU A N 1
ATOM 4643 C CA . LEU A 1 565 ? 7.752 5.498 -29.215 1.00 66.31 565 LEU A CA 1
ATOM 4644 C C . LEU A 1 565 ? 6.926 4.211 -29.342 1.00 66.31 565 LEU A C 1
ATOM 4646 O O . LEU A 1 565 ? 7.071 3.506 -30.341 1.00 66.31 565 LEU A O 1
ATOM 4650 N N . ASP A 1 566 ? 6.043 3.931 -28.376 1.00 58.75 566 ASP A N 1
ATOM 4651 C CA . ASP A 1 566 ? 5.187 2.737 -28.324 1.00 58.75 566 ASP A CA 1
ATOM 4652 C C . ASP A 1 566 ? 4.250 2.633 -29.542 1.00 58.75 566 ASP A C 1
ATOM 4654 O O . ASP A 1 566 ? 3.941 1.525 -29.978 1.00 58.75 566 ASP A O 1
ATOM 4658 N N . LEU A 1 567 ? 3.853 3.766 -30.134 1.00 54.41 567 LEU A N 1
ATOM 4659 C CA . LEU A 1 567 ? 3.019 3.822 -31.344 1.00 54.41 567 LEU A CA 1
ATOM 4660 C C . LEU A 1 567 ? 3.798 3.534 -32.642 1.00 54.41 567 LEU A C 1
ATOM 4662 O O . LEU A 1 567 ? 3.210 3.144 -33.645 1.00 54.41 567 LEU A O 1
ATOM 4666 N N . ILE A 1 568 ? 5.126 3.678 -32.622 1.00 55.84 568 ILE A N 1
ATOM 4667 C CA . ILE A 1 568 ? 6.010 3.503 -33.792 1.00 55.84 568 ILE A CA 1
ATOM 4668 C C . ILE A 1 568 ? 6.686 2.111 -33.764 1.00 55.84 568 ILE A C 1
ATOM 4670 O O . ILE A 1 568 ? 7.327 1.684 -34.729 1.00 55.84 568 ILE A O 1
ATOM 4674 N N . PHE A 1 569 ? 6.540 1.356 -32.666 1.00 55.69 569 PHE A N 1
ATOM 4675 C CA . PHE A 1 569 ? 7.087 0.006 -32.515 1.00 55.69 569 PHE A CA 1
ATOM 4676 C C . PHE A 1 569 ? 6.279 -1.043 -33.297 1.00 55.69 569 PHE A C 1
ATOM 4678 O O . PHE A 1 569 ? 5.093 -1.249 -33.063 1.00 55.69 569 PHE A O 1
ATOM 4685 N N . SER A 1 570 ? 6.956 -1.811 -34.158 1.00 47.81 570 SER A N 1
ATOM 4686 C CA . SER A 1 570 ? 6.415 -3.079 -34.674 1.00 47.81 570 SER A CA 1
ATOM 4687 C C . SER A 1 570 ? 7.029 -4.280 -33.971 1.00 47.81 570 SER A C 1
ATOM 4689 O O . SER A 1 570 ? 8.224 -4.262 -33.677 1.00 47.81 570 SER A O 1
ATOM 4691 N N . GLU A 1 571 ? 6.242 -5.348 -33.825 1.00 37.88 571 GLU A N 1
ATOM 4692 C CA . GLU A 1 571 ? 6.506 -6.600 -33.089 1.00 37.88 571 GLU A CA 1
ATOM 4693 C C . GLU A 1 571 ? 7.826 -7.350 -33.410 1.00 37.88 571 GLU A C 1
ATOM 4695 O O . GLU A 1 571 ? 8.106 -8.368 -32.783 1.00 37.88 571 GLU A O 1
ATOM 4700 N N . PHE A 1 572 ? 8.656 -6.886 -34.352 1.00 38.72 572 PHE A N 1
ATOM 4701 C CA . PHE A 1 572 ? 9.750 -7.664 -34.946 1.00 38.72 572 PHE A CA 1
ATOM 4702 C C . PHE A 1 572 ? 11.197 -7.213 -34.671 1.00 38.72 572 PHE A C 1
ATOM 4704 O O . PHE A 1 572 ? 12.094 -7.819 -35.257 1.00 38.72 572 PHE A O 1
ATOM 4711 N N . VAL A 1 573 ? 11.497 -6.228 -33.807 1.00 40.69 573 VAL A N 1
ATOM 4712 C CA . VAL A 1 573 ? 12.903 -5.783 -33.613 1.00 40.69 573 VAL A CA 1
ATOM 4713 C C . VAL A 1 573 ? 13.356 -5.559 -32.171 1.00 40.69 573 VAL A C 1
ATOM 4715 O O . VAL A 1 573 ? 12.583 -5.215 -31.281 1.00 40.69 573 VAL A O 1
ATOM 4718 N N . SER A 1 574 ? 14.658 -5.816 -31.986 1.00 39.72 574 SER A N 1
ATOM 4719 C CA . SER A 1 574 ? 15.466 -5.674 -30.777 1.00 39.72 574 SER A CA 1
ATOM 4720 C C . SER A 1 574 ? 15.383 -4.280 -30.159 1.00 39.72 574 SER A C 1
ATOM 4722 O O . SER A 1 574 ? 15.459 -3.272 -30.853 1.00 39.72 574 SER A O 1
ATOM 4724 N N . GLU A 1 575 ? 15.314 -4.256 -28.833 1.00 42.12 575 GLU A N 1
ATOM 4725 C CA . GLU A 1 575 ? 14.801 -3.183 -27.973 1.00 42.12 575 GLU A CA 1
ATOM 4726 C C . GLU A 1 575 ? 15.630 -1.879 -27.900 1.00 42.12 575 GLU A C 1
ATOM 4728 O O . GLU A 1 575 ? 15.460 -1.127 -26.950 1.00 42.12 575 GLU A O 1
ATOM 4733 N N . ASN A 1 576 ? 16.529 -1.581 -28.851 1.00 48.16 576 ASN A N 1
ATOM 4734 C CA . ASN A 1 576 ? 17.680 -0.725 -28.530 1.00 48.16 576 ASN A CA 1
ATOM 4735 C C . ASN A 1 576 ? 18.194 0.250 -29.596 1.00 48.16 576 ASN A C 1
ATOM 4737 O O . ASN A 1 576 ? 19.368 0.622 -29.563 1.00 48.16 576 ASN A O 1
ATOM 4741 N N . SER A 1 577 ? 17.373 0.677 -30.548 1.00 57.31 577 SER A N 1
ATOM 4742 C CA . SER A 1 577 ? 17.901 1.501 -31.631 1.00 57.31 577 SER A CA 1
ATOM 4743 C C . SER A 1 577 ? 16.924 2.582 -32.069 1.00 57.31 577 SER A C 1
ATOM 4745 O O . SER A 1 577 ? 16.150 2.389 -32.994 1.00 57.31 577 SER A O 1
ATOM 4747 N N . ILE A 1 578 ? 16.951 3.721 -31.376 1.00 65.31 578 ILE A N 1
ATOM 4748 C CA . ILE A 1 578 ? 16.277 4.945 -31.818 1.00 65.31 578 ILE A CA 1
ATOM 4749 C C . ILE A 1 578 ? 17.137 5.584 -32.912 1.00 65.31 578 ILE A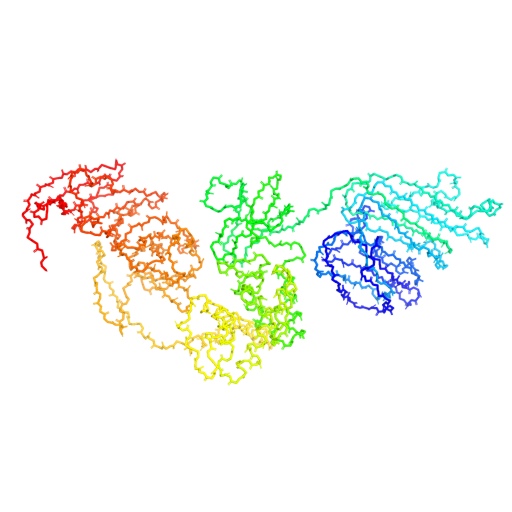 C 1
ATOM 4751 O O . ILE A 1 578 ? 18.362 5.592 -32.822 1.00 65.31 578 ILE A O 1
ATOM 4755 N N . TYR A 1 579 ? 16.500 6.097 -33.953 1.00 72.06 579 TYR A N 1
ATOM 4756 C CA . TYR A 1 579 ? 17.127 6.805 -35.057 1.00 72.06 579 TYR A CA 1
ATOM 4757 C C . TYR A 1 579 ? 16.350 8.074 -35.310 1.00 72.06 579 TYR A C 1
ATOM 4759 O O . TYR A 1 579 ? 15.125 8.054 -35.370 1.00 72.06 579 TYR A O 1
ATOM 4767 N N . ILE A 1 580 ? 17.071 9.169 -35.476 1.00 75.00 580 ILE A N 1
ATOM 4768 C CA . ILE A 1 580 ? 16.500 10.449 -35.867 1.00 75.00 580 ILE A CA 1
ATOM 4769 C C . ILE A 1 580 ? 16.902 10.645 -37.310 1.00 75.00 580 ILE A C 1
ATOM 4771 O O . ILE A 1 580 ? 18.057 10.396 -37.657 1.00 75.00 580 ILE A O 1
ATOM 4775 N N . ALA A 1 581 ? 15.943 11.007 -38.153 1.00 75.88 581 ALA A N 1
ATOM 4776 C CA . ALA A 1 581 ? 16.279 11.327 -39.524 1.00 75.88 581 ALA A CA 1
ATOM 4777 C C . ALA A 1 581 ? 17.174 12.568 -39.538 1.00 75.88 581 ALA A C 1
ATOM 4779 O O . ALA A 1 581 ? 16.919 13.530 -38.814 1.00 75.88 581 ALA A O 1
ATOM 4780 N N . ASP A 1 582 ? 18.177 12.556 -40.411 1.00 71.81 582 ASP A N 1
ATOM 4781 C CA . ASP A 1 582 ? 18.992 13.744 -40.680 1.00 71.81 582 ASP A CA 1
ATOM 4782 C C . ASP A 1 582 ? 18.134 14.887 -41.265 1.00 71.81 582 ASP A C 1
ATOM 4784 O O . ASP A 1 582 ? 18.508 16.054 -41.191 1.00 71.81 582 ASP A O 1
ATOM 4788 N N . GLU A 1 583 ? 16.958 14.546 -41.806 1.00 76.81 583 GLU A N 1
ATOM 4789 C CA . GLU A 1 583 ? 15.979 15.474 -42.357 1.00 76.81 583 GLU A CA 1
ATOM 4790 C C . GLU A 1 583 ? 14.981 15.956 -41.285 1.00 76.81 583 GLU A C 1
ATOM 4792 O O . GLU A 1 583 ? 14.220 15.174 -40.702 1.00 76.81 583 GLU A O 1
ATOM 4797 N N . PHE A 1 584 ? 14.941 17.267 -41.061 1.00 85.94 584 PHE A N 1
ATOM 4798 C CA . PHE A 1 584 ? 13.974 17.952 -40.202 1.00 85.94 584 PHE A CA 1
ATOM 4799 C C . PHE A 1 584 ? 13.763 19.388 -40.703 1.00 85.94 584 PHE A C 1
ATOM 4801 O O . PHE A 1 584 ? 14.534 19.904 -41.510 1.00 85.94 584 PHE A O 1
ATOM 4808 N N . ILE A 1 585 ? 12.715 20.056 -40.221 1.00 85.75 585 ILE A N 1
ATOM 4809 C CA . ILE A 1 585 ? 12.429 21.464 -40.532 1.00 85.75 585 ILE A CA 1
ATOM 4810 C C . ILE A 1 585 ? 12.152 22.235 -39.247 1.00 85.75 585 ILE A C 1
ATOM 4812 O O . ILE A 1 585 ? 11.367 21.789 -38.417 1.00 85.75 585 ILE A O 1
ATOM 4816 N N . GLU A 1 586 ? 12.724 23.432 -39.124 1.00 86.25 586 GLU A N 1
ATOM 4817 C CA . GLU A 1 586 ? 12.268 24.451 -38.174 1.00 86.25 586 GLU A CA 1
ATOM 4818 C C . GLU A 1 586 ? 11.333 25.440 -38.895 1.00 86.25 586 GLU A C 1
ATOM 4820 O O . GLU A 1 586 ? 11.789 26.297 -39.656 1.00 86.25 586 GLU A O 1
ATOM 4825 N N . PHE A 1 587 ? 10.020 25.319 -38.686 1.00 79.25 587 PHE A N 1
ATOM 4826 C CA . PHE A 1 587 ? 9.037 26.278 -39.183 1.00 79.25 587 PHE A CA 1
ATOM 4827 C C . PHE A 1 587 ? 7.685 26.206 -38.430 1.00 79.25 587 PHE A C 1
ATOM 4829 O O . PHE A 1 587 ? 7.129 25.123 -38.293 1.00 79.25 587 PHE A O 1
ATOM 4836 N N . PRO A 1 588 ? 7.055 27.332 -38.030 1.00 80.88 588 PRO A N 1
ATOM 4837 C CA . PRO A 1 588 ? 7.654 28.662 -37.917 1.00 80.88 588 PRO A CA 1
ATOM 4838 C C . PRO A 1 588 ? 8.831 28.646 -36.923 1.00 80.88 588 PRO A C 1
ATOM 4840 O O . PRO A 1 588 ? 9.207 27.595 -36.418 1.00 80.88 588 PRO A O 1
ATOM 4843 N N . GLU A 1 589 ? 9.454 29.798 -36.674 1.00 82.38 589 GLU A N 1
ATOM 4844 C CA . GLU A 1 589 ? 10.592 29.892 -35.746 1.00 82.38 589 GLU A CA 1
ATOM 4845 C C . GLU A 1 589 ? 10.298 29.185 -34.411 1.00 82.38 589 GLU A C 1
ATOM 4847 O O . GLU A 1 589 ? 9.228 29.363 -33.828 1.00 82.38 589 GLU A O 1
ATOM 4852 N N . ASN A 1 590 ? 11.246 28.367 -33.953 1.00 83.31 590 ASN A N 1
ATOM 4853 C CA . ASN A 1 590 ? 11.151 27.517 -32.767 1.00 83.31 590 ASN A CA 1
ATOM 4854 C C . ASN A 1 590 ? 10.040 26.443 -32.794 1.00 83.31 590 ASN A C 1
ATOM 4856 O O . ASN A 1 590 ? 9.645 25.936 -31.739 1.00 83.31 590 ASN A O 1
ATOM 4860 N N . VAL A 1 591 ? 9.551 26.057 -33.976 1.00 87.94 591 VAL A N 1
ATOM 4861 C CA . VAL A 1 591 ? 8.678 24.889 -34.167 1.00 87.94 591 VAL A CA 1
ATOM 4862 C C . VAL A 1 591 ? 9.387 23.873 -35.052 1.00 87.94 591 VAL A C 1
ATOM 4864 O O . VAL A 1 591 ? 9.620 24.127 -36.226 1.00 87.94 591 VAL A O 1
ATOM 4867 N N . PHE A 1 592 ? 9.731 22.714 -34.497 1.00 90.88 592 PHE A N 1
ATOM 4868 C CA . PHE A 1 592 ? 10.497 21.682 -35.194 1.00 90.88 592 PHE A CA 1
ATOM 4869 C C . PHE A 1 592 ? 9.598 20.539 -35.652 1.00 90.88 592 PHE A C 1
ATOM 4871 O O . PHE A 1 592 ? 8.853 19.991 -34.844 1.00 90.88 592 PHE A O 1
ATOM 4878 N N . TYR A 1 593 ? 9.726 20.135 -36.913 1.00 89.38 593 TYR A N 1
ATOM 4879 C CA . TYR A 1 593 ? 9.189 18.891 -37.455 1.00 89.38 593 TYR A CA 1
ATOM 4880 C C . TYR A 1 593 ? 10.330 17.934 -37.752 1.00 89.38 593 TYR A C 1
ATOM 4882 O O . TYR A 1 593 ? 11.233 18.280 -38.510 1.00 89.38 593 TYR A O 1
ATOM 4890 N N . PHE A 1 594 ? 10.298 16.742 -37.172 1.00 89.38 594 PHE A N 1
ATOM 4891 C CA . PHE A 1 594 ? 11.405 15.792 -37.254 1.00 89.38 594 PHE A CA 1
ATOM 4892 C C . PHE A 1 594 ? 10.900 14.356 -37.204 1.00 89.38 594 PHE A C 1
ATOM 4894 O O . PHE A 1 594 ? 9.819 14.087 -36.679 1.00 89.38 594 PHE A O 1
ATOM 4901 N N . LEU A 1 595 ? 11.672 13.435 -37.774 1.00 85.69 595 LEU A N 1
ATOM 4902 C CA . LEU A 1 595 ? 11.300 12.027 -37.856 1.00 85.69 595 LEU A CA 1
ATOM 4903 C C . LEU A 1 595 ? 12.127 11.185 -36.905 1.00 85.69 595 LEU A C 1
ATOM 4905 O O . LEU A 1 595 ? 13.342 11.353 -36.799 1.00 85.69 595 LEU A O 1
ATOM 4909 N N . ILE A 1 596 ? 11.456 10.229 -36.275 1.00 81.94 596 ILE A N 1
ATOM 4910 C CA . ILE A 1 596 ? 12.086 9.237 -35.415 1.00 81.94 596 ILE A CA 1
ATOM 4911 C C . ILE A 1 596 ? 11.659 7.847 -35.850 1.00 81.94 596 ILE A C 1
ATOM 4913 O O . ILE A 1 596 ? 10.482 7.597 -36.087 1.00 81.94 596 ILE A O 1
ATOM 4917 N N . SER A 1 597 ? 12.609 6.928 -35.918 1.00 75.75 597 SER A N 1
ATOM 4918 C CA . SER A 1 597 ? 12.352 5.507 -36.093 1.00 75.75 597 SER A CA 1
ATOM 4919 C C . SER A 1 597 ? 13.004 4.710 -34.975 1.00 75.75 597 SER A C 1
ATOM 4921 O O . SER A 1 597 ? 13.950 5.154 -34.331 1.00 75.75 597 SER A O 1
ATOM 4923 N N . THR A 1 598 ? 12.509 3.501 -34.758 1.00 66.69 598 THR A N 1
ATOM 4924 C CA . THR A 1 598 ? 13.143 2.489 -33.908 1.00 66.69 598 THR A CA 1
ATOM 4925 C C . THR A 1 598 ? 14.001 1.510 -34.732 1.00 66.69 598 THR A C 1
ATOM 4927 O O . THR A 1 598 ? 14.446 0.476 -34.230 1.00 66.69 598 THR A O 1
ATOM 4930 N N . PHE A 1 599 ? 14.258 1.839 -36.009 1.00 62.94 599 PHE A N 1
ATOM 4931 C CA . PHE A 1 599 ? 14.984 1.019 -36.979 1.00 62.94 599 PHE A CA 1
ATOM 4932 C C . PHE A 1 599 ? 16.065 1.811 -37.720 1.00 62.94 599 PHE A C 1
ATOM 4934 O O . PHE A 1 599 ? 15.835 2.923 -38.185 1.00 62.94 599 PHE A O 1
ATOM 4941 N N . GLY A 1 600 ? 17.246 1.206 -37.872 1.00 50.31 600 GLY A N 1
ATOM 4942 C CA . GLY A 1 600 ? 18.424 1.888 -38.429 1.00 50.31 600 GLY A CA 1
ATOM 4943 C C . GLY A 1 600 ? 18.686 1.665 -39.896 1.00 50.31 600 GLY A C 1
ATOM 4944 O O . GLY A 1 600 ? 19.506 2.362 -40.483 1.00 50.31 600 GLY A O 1
ATOM 4945 N N . TYR A 1 601 ? 18.040 0.657 -40.476 1.00 53.38 601 TYR A N 1
ATOM 4946 C CA . TYR A 1 601 ? 18.273 0.253 -41.850 1.00 53.38 601 TYR A CA 1
ATOM 4947 C C . TYR A 1 601 ? 16.986 -0.221 -42.505 1.00 53.38 601 TYR A C 1
ATOM 4949 O O . TYR A 1 601 ? 16.311 -1.132 -42.026 1.00 53.38 601 TYR A O 1
ATOM 4957 N N . CYS A 1 602 ? 16.715 0.364 -43.666 1.00 53.97 602 CYS A N 1
ATOM 4958 C CA . CYS A 1 602 ? 15.682 -0.081 -44.581 1.00 53.97 602 CYS A CA 1
ATOM 4959 C C . CYS A 1 602 ? 16.236 -1.116 -45.557 1.00 53.97 602 CYS A C 1
ATOM 4961 O O . CYS A 1 602 ? 17.061 -0.799 -46.412 1.00 53.97 602 CYS A O 1
ATOM 4963 N N . GLY A 1 603 ? 15.784 -2.363 -45.431 1.00 52.22 603 GLY A N 1
ATOM 4964 C CA . GLY A 1 603 ? 16.175 -3.479 -46.293 1.00 52.22 603 GLY A CA 1
ATOM 4965 C C . GLY A 1 603 ? 15.034 -4.476 -46.487 1.00 52.22 603 GLY A C 1
ATOM 4966 O O . GLY A 1 603 ? 13.967 -4.323 -45.900 1.00 52.22 603 GLY A O 1
ATOM 4967 N N . ALA A 1 604 ? 15.264 -5.528 -47.280 1.00 42.12 604 ALA A N 1
ATOM 4968 C CA . ALA A 1 604 ? 14.237 -6.498 -47.695 1.00 42.12 604 ALA A CA 1
ATOM 4969 C C . ALA A 1 604 ? 13.521 -7.249 -46.544 1.00 42.12 604 ALA A C 1
ATOM 4971 O O . ALA A 1 604 ? 12.526 -7.925 -46.790 1.00 42.12 604 ALA A O 1
ATOM 4972 N N . SER A 1 605 ? 14.019 -7.137 -45.310 1.00 43.62 605 SER A N 1
ATOM 4973 C CA . SER A 1 605 ? 13.476 -7.761 -44.098 1.00 43.62 605 SER A CA 1
ATOM 4974 C C . SER A 1 605 ? 13.248 -6.783 -42.930 1.00 43.62 605 SER A C 1
ATOM 4976 O O . SER A 1 605 ? 12.979 -7.242 -41.824 1.00 43.62 605 SER A O 1
ATOM 4978 N N . GLY A 1 606 ? 13.397 -5.465 -43.128 1.00 52.12 606 GLY A N 1
ATOM 4979 C CA . GLY A 1 606 ? 13.289 -4.451 -42.065 1.00 52.12 606 GLY A CA 1
ATOM 4980 C C . GLY A 1 606 ? 11.998 -3.632 -42.145 1.00 52.12 606 GLY A C 1
ATOM 4981 O O . GLY A 1 606 ? 11.524 -3.334 -43.240 1.00 52.12 606 GLY A O 1
ATOM 4982 N N . ASN A 1 607 ? 11.433 -3.252 -40.994 1.00 57.66 607 ASN A N 1
ATOM 4983 C CA . ASN A 1 607 ? 10.344 -2.279 -40.948 1.00 57.66 607 ASN A CA 1
ATOM 4984 C C . ASN A 1 607 ? 10.921 -0.861 -41.118 1.00 57.66 607 ASN A C 1
ATOM 4986 O O . ASN A 1 607 ? 11.859 -0.485 -40.426 1.00 57.66 607 ASN A O 1
ATOM 4990 N N . CYS A 1 608 ? 10.369 -0.091 -42.053 1.00 68.12 608 CYS A N 1
ATOM 4991 C CA . CYS A 1 608 ? 10.847 1.236 -42.455 1.00 68.12 608 CYS A CA 1
ATOM 4992 C C . CYS A 1 608 ? 9.942 2.353 -41.945 1.00 68.12 608 CYS A C 1
ATOM 4994 O O . CYS A 1 608 ? 9.704 3.322 -42.659 1.00 68.12 608 CYS A O 1
ATOM 4996 N N . THR A 1 609 ? 9.353 2.180 -40.768 1.00 76.12 609 THR A N 1
ATOM 4997 C CA . THR A 1 609 ? 8.336 3.104 -40.268 1.00 76.12 609 THR A CA 1
ATOM 4998 C C . THR A 1 609 ? 8.974 4.189 -39.406 1.00 76.12 609 THR A C 1
ATOM 5000 O O . THR A 1 609 ? 9.789 3.903 -38.525 1.00 76.12 609 THR A O 1
ATOM 5003 N N . TRP A 1 610 ? 8.604 5.433 -39.685 1.00 80.50 610 TRP A N 1
ATOM 5004 C CA . TRP A 1 610 ? 9.010 6.631 -38.965 1.00 80.50 610 TRP A CA 1
ATOM 5005 C C . TRP A 1 610 ? 7.778 7.308 -38.367 1.00 80.50 610 TRP A C 1
ATOM 5007 O O . TRP A 1 610 ? 6.736 7.401 -39.019 1.00 80.50 610 TRP A O 1
ATOM 5017 N N . GLY A 1 611 ? 7.928 7.823 -37.150 1.00 84.25 611 GLY A N 1
ATOM 5018 C CA . GLY A 1 611 ? 6.998 8.764 -36.550 1.00 84.25 611 GLY A CA 1
ATOM 5019 C C . GLY A 1 611 ? 7.432 10.200 -36.809 1.00 84.25 611 GLY A C 1
ATOM 5020 O O . GLY A 1 611 ? 8.571 10.566 -36.515 1.00 84.25 611 GLY A O 1
ATOM 5021 N N . LEU A 1 612 ? 6.532 11.010 -37.356 1.00 88.12 612 LEU A N 1
ATOM 5022 C CA . LEU A 1 612 ? 6.703 12.446 -37.538 1.00 88.12 612 LEU A CA 1
ATOM 5023 C C . LEU A 1 612 ? 6.273 13.178 -36.272 1.00 88.12 612 LEU A C 1
ATOM 5025 O O . LEU A 1 612 ? 5.105 13.137 -35.897 1.00 88.12 612 LEU A O 1
ATOM 5029 N N . TYR A 1 613 ? 7.191 13.907 -35.655 1.00 89.25 613 TYR A N 1
ATOM 5030 C CA . TYR A 1 613 ? 6.937 14.708 -34.465 1.00 89.25 613 TYR A CA 1
ATOM 5031 C C . TYR A 1 613 ? 6.917 16.199 -34.788 1.00 89.25 613 TYR A C 1
ATOM 5033 O O . TYR A 1 613 ? 7.669 16.661 -35.641 1.00 89.25 613 TYR A O 1
ATOM 5041 N N . GLN A 1 614 ? 6.096 16.952 -34.054 1.00 90.94 614 GLN A N 1
ATOM 5042 C CA . GLN A 1 614 ? 6.153 18.408 -33.948 1.00 90.94 614 GLN A CA 1
ATOM 5043 C C . GLN A 1 614 ? 6.560 18.792 -32.521 1.00 90.94 614 GLN A C 1
ATOM 5045 O O . GLN A 1 614 ? 5.905 18.381 -31.561 1.00 90.94 614 GLN A O 1
ATOM 5050 N N . LEU A 1 615 ? 7.585 19.630 -32.375 1.00 90.12 615 LEU A N 1
ATOM 5051 C CA . LEU A 1 615 ? 7.951 20.286 -31.123 1.00 90.12 615 LEU A CA 1
ATOM 5052 C C . LEU A 1 615 ? 7.763 21.800 -31.261 1.00 90.12 615 LEU A C 1
ATOM 5054 O O . LEU A 1 615 ? 8.561 22.466 -31.911 1.00 90.12 615 LEU A O 1
ATOM 5058 N N . ASP A 1 616 ? 6.738 22.343 -30.611 1.00 88.75 616 ASP A N 1
ATOM 5059 C CA . ASP A 1 616 ? 6.540 23.784 -30.434 1.00 88.75 616 ASP A CA 1
ATOM 5060 C C . ASP A 1 616 ? 7.213 24.213 -29.121 1.00 88.75 616 ASP A C 1
ATOM 5062 O O . ASP A 1 616 ? 6.747 23.879 -28.024 1.00 88.75 616 ASP A O 1
ATOM 5066 N N . ILE A 1 617 ? 8.341 24.917 -29.233 1.00 86.88 617 ILE A N 1
ATOM 5067 C CA . ILE A 1 617 ? 9.173 25.292 -28.083 1.00 86.88 617 ILE A CA 1
ATOM 5068 C C . ILE A 1 617 ? 8.489 26.356 -27.225 1.00 86.88 617 ILE A C 1
ATOM 5070 O O . ILE A 1 617 ? 8.552 26.268 -25.997 1.00 86.88 617 ILE A O 1
ATOM 5074 N N . GLU A 1 618 ? 7.812 27.331 -27.838 1.00 85.31 618 GLU A N 1
ATOM 5075 C CA . GLU A 1 618 ? 7.135 28.409 -27.109 1.00 85.31 618 GLU A CA 1
ATOM 5076 C C . GLU A 1 618 ? 5.970 27.876 -26.268 1.00 85.31 618 GLU A C 1
ATOM 5078 O O . GLU A 1 618 ? 5.735 28.347 -25.153 1.00 85.31 618 GLU A O 1
ATOM 5083 N N . LYS A 1 619 ? 5.259 26.863 -26.778 1.00 81.25 619 LYS A N 1
ATOM 5084 C CA . LYS A 1 619 ? 4.156 26.201 -26.066 1.00 81.25 619 LYS A CA 1
ATOM 5085 C C . LYS A 1 619 ? 4.594 25.007 -25.208 1.00 81.25 619 LYS A C 1
ATOM 5087 O O . LYS A 1 619 ? 3.743 24.420 -24.541 1.00 81.25 619 LYS A O 1
ATOM 5092 N N . ASP A 1 620 ? 5.876 24.635 -25.239 1.00 81.00 620 ASP A N 1
ATOM 5093 C CA . ASP A 1 620 ? 6.433 23.390 -24.675 1.00 81.00 620 ASP A CA 1
ATOM 5094 C C . ASP A 1 620 ? 5.617 22.137 -25.041 1.00 81.00 620 ASP A C 1
ATOM 5096 O O . ASP A 1 620 ? 5.413 21.225 -24.230 1.00 81.00 620 ASP A O 1
ATOM 5100 N N . LYS A 1 621 ? 5.109 22.105 -26.276 1.00 83.19 621 LYS A N 1
ATOM 5101 C CA . LYS A 1 621 ? 4.209 21.060 -26.761 1.00 83.19 621 LYS A CA 1
ATOM 5102 C C . LYS A 1 621 ? 4.951 20.161 -27.741 1.00 83.19 621 LYS A C 1
ATOM 5104 O O . LYS A 1 621 ? 5.391 20.619 -28.788 1.00 83.19 621 LYS A O 1
ATOM 5109 N N . LEU A 1 622 ? 5.030 18.878 -27.405 1.00 86.25 622 LEU A N 1
ATOM 5110 C CA . LEU A 1 622 ? 5.502 17.813 -28.284 1.00 86.25 622 LEU A CA 1
ATOM 5111 C C . LEU A 1 622 ? 4.292 16.981 -28.717 1.00 86.25 622 LEU A C 1
ATOM 5113 O O . LEU A 1 622 ? 3.473 16.620 -27.871 1.00 86.25 622 LEU A O 1
ATOM 5117 N N . ALA A 1 623 ? 4.156 16.719 -30.011 1.00 83.75 623 ALA A N 1
ATOM 5118 C CA . ALA A 1 623 ? 3.056 15.941 -30.567 1.00 83.75 623 ALA A CA 1
ATOM 5119 C C . ALA A 1 623 ? 3.570 14.973 -31.635 1.00 83.75 623 ALA A C 1
ATOM 5121 O O . ALA A 1 623 ? 4.334 15.378 -32.508 1.00 83.75 623 ALA A O 1
ATOM 5122 N N . LEU A 1 624 ? 3.125 13.717 -31.574 1.00 83.62 624 LEU A N 1
ATOM 5123 C CA . LEU A 1 624 ? 3.230 12.774 -32.684 1.00 83.62 624 LEU A CA 1
ATOM 5124 C C . LEU A 1 624 ? 2.138 13.122 -33.702 1.00 83.62 624 LEU A C 1
ATOM 5126 O O . LEU A 1 624 ? 0.958 13.159 -33.358 1.00 83.62 624 LEU A O 1
ATOM 5130 N N . ILE A 1 625 ? 2.551 13.453 -34.920 1.00 82.62 625 ILE A N 1
ATOM 5131 C CA . ILE A 1 625 ? 1.683 13.900 -36.014 1.00 82.62 625 ILE A CA 1
ATOM 5132 C C . ILE A 1 625 ? 1.234 12.718 -36.869 1.00 82.62 625 ILE A C 1
ATOM 5134 O O . ILE A 1 625 ? 0.072 12.643 -37.251 1.00 82.62 625 ILE A O 1
ATOM 5138 N N . ASP A 1 626 ? 2.153 11.802 -37.163 1.00 80.75 626 ASP A N 1
ATOM 5139 C CA . ASP A 1 626 ? 1.890 10.586 -37.930 1.00 80.75 626 ASP A CA 1
ATOM 5140 C C . ASP A 1 626 ? 2.874 9.504 -37.480 1.00 80.75 626 ASP A C 1
ATOM 5142 O O . ASP A 1 626 ? 4.048 9.803 -37.286 1.00 80.75 626 ASP A O 1
ATOM 5146 N N . ASP A 1 627 ? 2.420 8.269 -37.310 1.00 77.06 627 ASP A N 1
ATOM 5147 C CA . ASP A 1 627 ? 3.216 7.115 -36.867 1.00 77.06 627 ASP A CA 1
ATOM 5148 C C . ASP A 1 627 ? 3.504 6.112 -38.000 1.00 77.06 627 ASP A C 1
ATOM 5150 O O . ASP A 1 627 ? 4.082 5.053 -37.769 1.00 77.06 627 ASP A O 1
ATOM 5154 N N . GLY A 1 628 ? 3.114 6.443 -39.237 1.00 73.88 628 GLY A N 1
ATOM 5155 C CA . GLY A 1 628 ? 3.065 5.534 -40.380 1.00 73.88 628 GLY A CA 1
ATOM 5156 C C . GLY A 1 628 ? 3.853 6.016 -41.599 1.00 73.88 628 GLY A C 1
ATOM 5157 O O . GLY A 1 628 ? 3.522 5.644 -42.735 1.00 73.88 628 GLY A O 1
ATOM 5158 N N . ILE A 1 629 ? 4.879 6.853 -41.417 1.00 78.25 629 ILE A N 1
ATOM 5159 C CA . ILE A 1 629 ? 5.735 7.304 -42.520 1.00 78.25 629 ILE A CA 1
ATOM 5160 C C . ILE A 1 629 ? 6.692 6.169 -42.892 1.00 78.25 629 ILE A C 1
ATOM 5162 O O . ILE A 1 629 ? 7.739 5.978 -42.290 1.00 78.25 629 ILE A O 1
ATOM 5166 N N . PHE A 1 630 ? 6.311 5.370 -43.885 1.00 75.31 630 PHE A N 1
ATOM 5167 C CA . PHE A 1 630 ? 7.072 4.196 -44.327 1.00 75.31 630 PHE A CA 1
ATOM 5168 C C . PHE A 1 630 ? 8.065 4.503 -45.466 1.00 75.31 630 PHE A C 1
ATOM 5170 O O . PHE A 1 630 ? 7.624 4.866 -46.559 1.00 75.31 630 PHE A O 1
ATOM 5177 N N . GLY A 1 631 ? 9.371 4.305 -45.267 1.00 72.62 631 GLY A N 1
ATOM 5178 C CA . GLY A 1 631 ? 10.414 4.426 -46.298 1.00 72.62 631 GLY A CA 1
ATOM 5179 C C . GLY A 1 631 ? 11.810 4.773 -45.751 1.00 72.62 631 GLY A C 1
ATOM 5180 O O . GLY A 1 631 ? 12.015 4.858 -44.548 1.00 72.62 631 GLY A O 1
ATOM 5181 N N . SER A 1 632 ? 12.778 4.979 -46.638 1.00 70.31 632 SER A N 1
ATOM 5182 C CA . SER A 1 632 ? 14.132 5.505 -46.397 1.00 70.31 632 SER A CA 1
ATOM 5183 C C . SER A 1 632 ? 14.435 6.660 -47.346 1.00 70.31 632 SER A C 1
ATOM 5185 O O . SER A 1 632 ? 13.700 6.855 -48.304 1.00 70.31 632 SER A O 1
ATOM 5187 N N . GLY A 1 633 ? 15.520 7.413 -47.127 1.00 67.50 633 GLY A N 1
ATOM 5188 C CA . GLY A 1 633 ? 15.874 8.543 -48.000 1.00 67.50 633 GLY A CA 1
ATOM 5189 C C . GLY A 1 633 ? 14.733 9.556 -48.053 1.00 67.50 633 GLY A C 1
ATOM 5190 O O . GLY A 1 633 ? 14.064 9.678 -49.080 1.00 67.50 633 GLY A O 1
ATOM 5191 N N . ILE A 1 634 ? 14.455 10.155 -46.894 1.00 75.94 634 ILE A N 1
ATOM 5192 C CA . ILE A 1 634 ? 13.322 11.049 -46.691 1.00 75.94 634 ILE A CA 1
ATOM 5193 C C . ILE A 1 634 ? 13.767 12.487 -46.939 1.00 75.94 634 ILE A C 1
ATOM 5195 O O . ILE A 1 634 ? 14.827 12.880 -46.463 1.00 75.94 634 ILE A O 1
ATOM 5199 N N . SER A 1 635 ? 12.956 13.254 -47.662 1.00 80.88 635 SER A N 1
ATOM 5200 C CA . SER A 1 635 ? 13.206 14.674 -47.925 1.00 80.88 635 SER A CA 1
ATOM 5201 C C . SER A 1 635 ? 11.947 15.497 -47.705 1.00 80.88 635 SER A C 1
ATOM 5203 O O . SER A 1 635 ? 10.839 15.058 -48.036 1.00 80.88 635 SER A O 1
ATOM 5205 N N . PHE A 1 636 ? 12.109 16.691 -47.139 1.00 85.38 636 PHE A N 1
ATOM 5206 C CA . PHE A 1 636 ? 10.996 17.559 -46.773 1.00 85.38 636 PHE A CA 1
ATOM 5207 C C . PHE A 1 636 ? 10.871 18.772 -47.702 1.00 85.38 636 PHE A C 1
ATOM 5209 O O . PHE A 1 636 ? 11.818 19.518 -47.934 1.00 85.38 636 PHE A O 1
ATOM 5216 N N . TYR A 1 637 ? 9.655 19.023 -48.190 1.00 85.00 637 TYR A N 1
ATOM 5217 C CA . TYR A 1 637 ? 9.343 20.135 -49.083 1.00 85.00 637 TYR A CA 1
ATOM 5218 C C . TYR A 1 637 ? 8.145 20.916 -48.546 1.00 85.00 637 TYR A C 1
ATOM 5220 O O . TYR A 1 637 ? 6.992 20.495 -48.671 1.00 85.00 637 TYR A O 1
ATOM 5228 N N . LEU A 1 638 ? 8.408 22.082 -47.967 1.00 85.50 638 LEU A N 1
ATOM 5229 C CA . LEU A 1 638 ? 7.382 22.957 -47.407 1.00 85.50 638 LEU A CA 1
ATOM 5230 C C . LEU A 1 638 ? 6.693 23.785 -48.508 1.00 85.50 638 LEU A C 1
ATOM 5232 O O . LEU A 1 638 ? 7.352 24.273 -49.431 1.00 85.50 638 LEU A O 1
ATOM 5236 N N . SER A 1 639 ? 5.368 23.936 -48.432 1.00 85.44 639 SER A N 1
ATOM 5237 C CA . SER A 1 639 ? 4.611 24.767 -49.375 1.00 85.44 639 SER A CA 1
ATOM 5238 C C . SER A 1 639 ? 4.975 26.251 -49.234 1.00 85.44 639 SER A C 1
ATOM 5240 O O . SER A 1 639 ? 5.385 26.676 -48.158 1.00 85.44 639 SER A O 1
ATOM 5242 N N . PRO A 1 640 ? 4.773 27.096 -50.265 1.00 84.19 640 PRO A N 1
ATOM 5243 C CA . PRO A 1 640 ? 5.127 28.518 -50.188 1.00 84.19 640 PRO A CA 1
ATOM 5244 C C . PRO A 1 640 ? 4.396 29.312 -49.091 1.00 84.19 640 PRO A C 1
ATOM 5246 O O . PRO A 1 640 ? 4.905 30.327 -48.623 1.00 84.19 640 PRO A O 1
ATOM 5249 N N . ASP A 1 641 ? 3.196 28.879 -48.689 1.00 82.38 641 ASP A N 1
ATOM 5250 C CA . ASP A 1 641 ? 2.461 29.423 -47.536 1.00 82.38 641 ASP A CA 1
ATOM 5251 C C . ASP A 1 641 ? 2.722 28.678 -46.226 1.00 82.38 641 ASP A C 1
ATOM 5253 O O . ASP A 1 641 ? 2.171 29.050 -45.191 1.00 82.38 641 ASP A O 1
ATOM 5257 N N . ASN A 1 642 ? 3.568 27.652 -46.274 1.00 81.50 642 ASN A N 1
ATOM 5258 C CA . ASN A 1 642 ? 3.995 26.820 -45.163 1.00 81.50 642 ASN A CA 1
ATOM 5259 C C . ASN A 1 642 ? 2.868 26.100 -44.414 1.00 81.50 642 ASN A C 1
ATOM 5261 O O . ASN A 1 642 ? 3.008 25.763 -43.240 1.00 81.50 642 ASN A O 1
ATOM 5265 N N . LYS A 1 643 ? 1.739 25.877 -45.086 1.00 84.38 643 LYS A N 1
ATOM 5266 C CA . LYS A 1 643 ? 0.608 25.126 -44.533 1.00 84.38 643 LYS A CA 1
ATOM 5267 C C . LYS A 1 643 ? 0.682 23.637 -44.832 1.00 84.38 643 LYS A C 1
ATOM 5269 O O . LYS A 1 643 ? 0.042 22.856 -44.144 1.00 84.38 643 LYS A O 1
ATOM 5274 N N . ASN A 1 644 ? 1.439 23.245 -45.854 1.00 87.50 644 ASN A N 1
ATOM 5275 C CA . ASN A 1 644 ? 1.538 21.860 -46.282 1.00 87.50 644 ASN A CA 1
ATOM 5276 C C . ASN A 1 644 ? 2.997 21.421 -46.326 1.00 87.50 644 ASN A C 1
ATOM 5278 O O . ASN A 1 644 ? 3.848 22.124 -46.872 1.00 87.50 644 ASN A O 1
ATOM 5282 N N . LEU A 1 645 ? 3.265 20.231 -45.805 1.00 89.12 645 LEU A N 1
ATOM 5283 C CA . LEU A 1 645 ? 4.560 19.574 -45.874 1.00 89.12 645 LEU A CA 1
ATOM 5284 C C . LEU A 1 645 ? 4.462 18.380 -46.820 1.00 89.12 645 LEU A C 1
ATOM 5286 O O . LEU A 1 645 ? 3.746 17.423 -46.535 1.00 89.12 645 LEU A O 1
ATOM 5290 N N . ALA A 1 646 ? 5.172 18.429 -47.943 1.00 88.12 646 ALA A N 1
ATOM 5291 C CA . ALA A 1 646 ? 5.363 17.257 -48.782 1.00 88.12 646 ALA A CA 1
ATOM 5292 C C . ALA A 1 646 ? 6.588 16.474 -48.292 1.00 88.12 646 ALA A C 1
ATOM 5294 O O . ALA A 1 646 ? 7.668 17.039 -48.135 1.00 88.12 646 ALA A O 1
ATOM 5295 N N . ILE A 1 647 ? 6.408 15.180 -48.048 1.00 87.19 647 ILE A N 1
ATOM 5296 C CA . ILE A 1 647 ? 7.450 14.267 -47.578 1.00 87.19 647 ILE A CA 1
ATOM 5297 C C . ILE A 1 647 ? 7.734 13.279 -48.697 1.00 87.19 647 ILE A C 1
ATOM 5299 O O . ILE A 1 647 ? 6.911 12.401 -48.951 1.00 87.19 647 ILE A O 1
ATOM 5303 N N . GLU A 1 648 ? 8.875 13.412 -49.365 1.00 85.44 648 GLU A N 1
ATOM 5304 C CA . GLU A 1 648 ? 9.369 12.399 -50.297 1.00 85.44 648 GLU A CA 1
ATOM 5305 C C . GLU A 1 648 ? 10.034 11.267 -49.516 1.00 85.44 648 GLU A C 1
ATOM 5307 O O . GLU A 1 648 ? 10.750 11.515 -48.554 1.00 85.44 648 GLU A O 1
ATOM 5312 N N . ARG A 1 649 ? 9.795 10.021 -49.922 1.00 80.12 649 ARG A N 1
ATOM 5313 C CA . ARG A 1 649 ? 10.330 8.815 -49.292 1.00 80.12 649 ARG A CA 1
ATOM 5314 C C . ARG A 1 649 ? 10.629 7.754 -50.340 1.00 80.12 649 ARG A C 1
ATOM 5316 O O . ARG A 1 649 ? 9.809 7.474 -51.214 1.00 80.12 649 ARG A O 1
ATOM 5323 N N . SER A 1 650 ? 11.782 7.116 -50.227 1.00 75.50 650 SER A N 1
ATOM 5324 C CA . SER A 1 650 ? 12.161 5.956 -51.034 1.00 75.50 650 SER A CA 1
ATOM 5325 C C . SER A 1 650 ? 11.707 4.666 -50.353 1.00 75.50 650 SER A C 1
ATOM 5327 O O . SER A 1 650 ? 11.792 4.521 -49.141 1.00 75.50 650 SER A O 1
ATOM 5329 N N . VAL A 1 651 ? 11.235 3.686 -51.111 1.00 70.19 651 VAL A N 1
ATOM 5330 C CA . VAL A 1 651 ? 10.884 2.354 -50.601 1.00 70.19 651 VAL A CA 1
ATOM 5331 C C . VAL A 1 651 ? 11.744 1.318 -51.316 1.00 70.19 651 VAL A C 1
ATOM 5333 O O . VAL A 1 651 ? 11.955 1.410 -52.527 1.00 70.19 651 VAL A O 1
ATOM 5336 N N . HIS A 1 652 ? 12.267 0.341 -50.572 1.00 63.00 652 HIS A N 1
ATOM 5337 C CA . HIS A 1 652 ? 13.184 -0.681 -51.081 1.00 63.00 652 HIS A CA 1
ATOM 5338 C C . HIS A 1 652 ? 12.623 -2.094 -50.849 1.00 63.00 652 HIS A C 1
ATOM 5340 O O . HIS A 1 652 ? 12.401 -2.493 -49.710 1.00 63.00 652 HIS A O 1
ATOM 5346 N N . GLY A 1 653 ? 12.431 -2.875 -51.921 1.00 53.91 653 GLY A N 1
ATOM 5347 C CA . GLY A 1 653 ? 11.948 -4.261 -51.840 1.00 53.91 653 GLY A CA 1
ATOM 5348 C C . GLY A 1 653 ? 12.236 -5.088 -53.101 1.00 53.91 653 GLY A C 1
ATOM 5349 O O . GLY A 1 653 ? 11.349 -5.351 -53.908 1.00 53.91 653 GLY A O 1
ATOM 5350 N N . GLY A 1 654 ? 13.483 -5.520 -53.297 1.00 53.00 654 GLY A N 1
ATOM 5351 C CA . GLY A 1 654 ? 13.899 -6.235 -54.516 1.00 53.00 654 GLY A CA 1
ATOM 5352 C C . GLY A 1 654 ? 13.823 -5.372 -55.788 1.00 53.00 654 GLY A C 1
ATOM 5353 O O . GLY A 1 654 ? 13.417 -4.213 -55.738 1.00 53.00 654 GLY A O 1
ATOM 5354 N N . ILE A 1 655 ? 14.209 -5.941 -56.939 1.00 53.66 655 ILE A N 1
ATOM 5355 C CA . ILE A 1 655 ? 14.324 -5.227 -58.234 1.00 53.66 655 ILE A CA 1
ATOM 5356 C C . ILE A 1 655 ? 12.998 -4.553 -58.652 1.00 53.66 655 ILE A C 1
ATOM 5358 O O . ILE A 1 655 ? 13.022 -3.546 -59.353 1.00 53.66 655 ILE A O 1
ATOM 5362 N N . CYS A 1 656 ? 11.855 -5.055 -58.161 1.00 56.47 656 CYS A N 1
ATOM 5363 C CA . CYS A 1 656 ? 10.516 -4.635 -58.584 1.00 56.47 656 CYS A CA 1
ATOM 5364 C C . CYS A 1 656 ? 9.605 -4.023 -57.521 1.00 56.47 656 CYS A C 1
ATOM 5366 O O . CYS A 1 656 ? 8.471 -3.681 -57.842 1.00 56.47 656 CYS A O 1
ATOM 5368 N N . ASN A 1 657 ? 10.089 -3.816 -56.292 1.00 56.94 657 ASN A N 1
ATOM 5369 C CA . ASN A 1 657 ? 9.409 -2.956 -55.311 1.00 56.94 657 ASN A CA 1
ATOM 5370 C C . ASN A 1 657 ? 10.321 -1.819 -54.826 1.00 56.94 657 ASN A C 1
ATOM 5372 O O . ASN A 1 657 ? 10.273 -1.425 -53.661 1.00 56.94 657 ASN A O 1
ATOM 5376 N N . TYR A 1 658 ? 11.178 -1.315 -55.713 1.00 63.50 658 TYR A N 1
ATOM 5377 C CA . TYR A 1 658 ? 11.967 -0.106 -55.493 1.00 63.50 658 TYR A CA 1
ATOM 5378 C C . TYR A 1 658 ? 11.192 1.111 -56.021 1.00 63.50 658 TYR A C 1
ATOM 5380 O O . TYR A 1 658 ? 10.605 1.022 -57.093 1.00 63.50 658 TYR A O 1
ATOM 5388 N N . GLY A 1 659 ? 11.154 2.238 -55.308 1.00 69.88 659 GLY A N 1
ATOM 5389 C CA . GLY A 1 659 ? 10.625 3.492 -55.863 1.00 69.88 659 GLY A CA 1
ATOM 5390 C C . GLY A 1 659 ? 10.423 4.614 -54.846 1.00 69.88 659 GLY A C 1
ATOM 5391 O O . GLY A 1 659 ? 10.291 4.354 -53.652 1.00 69.88 659 GLY A O 1
ATOM 5392 N N . ASN A 1 660 ? 10.373 5.849 -55.337 1.00 75.06 660 ASN A N 1
ATOM 5393 C CA . ASN A 1 660 ? 10.122 7.065 -54.576 1.00 75.06 660 ASN A CA 1
ATOM 5394 C C . ASN A 1 660 ? 8.627 7.387 -54.598 1.00 75.06 660 ASN A C 1
ATOM 5396 O O . ASN A 1 660 ? 7.959 7.337 -55.637 1.00 75.06 660 ASN A O 1
ATOM 5400 N N . TYR A 1 661 ? 8.114 7.754 -53.437 1.00 76.69 661 TYR A N 1
ATOM 5401 C CA . TYR A 1 661 ? 6.748 8.192 -53.213 1.00 76.69 661 TYR A CA 1
ATOM 5402 C C . TYR A 1 661 ? 6.788 9.496 -52.439 1.00 76.69 661 TYR A C 1
ATOM 5404 O O . TYR A 1 661 ? 7.811 9.844 -51.860 1.00 76.69 661 TYR A O 1
ATOM 5412 N N . PHE A 1 662 ? 5.669 10.203 -52.391 1.00 82.81 662 PHE A N 1
ATOM 5413 C CA . PHE A 1 662 ? 5.544 11.307 -51.462 1.00 82.81 662 PHE A CA 1
ATOM 5414 C C . PHE A 1 662 ? 4.156 11.340 -50.835 1.00 82.81 662 PHE A C 1
ATOM 5416 O O . PHE A 1 662 ? 3.173 10.897 -51.440 1.00 82.81 662 PHE A O 1
ATOM 5423 N N . ASP A 1 663 ? 4.107 11.854 -49.617 1.00 86.12 663 ASP A N 1
ATOM 5424 C CA . ASP A 1 663 ? 2.883 12.171 -48.894 1.00 86.12 663 ASP A CA 1
ATOM 5425 C C . ASP A 1 663 ? 2.783 13.687 -48.739 1.00 86.12 663 ASP A C 1
ATOM 5427 O O . ASP A 1 663 ? 3.793 14.387 -48.805 1.00 86.12 663 ASP A O 1
ATOM 5431 N N . VAL A 1 664 ? 1.573 14.202 -48.540 1.00 87.94 664 VAL A N 1
ATOM 5432 C CA . VAL A 1 664 ? 1.358 15.611 -48.189 1.00 87.94 664 VAL A CA 1
ATOM 5433 C C . VAL A 1 664 ? 0.639 15.675 -46.853 1.00 87.94 664 VAL A C 1
ATOM 5435 O O . VAL A 1 664 ? -0.390 15.023 -46.683 1.00 87.94 664 VAL A O 1
ATOM 5438 N N . ILE A 1 665 ? 1.184 16.448 -45.919 1.00 87.00 665 ILE A N 1
ATOM 5439 C CA . ILE A 1 665 ? 0.641 16.651 -44.578 1.00 87.00 665 ILE A CA 1
ATOM 5440 C C . ILE A 1 665 ? 0.163 18.092 -44.456 1.00 87.00 665 ILE A C 1
ATOM 5442 O O . ILE A 1 665 ? 0.944 19.024 -44.653 1.00 87.00 665 ILE A O 1
ATOM 5446 N N . ASP A 1 666 ? -1.111 18.262 -44.113 1.00 85.50 666 ASP A N 1
ATOM 5447 C CA . ASP A 1 666 ? -1.661 19.543 -43.675 1.00 85.50 666 ASP A CA 1
ATOM 5448 C C . ASP A 1 666 ? -1.139 19.837 -42.260 1.00 85.50 666 ASP A C 1
ATOM 5450 O O . ASP A 1 666 ? -1.459 19.123 -41.311 1.00 85.50 666 ASP A O 1
ATOM 5454 N N . LEU A 1 667 ? -0.319 20.877 -42.111 1.00 82.44 667 LEU A N 1
ATOM 5455 C CA . LEU A 1 667 ? 0.298 21.246 -40.835 1.00 82.44 667 LEU A CA 1
ATOM 5456 C C . LEU A 1 667 ? -0.666 21.970 -39.880 1.00 82.44 667 LEU A C 1
ATOM 5458 O O . LEU A 1 667 ? -0.351 22.113 -38.699 1.00 82.44 667 LEU A O 1
ATOM 5462 N N . GLU A 1 668 ? -1.822 22.440 -40.359 1.00 80.25 668 GLU A N 1
ATOM 5463 C CA . GLU A 1 668 ? -2.856 23.058 -39.519 1.00 80.25 668 GLU A CA 1
ATOM 5464 C C . GLU A 1 668 ? -3.768 21.999 -38.891 1.00 80.25 668 GLU A C 1
ATOM 5466 O O . GLU A 1 668 ? -4.092 22.093 -37.705 1.00 80.25 668 GLU A O 1
ATOM 5471 N N . ASN A 1 669 ? -4.172 20.997 -39.679 1.00 79.81 669 ASN A N 1
ATOM 5472 C CA . ASN A 1 669 ? -5.127 19.965 -39.255 1.00 79.81 669 ASN A CA 1
ATOM 5473 C C . ASN A 1 669 ? -4.482 18.610 -38.930 1.00 79.81 669 ASN A C 1
ATOM 5475 O O . ASN A 1 669 ? -5.162 17.734 -38.402 1.00 79.81 669 ASN A O 1
ATOM 5479 N N . PHE A 1 670 ? -3.187 18.443 -39.212 1.00 80.00 670 PHE A N 1
ATOM 5480 C CA . PHE A 1 670 ? -2.445 17.185 -39.069 1.00 80.00 670 PHE A CA 1
ATOM 5481 C C . PHE A 1 670 ? -3.049 16.028 -39.881 1.00 80.00 670 PHE A C 1
ATOM 5483 O O . PHE A 1 670 ? -3.027 14.873 -39.464 1.00 80.00 670 PHE A O 1
ATOM 5490 N N . GLU A 1 671 ? -3.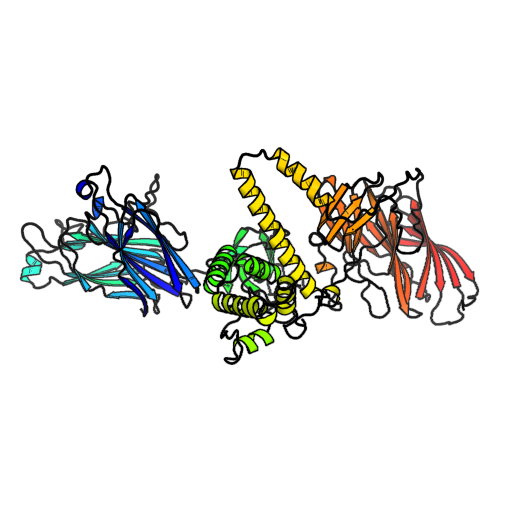587 16.335 -41.065 1.00 81.50 671 GLU A N 1
ATOM 5491 C CA . GLU A 1 671 ? -4.158 15.340 -41.975 1.00 81.50 671 GLU A CA 1
ATOM 5492 C C . GLU A 1 671 ? -3.129 14.909 -43.031 1.00 81.50 671 GLU A C 1
ATOM 5494 O O . GLU A 1 671 ? -2.604 15.736 -43.783 1.00 81.50 671 GLU A O 1
ATOM 5499 N N . LYS A 1 672 ? -2.860 13.599 -43.118 1.00 85.06 672 LYS A N 1
ATOM 5500 C CA . LYS A 1 672 ? -1.980 13.000 -44.133 1.00 85.06 672 LYS A CA 1
ATOM 5501 C C . LYS A 1 672 ? -2.766 12.567 -45.371 1.00 85.06 672 LYS A C 1
ATOM 5503 O O . LYS A 1 672 ? -3.733 11.812 -45.281 1.00 85.06 672 LYS A O 1
ATOM 5508 N N . THR A 1 673 ? -2.273 12.946 -46.547 1.00 83.38 673 THR A N 1
ATOM 5509 C CA . THR A 1 673 ? -2.733 12.444 -47.848 1.00 83.38 673 THR A CA 1
ATOM 5510 C C . THR A 1 673 ? -1.631 11.638 -48.535 1.00 83.38 673 THR A C 1
ATOM 5512 O O . THR A 1 673 ? -0.606 12.185 -48.941 1.00 83.38 673 THR A O 1
ATOM 5515 N N . GLU A 1 674 ? -1.853 10.333 -48.716 1.00 76.19 674 GLU A N 1
ATOM 5516 C CA . GLU A 1 674 ? -0.926 9.452 -49.439 1.00 76.19 674 GLU A CA 1
ATOM 5517 C C . GLU A 1 674 ? -1.091 9.581 -50.962 1.00 76.19 674 GLU A C 1
ATOM 5519 O O . GLU A 1 674 ? -2.125 9.205 -51.525 1.00 76.19 674 GLU A O 1
ATOM 5524 N N . VAL A 1 675 ? -0.043 10.017 -51.670 1.00 74.56 675 VAL A N 1
ATOM 5525 C CA . VAL A 1 675 ? -0.100 10.201 -53.138 1.00 74.56 675 VAL A CA 1
ATOM 5526 C C . VAL A 1 675 ? 0.259 8.914 -53.908 1.00 74.56 675 VAL A C 1
ATOM 5528 O O . VAL A 1 675 ? 0.091 8.812 -55.127 1.00 74.56 675 VAL A O 1
ATOM 5531 N N . ARG A 1 676 ? 0.654 7.853 -53.188 1.00 62.59 676 ARG A N 1
ATOM 5532 C CA . ARG A 1 676 ? 1.092 6.547 -53.721 1.00 62.59 676 ARG A CA 1
ATOM 5533 C C . ARG A 1 676 ? 0.111 5.891 -54.701 1.00 62.59 676 ARG A C 1
ATOM 5535 O O . ARG A 1 676 ? 0.539 5.265 -55.670 1.00 62.59 676 ARG A O 1
ATOM 5542 N N . LYS A 1 677 ? -1.204 6.035 -54.492 1.00 54.50 677 LYS A N 1
ATOM 5543 C CA . LYS A 1 677 ? -2.237 5.384 -55.329 1.00 54.50 677 LYS A CA 1
ATOM 5544 C C . LYS A 1 677 ? -2.357 5.968 -56.744 1.00 54.50 677 LYS A C 1
ATOM 5546 O O . LYS A 1 677 ? -2.956 5.329 -57.606 1.00 54.50 677 LYS A O 1
ATOM 5551 N N . LEU A 1 678 ? -1.798 7.150 -57.003 1.00 54.22 678 LEU A N 1
ATOM 5552 C CA . LEU A 1 678 ? -1.972 7.869 -58.272 1.00 54.22 678 LEU A CA 1
ATOM 5553 C C . LEU A 1 678 ? -0.848 7.605 -59.287 1.00 54.22 678 LEU A C 1
ATOM 5555 O O . LEU A 1 678 ? -1.070 7.761 -60.484 1.00 54.22 678 LEU A O 1
ATOM 5559 N N . MET A 1 679 ? 0.329 7.159 -58.834 1.00 56.09 679 MET A N 1
ATOM 5560 C CA . MET A 1 679 ? 1.503 6.918 -59.692 1.00 56.09 679 MET A CA 1
ATOM 5561 C C . MET A 1 679 ? 1.498 5.529 -60.364 1.00 56.09 679 MET A C 1
ATOM 5563 O O . MET A 1 679 ? 2.118 5.356 -61.409 1.00 56.09 679 MET A O 1
ATOM 5567 N N . ASN A 1 680 ? 0.749 4.556 -59.826 1.00 56.28 680 ASN A N 1
ATOM 5568 C CA . ASN A 1 680 ? 0.740 3.149 -60.276 1.00 56.28 680 ASN A CA 1
ATOM 5569 C C . ASN A 1 680 ? -0.293 2.826 -61.379 1.00 56.28 680 ASN A C 1
ATOM 5571 O O . ASN A 1 680 ? -0.735 1.685 -61.506 1.00 56.28 680 ASN A O 1
ATOM 5575 N N . GLN A 1 681 ? -0.734 3.809 -62.168 1.00 52.12 681 GLN A N 1
ATOM 5576 C CA . GLN A 1 681 ? -1.889 3.623 -63.059 1.00 52.12 681 GLN A CA 1
ATOM 5577 C C . GLN A 1 681 ? -1.620 2.797 -64.334 1.00 52.12 681 GLN A C 1
ATOM 5579 O O . GLN A 1 681 ? -2.578 2.408 -64.996 1.00 52.12 681 GLN A O 1
ATOM 5584 N N . GLU A 1 682 ? -0.372 2.472 -64.695 1.00 53.16 682 GLU A N 1
ATOM 5585 C CA . GLU A 1 682 ? -0.082 1.881 -66.013 1.00 53.16 682 GLU A CA 1
ATOM 5586 C C . GLU A 1 682 ? 1.165 0.976 -66.029 1.00 53.16 682 GLU A C 1
ATOM 5588 O O . GLU A 1 682 ? 2.194 1.437 -66.470 1.00 53.16 682 GLU A O 1
ATOM 5593 N N . LYS A 1 683 ? 1.131 -0.299 -65.605 1.00 53.28 683 LYS A N 1
ATOM 5594 C CA . LYS A 1 683 ? 2.198 -1.330 -65.834 1.00 53.28 683 LYS A CA 1
ATOM 5595 C C . LYS A 1 683 ? 3.685 -0.973 -65.528 1.00 53.28 683 LYS A C 1
ATOM 5597 O O . LYS A 1 683 ? 4.553 -1.809 -65.747 1.00 53.28 683 LYS A O 1
ATOM 5602 N N . TYR A 1 684 ? 3.996 0.213 -65.018 1.00 55.06 684 TYR A N 1
ATOM 5603 C CA . TYR A 1 684 ? 5.316 0.689 -64.617 1.00 55.06 684 TYR A CA 1
ATOM 5604 C C . TYR A 1 684 ? 5.356 0.654 -63.086 1.00 55.06 684 TYR A C 1
ATOM 5606 O O . TYR A 1 684 ? 4.543 1.305 -62.431 1.00 55.06 684 TYR A O 1
ATOM 5614 N N . TRP A 1 685 ? 6.240 -0.169 -62.524 1.00 57.56 685 TRP A N 1
ATOM 5615 C CA . TRP A 1 685 ? 6.201 -0.550 -61.103 1.00 57.56 685 TRP A CA 1
ATOM 5616 C C . TRP A 1 685 ? 7.217 0.206 -60.248 1.00 57.56 685 TRP A C 1
ATOM 5618 O O . TRP A 1 685 ? 7.049 0.295 -59.033 1.00 57.56 685 TRP A O 1
ATOM 5628 N N . VAL A 1 686 ? 8.236 0.788 -60.883 1.00 63.00 686 VAL A N 1
ATOM 5629 C CA . VAL A 1 686 ? 9.257 1.592 -60.213 1.00 63.00 686 VAL A CA 1
ATOM 5630 C C . VAL A 1 686 ? 9.143 3.039 -60.662 1.00 63.00 686 VAL A C 1
ATOM 5632 O O . VAL A 1 686 ? 9.118 3.321 -61.860 1.00 63.00 686 VAL A O 1
ATOM 5635 N N . ASN A 1 687 ? 9.082 3.939 -59.683 1.00 70.69 687 ASN A N 1
ATOM 5636 C CA . ASN A 1 687 ? 9.053 5.385 -59.864 1.00 70.69 687 ASN A CA 1
ATOM 5637 C C . ASN A 1 687 ? 10.319 5.969 -59.245 1.00 70.69 687 ASN A C 1
ATOM 5639 O O . ASN A 1 687 ? 10.564 5.751 -58.067 1.00 70.69 687 ASN A O 1
ATOM 5643 N N . LEU A 1 688 ? 11.104 6.723 -60.000 1.00 74.88 688 LEU A N 1
ATOM 5644 C CA . LEU A 1 688 ? 12.204 7.526 -59.474 1.00 74.88 688 LEU A CA 1
ATOM 5645 C C . LEU A 1 688 ? 11.776 8.982 -59.592 1.00 74.88 688 LEU A C 1
ATOM 5647 O O . LEU A 1 688 ? 11.426 9.420 -60.689 1.00 74.88 688 LEU A O 1
ATOM 5651 N N . ILE A 1 689 ? 11.723 9.718 -58.486 1.00 77.25 689 ILE A N 1
ATOM 5652 C CA . ILE A 1 689 ? 11.419 11.151 -58.515 1.00 77.25 689 ILE A CA 1
ATOM 5653 C C . ILE A 1 689 ? 12.748 11.873 -58.767 1.00 77.25 689 ILE A C 1
ATOM 5655 O O . ILE A 1 689 ? 13.681 11.762 -57.983 1.00 77.25 689 ILE A O 1
ATOM 5659 N N . GLU A 1 690 ? 12.860 12.556 -59.908 1.00 80.81 690 GLU A N 1
ATOM 5660 C CA . GLU A 1 690 ? 14.029 13.380 -60.249 1.00 80.81 690 GLU A CA 1
ATOM 5661 C C . GLU A 1 690 ? 13.965 14.739 -59.537 1.00 80.81 690 GLU A C 1
ATOM 5663 O O . GLU A 1 690 ? 14.991 15.278 -59.128 1.00 80.81 690 GLU A O 1
ATOM 5668 N N . SER A 1 691 ? 12.767 15.327 -59.436 1.00 81.69 691 SER A N 1
ATOM 5669 C CA . SER A 1 691 ? 12.537 16.536 -58.644 1.00 81.69 691 SER A CA 1
ATOM 5670 C C . SER A 1 691 ? 11.081 16.666 -58.209 1.00 81.69 691 SER A C 1
ATOM 5672 O O . SER A 1 691 ? 10.164 16.271 -58.941 1.00 81.69 691 SER A O 1
ATOM 5674 N N . LEU A 1 692 ? 10.886 17.260 -57.031 1.00 84.81 692 LEU A N 1
ATOM 5675 C CA . LEU A 1 692 ? 9.601 17.650 -56.463 1.00 84.81 692 LEU A CA 1
ATOM 5676 C C . LEU A 1 692 ? 9.655 19.149 -56.143 1.00 84.81 692 LEU A C 1
ATOM 5678 O O . LEU A 1 692 ? 10.503 19.604 -55.384 1.00 84.81 692 LEU A O 1
ATOM 5682 N N . GLU A 1 693 ? 8.777 19.937 -56.761 1.00 87.06 693 GLU A N 1
ATOM 5683 C CA . GLU A 1 693 ? 8.795 21.400 -56.658 1.00 87.06 693 GLU A CA 1
ATOM 5684 C C . GLU A 1 693 ? 7.377 21.939 -56.440 1.00 87.06 693 GLU A C 1
ATOM 5686 O O . GLU A 1 693 ? 6.482 21.701 -57.254 1.00 87.06 693 GLU A O 1
ATOM 5691 N N . TRP A 1 694 ? 7.157 22.722 -55.383 1.00 86.31 694 TRP A N 1
ATOM 5692 C CA . TRP A 1 694 ? 5.914 23.478 -55.228 1.00 86.31 694 TRP A CA 1
ATOM 5693 C C . TRP A 1 694 ? 5.849 24.611 -56.259 1.00 86.31 694 TRP A C 1
ATOM 5695 O O . TRP A 1 694 ? 6.709 25.487 -56.293 1.00 86.31 694 TRP A O 1
ATOM 5705 N N . ILE A 1 695 ? 4.811 24.621 -57.095 1.00 88.31 695 ILE A N 1
ATOM 5706 C CA . ILE A 1 695 ? 4.591 25.680 -58.098 1.00 88.31 695 ILE A CA 1
ATOM 5707 C C . ILE A 1 695 ? 3.761 26.821 -57.520 1.00 88.31 695 ILE A C 1
ATOM 5709 O O . ILE A 1 695 ? 3.917 27.983 -57.889 1.00 88.31 695 ILE A O 1
ATOM 5713 N N . ASN A 1 696 ? 2.852 26.472 -56.620 1.00 87.19 696 ASN A N 1
ATOM 5714 C CA . ASN A 1 696 ? 2.062 27.373 -55.797 1.00 87.19 696 ASN A CA 1
ATOM 5715 C C . ASN A 1 696 ? 1.598 26.596 -54.555 1.00 87.19 696 ASN A C 1
ATOM 5717 O O . ASN A 1 696 ? 1.904 25.417 -54.418 1.00 87.19 696 ASN A O 1
ATOM 5721 N N . ASN A 1 697 ? 0.819 27.223 -53.677 1.00 86.25 697 ASN A N 1
ATOM 5722 C CA . ASN A 1 697 ? 0.373 26.631 -52.409 1.00 86.25 697 ASN A CA 1
ATOM 5723 C C . ASN A 1 697 ? -0.406 25.307 -52.532 1.00 86.25 697 ASN A C 1
ATOM 5725 O O . ASN A 1 697 ? -0.567 24.616 -51.535 1.00 86.25 697 ASN A O 1
ATOM 5729 N N . ASN A 1 698 ? -0.945 24.973 -53.710 1.00 86.25 698 ASN A N 1
ATOM 5730 C CA . ASN A 1 698 ? -1.813 23.808 -53.898 1.00 86.25 698 ASN A CA 1
ATOM 5731 C C . ASN A 1 698 ? -1.392 22.902 -55.065 1.00 86.25 698 ASN A C 1
ATOM 5733 O O . ASN A 1 698 ? -2.114 21.953 -55.357 1.00 86.25 698 ASN A O 1
ATOM 5737 N N . GLU A 1 699 ? -0.283 23.182 -55.756 1.00 90.25 699 GLU A N 1
ATOM 5738 C CA . GLU A 1 699 ? 0.153 22.393 -56.916 1.00 90.25 699 GLU A CA 1
ATOM 5739 C C . GLU A 1 699 ? 1.644 22.052 -56.813 1.00 90.25 699 GLU A C 1
ATOM 5741 O O . GLU A 1 699 ? 2.491 22.939 -56.678 1.00 90.25 699 GLU A O 1
ATOM 5746 N N . ILE A 1 700 ? 1.955 20.759 -56.913 1.00 89.75 700 ILE A N 1
ATOM 5747 C CA . ILE A 1 700 ? 3.314 20.211 -56.876 1.00 89.75 700 ILE A CA 1
ATOM 5748 C C . ILE A 1 700 ? 3.676 19.704 -58.268 1.00 89.75 700 ILE A C 1
ATOM 5750 O O . ILE A 1 700 ? 2.956 18.895 -58.853 1.00 89.75 700 ILE A O 1
ATOM 5754 N N . LYS A 1 701 ? 4.809 20.151 -58.804 1.00 88.94 701 LYS A N 1
ATOM 5755 C CA . LYS A 1 701 ? 5.414 19.615 -60.020 1.00 88.94 701 LYS A CA 1
ATOM 5756 C C . LYS A 1 701 ? 6.356 18.482 -59.673 1.00 88.94 701 LYS A C 1
ATOM 5758 O O . LYS A 1 701 ? 7.237 18.646 -58.838 1.00 88.94 701 LYS A O 1
ATOM 5763 N N . ILE A 1 702 ? 6.205 17.368 -60.373 1.00 86.56 702 ILE A N 1
ATOM 5764 C CA . ILE A 1 702 ? 7.013 16.173 -60.159 1.00 86.56 702 ILE A CA 1
ATOM 5765 C C . ILE A 1 702 ? 7.635 15.788 -61.493 1.00 86.56 702 ILE A C 1
ATOM 5767 O O . ILE A 1 702 ? 6.923 15.597 -62.485 1.00 86.56 702 ILE A O 1
ATOM 5771 N N . LYS A 1 703 ? 8.960 15.679 -61.532 1.00 85.81 703 LYS A N 1
ATOM 5772 C CA . LYS A 1 703 ? 9.674 15.025 -62.633 1.00 85.81 703 LYS A CA 1
ATOM 5773 C C . LYS A 1 703 ? 9.991 13.607 -62.201 1.00 85.81 703 LYS A C 1
ATOM 5775 O O . LYS A 1 703 ? 10.495 13.409 -61.102 1.00 85.81 703 LYS A O 1
ATOM 5780 N N . THR A 1 704 ? 9.674 12.625 -63.035 1.00 82.81 704 THR A N 1
ATOM 5781 C CA . THR A 1 704 ? 9.875 11.219 -62.683 1.00 82.81 704 THR A CA 1
ATOM 5782 C C . THR A 1 704 ? 10.361 10.385 -63.858 1.00 82.81 704 THR A C 1
ATOM 5784 O O . THR A 1 704 ? 9.977 10.625 -65.005 1.00 82.81 704 THR A O 1
ATOM 5787 N N . GLU A 1 705 ? 11.182 9.385 -63.556 1.00 80.81 705 GLU A N 1
ATOM 5788 C CA . GLU A 1 705 ? 11.501 8.271 -64.439 1.00 80.81 705 GLU A CA 1
ATOM 5789 C C . GLU A 1 705 ? 10.758 7.018 -63.968 1.00 80.81 705 GLU A C 1
ATOM 5791 O O . GLU A 1 705 ? 10.829 6.644 -62.799 1.00 80.81 705 GLU A O 1
ATOM 5796 N N . GLN A 1 706 ? 10.047 6.359 -64.880 1.00 77.88 706 GLN A N 1
ATOM 5797 C CA . GLN A 1 706 ? 9.291 5.143 -64.596 1.00 77.88 706 GLN A CA 1
ATOM 5798 C C . GLN A 1 706 ? 9.782 3.990 -65.475 1.00 77.88 706 GLN A C 1
ATOM 5800 O O . GLN A 1 706 ? 10.012 4.184 -66.672 1.00 77.88 706 GLN A O 1
ATOM 5805 N N . PHE A 1 707 ? 9.907 2.781 -64.922 1.00 71.25 707 PHE A N 1
ATOM 5806 C CA . PHE A 1 707 ? 10.259 1.586 -65.702 1.00 71.25 707 PHE A CA 1
ATOM 5807 C C . PHE A 1 707 ? 9.378 0.370 -65.379 1.00 71.25 707 PHE A C 1
ATOM 5809 O O . PHE A 1 707 ? 8.796 0.251 -64.297 1.00 71.25 707 PHE A O 1
ATOM 5816 N N . ASN A 1 708 ? 9.192 -0.483 -66.393 1.00 69.56 708 ASN A N 1
ATOM 5817 C CA . ASN A 1 708 ? 8.393 -1.700 -66.297 1.00 69.56 708 ASN A CA 1
ATOM 5818 C C . ASN A 1 708 ? 9.306 -2.843 -65.867 1.00 69.56 708 ASN A C 1
ATOM 5820 O O . ASN A 1 708 ? 10.379 -3.032 -66.429 1.00 69.56 708 ASN A O 1
ATOM 5824 N N . CYS A 1 709 ? 8.856 -3.592 -64.875 1.00 64.56 709 CYS A N 1
ATOM 5825 C CA . CYS A 1 709 ? 9.623 -4.647 -64.249 1.00 64.56 709 CYS A CA 1
ATOM 5826 C C . CYS A 1 709 ? 9.572 -5.993 -64.974 1.00 64.56 709 CYS A C 1
ATOM 5828 O O . CYS A 1 709 ? 10.447 -6.826 -64.762 1.00 64.56 709 CYS A O 1
ATOM 5830 N N . ASP A 1 710 ? 8.576 -6.201 -65.839 1.00 60.88 710 ASP A N 1
ATOM 5831 C CA . ASP A 1 710 ? 8.448 -7.446 -66.607 1.00 60.88 710 ASP A CA 1
ATOM 5832 C C . ASP A 1 710 ? 9.451 -7.522 -67.775 1.00 60.88 710 ASP A C 1
ATOM 5834 O O . ASP A 1 710 ? 9.780 -8.611 -68.244 1.00 60.88 710 ASP A O 1
ATOM 5838 N N . ASP A 1 711 ? 9.975 -6.376 -68.220 1.00 56.00 711 ASP A N 1
ATOM 5839 C CA . ASP A 1 711 ? 10.941 -6.273 -69.310 1.00 56.00 711 ASP A CA 1
ATOM 5840 C C . ASP A 1 711 ? 12.293 -5.807 -68.745 1.00 56.00 711 ASP A C 1
ATOM 5842 O O . ASP A 1 711 ? 12.512 -4.611 -68.566 1.00 56.00 711 ASP A O 1
ATOM 5846 N N . ASN A 1 712 ? 13.243 -6.727 -68.530 1.00 52.75 712 ASN A N 1
ATOM 5847 C CA . ASN A 1 712 ? 14.626 -6.406 -68.110 1.00 52.75 712 ASN A CA 1
ATOM 5848 C C . ASN A 1 712 ? 15.385 -5.463 -69.086 1.00 52.75 712 ASN A C 1
ATOM 5850 O O . ASN A 1 712 ? 16.517 -5.073 -68.810 1.00 52.75 712 ASN A O 1
ATOM 5854 N N . GLU A 1 713 ? 14.773 -5.093 -70.219 1.00 52.91 713 GLU A N 1
ATOM 5855 C CA . GLU A 1 713 ? 15.257 -4.122 -71.215 1.00 52.91 713 GLU A CA 1
ATOM 5856 C C . GLU A 1 713 ? 14.158 -3.121 -71.666 1.00 52.91 713 GLU A C 1
ATOM 5858 O O . GLU A 1 713 ? 14.246 -2.519 -72.741 1.00 52.91 713 GLU A O 1
ATOM 5863 N N . GLY A 1 714 ? 13.084 -2.956 -70.883 1.00 56.56 714 GLY A N 1
ATOM 5864 C CA . GLY A 1 714 ? 11.925 -2.134 -71.247 1.00 56.56 714 GLY A CA 1
ATOM 5865 C C . GLY A 1 714 ? 12.231 -0.630 -71.377 1.00 56.56 714 GLY A C 1
ATOM 5866 O O . GLY A 1 714 ? 13.198 -0.131 -70.803 1.00 56.56 714 GLY A O 1
ATOM 5867 N N . PRO A 1 715 ? 11.422 0.142 -72.130 1.00 59.25 715 PRO A N 1
ATOM 5868 C CA . PRO A 1 715 ? 11.623 1.582 -72.274 1.00 59.25 715 PRO A CA 1
ATOM 5869 C C . PRO A 1 715 ? 11.442 2.336 -70.947 1.00 59.25 715 PRO A C 1
ATOM 5871 O O . PRO A 1 715 ? 10.426 2.169 -70.272 1.00 59.25 715 PRO A O 1
ATOM 5874 N N . LEU A 1 716 ? 12.381 3.232 -70.632 1.00 70.06 716 LEU A N 1
ATOM 5875 C CA . LEU A 1 716 ? 12.287 4.167 -69.512 1.00 70.06 716 LEU A CA 1
ATOM 5876 C C . LEU A 1 716 ? 11.384 5.340 -69.902 1.00 70.06 716 LEU A C 1
ATOM 5878 O O . LEU A 1 716 ? 11.612 6.023 -70.911 1.00 70.06 716 LEU A O 1
ATOM 5882 N N . LEU A 1 717 ? 10.341 5.555 -69.108 1.00 75.69 717 LEU A N 1
ATOM 5883 C CA . LEU A 1 717 ? 9.326 6.567 -69.333 1.00 75.69 717 LEU A CA 1
ATOM 5884 C C . LEU A 1 717 ? 9.600 7.784 -68.452 1.00 75.69 717 LEU A C 1
ATOM 5886 O O . LEU A 1 717 ? 9.373 7.753 -67.247 1.00 75.69 717 LEU A O 1
ATOM 5890 N N . LYS A 1 718 ? 10.052 8.881 -69.059 1.00 81.50 718 LYS A N 1
ATOM 5891 C CA . LYS A 1 718 ? 10.198 10.163 -68.361 1.00 81.50 718 LYS A CA 1
ATOM 5892 C C . LYS A 1 718 ? 8.875 10.915 -68.381 1.00 81.50 718 LYS A C 1
ATOM 5894 O O . LYS A 1 718 ? 8.300 11.093 -69.462 1.00 81.50 718 LYS A O 1
ATOM 5899 N N . ARG A 1 719 ? 8.400 11.379 -67.224 1.00 81.88 719 ARG A N 1
ATOM 5900 C CA . ARG A 1 719 ? 7.170 12.173 -67.089 1.00 81.88 719 ARG A CA 1
ATOM 5901 C C . ARG A 1 719 ? 7.396 13.463 -66.316 1.00 81.88 719 ARG A C 1
ATOM 5903 O O . ARG A 1 719 ? 8.176 13.515 -65.371 1.00 81.88 719 ARG A O 1
ATOM 5910 N N . VAL A 1 720 ? 6.639 14.484 -66.705 1.00 84.94 720 VAL A N 1
ATOM 5911 C CA . VAL A 1 720 ? 6.421 15.688 -65.899 1.00 84.94 720 VAL A CA 1
ATOM 5912 C C . VAL A 1 720 ? 4.950 15.723 -65.510 1.00 84.94 720 VAL A C 1
ATOM 5914 O O . VAL A 1 720 ? 4.076 15.702 -66.382 1.00 84.94 720 VAL A O 1
ATOM 5917 N N . LEU A 1 721 ? 4.683 15.754 -64.210 1.00 85.69 721 LEU A N 1
ATOM 5918 C CA . LEU A 1 721 ? 3.355 15.675 -63.615 1.00 85.69 721 LEU A CA 1
ATOM 5919 C C . LEU A 1 721 ? 3.077 16.922 -62.774 1.00 85.69 721 LEU A C 1
ATOM 5921 O O . LEU A 1 721 ? 3.997 17.496 -62.195 1.00 85.69 721 LEU A O 1
ATOM 5925 N N . PHE A 1 722 ? 1.806 17.299 -62.671 1.00 86.75 722 PHE A N 1
ATOM 5926 C CA . PHE A 1 722 ? 1.313 18.187 -61.623 1.00 86.75 722 PHE A CA 1
ATOM 5927 C C . PHE A 1 722 ? 0.357 17.431 -60.709 1.00 86.75 722 PHE A C 1
ATOM 5929 O O . PHE A 1 722 ? -0.575 16.793 -61.201 1.00 86.75 722 PHE A O 1
ATOM 5936 N N . TYR A 1 723 ? 0.573 17.528 -59.403 1.00 87.75 723 TYR A N 1
ATOM 5937 C CA . TYR A 1 723 ? -0.328 17.050 -58.365 1.00 87.75 723 TYR A CA 1
ATOM 5938 C C . TYR A 1 723 ? -1.048 18.239 -57.727 1.00 87.75 723 TYR A C 1
ATOM 5940 O O . TYR A 1 723 ? -0.401 19.139 -57.197 1.00 87.75 723 TYR A O 1
ATOM 5948 N N . ASP A 1 724 ? -2.377 18.239 -57.788 1.00 87.62 724 ASP A N 1
ATOM 5949 C CA . ASP A 1 724 ? -3.228 19.226 -57.124 1.00 87.62 724 ASP A CA 1
ATOM 5950 C C . ASP A 1 724 ? -3.617 18.706 -55.732 1.00 87.62 724 ASP A C 1
ATOM 5952 O O . ASP A 1 724 ? -4.338 17.713 -55.607 1.00 87.62 724 ASP A O 1
ATOM 5956 N N . VAL A 1 725 ? -3.140 19.388 -54.689 1.00 85.38 725 VAL A N 1
ATOM 5957 C CA . VAL A 1 725 ? -3.280 18.984 -53.279 1.00 85.38 725 VAL A CA 1
ATOM 5958 C C . VAL A 1 725 ? -4.741 18.972 -52.829 1.00 85.38 725 VAL A C 1
ATOM 5960 O O . VAL A 1 725 ? -5.134 18.114 -52.047 1.00 85.38 725 VAL A O 1
ATOM 5963 N N . ARG A 1 726 ? -5.576 19.884 -53.344 1.00 81.69 726 ARG A N 1
ATOM 5964 C CA . ARG A 1 726 ? -6.981 20.016 -52.915 1.00 81.69 726 ARG A CA 1
ATOM 5965 C C . ARG A 1 726 ? -7.869 18.926 -53.486 1.00 81.69 726 ARG A C 1
ATOM 5967 O O . ARG A 1 726 ? -8.788 18.451 -52.829 1.00 81.69 726 ARG A O 1
ATOM 5974 N N . SER A 1 727 ? -7.659 18.602 -54.755 1.00 81.75 727 SER A N 1
ATOM 5975 C CA . SER A 1 727 ? -8.470 17.625 -55.477 1.00 81.75 727 SER A CA 1
ATOM 5976 C C . SER A 1 727 ? -7.884 16.217 -55.430 1.00 81.75 727 SER A C 1
ATOM 5978 O O . SER A 1 727 ? -8.582 15.273 -55.805 1.00 81.75 727 SER A O 1
ATOM 5980 N N . GLY A 1 728 ? -6.620 16.075 -55.019 1.00 79.69 728 GLY A N 1
ATOM 5981 C CA . GLY A 1 728 ? -5.879 14.817 -55.043 1.00 79.69 728 GLY A CA 1
ATOM 5982 C C . GLY A 1 728 ? -5.659 14.284 -56.461 1.00 79.69 728 GLY A C 1
ATOM 5983 O O . GLY A 1 728 ? -5.521 13.078 -56.652 1.00 79.69 728 GLY A O 1
ATOM 5984 N N . LYS A 1 729 ? -5.706 15.143 -57.489 1.00 82.25 729 LYS A N 1
ATOM 5985 C CA . LYS A 1 729 ? -5.625 14.727 -58.898 1.00 82.25 729 LYS A CA 1
ATOM 5986 C C . LYS A 1 729 ? -4.236 14.963 -59.472 1.00 82.25 729 LYS A C 1
ATOM 5988 O O . LYS A 1 729 ? -3.607 15.983 -59.208 1.00 82.25 729 LYS A O 1
ATOM 5993 N N . VAL A 1 730 ? -3.807 14.043 -60.335 1.00 80.81 730 VAL A N 1
ATOM 5994 C CA . VAL A 1 730 ? -2.564 14.156 -61.106 1.00 80.81 730 VAL A CA 1
ATOM 5995 C C . VAL A 1 730 ? -2.877 14.486 -62.563 1.00 80.81 730 VAL A C 1
ATOM 5997 O O . VAL A 1 730 ? -3.741 13.864 -63.184 1.00 80.81 730 VAL A O 1
ATOM 6000 N N . ARG A 1 731 ? -2.150 15.451 -63.128 1.00 84.31 731 ARG A N 1
ATOM 6001 C CA . ARG A 1 731 ? -2.180 15.814 -64.548 1.00 84.31 731 ARG A CA 1
ATOM 6002 C C . ARG A 1 731 ? -0.811 15.571 -65.176 1.00 84.31 731 ARG A C 1
ATOM 6004 O O . ARG A 1 731 ? 0.185 16.117 -64.713 1.00 84.31 731 ARG A O 1
ATOM 6011 N N . ILE A 1 732 ? -0.777 14.806 -66.265 1.00 80.81 732 ILE A N 1
ATOM 6012 C CA . ILE A 1 732 ? 0.436 14.576 -67.061 1.00 80.81 732 ILE A CA 1
ATOM 6013 C C . ILE A 1 732 ? 0.635 15.754 -68.021 1.00 80.81 732 ILE A C 1
ATOM 6015 O O . ILE A 1 732 ? -0.274 16.085 -68.782 1.00 80.81 732 ILE A O 1
ATOM 6019 N N . LEU A 1 733 ? 1.810 16.384 -67.989 1.00 78.69 733 LEU A N 1
ATOM 6020 C CA . LEU A 1 733 ? 2.183 17.464 -68.910 1.00 78.69 733 LEU A CA 1
ATOM 6021 C C . LEU A 1 733 ? 3.011 16.968 -70.088 1.00 78.69 733 LEU A C 1
ATOM 6023 O O . LEU A 1 733 ? 2.753 17.331 -71.230 1.00 78.69 733 LEU A O 1
ATOM 6027 N N . GLU A 1 734 ? 4.022 16.153 -69.798 1.00 78.25 734 GLU A N 1
ATOM 6028 C CA . GLU A 1 734 ? 4.935 15.602 -70.791 1.00 78.25 734 GLU A CA 1
ATOM 6029 C C . GLU A 1 734 ? 5.201 14.134 -70.485 1.00 78.25 734 GLU A C 1
ATOM 6031 O O . GLU A 1 734 ? 5.337 13.748 -69.323 1.00 78.25 734 GLU A O 1
ATOM 6036 N N . SER A 1 735 ? 5.312 13.324 -71.538 1.00 79.31 735 SER A N 1
ATOM 6037 C CA . SER A 1 735 ? 5.749 11.935 -71.448 1.00 79.31 735 SER A CA 1
ATOM 6038 C C . SER A 1 735 ? 6.659 11.599 -72.627 1.00 79.31 735 SER A C 1
ATOM 6040 O O . SER A 1 735 ? 6.304 11.850 -73.781 1.00 79.31 735 SER A O 1
ATOM 6042 N N . LYS A 1 736 ? 7.856 11.076 -72.341 1.00 78.88 736 LYS A N 1
ATOM 6043 C CA . LYS A 1 736 ? 8.862 10.694 -73.343 1.00 78.88 736 LYS A CA 1
ATOM 6044 C C . LYS A 1 736 ? 9.384 9.292 -73.055 1.00 78.88 736 LYS A C 1
ATOM 6046 O O . LYS A 1 736 ? 9.702 8.969 -71.916 1.00 78.88 736 LYS A O 1
ATOM 6051 N N . ILE A 1 737 ? 9.505 8.488 -74.107 1.00 74.56 737 ILE A N 1
ATOM 6052 C CA . ILE A 1 737 ? 10.069 7.137 -74.050 1.00 74.56 737 ILE A CA 1
ATOM 6053 C C . ILE A 1 737 ? 11.556 7.196 -74.413 1.00 74.56 737 ILE A C 1
ATOM 6055 O O . ILE A 1 737 ? 11.925 7.783 -75.430 1.00 74.56 737 ILE A O 1
ATOM 6059 N N . SER A 1 738 ? 12.399 6.562 -73.602 1.00 64.88 738 SER A N 1
ATOM 6060 C CA . SER A 1 738 ? 13.840 6.406 -73.829 1.00 64.88 738 SER A CA 1
ATOM 6061 C C . SER A 1 738 ? 14.261 4.936 -73.698 1.00 64.88 738 SER A C 1
ATOM 6063 O O . SER A 1 738 ? 13.566 4.141 -73.069 1.00 64.88 738 SER A O 1
ATOM 6065 N N . LYS A 1 739 ? 15.370 4.538 -74.337 1.00 59.38 739 LYS A N 1
ATOM 6066 C CA . LYS A 1 739 ? 15.933 3.185 -74.177 1.00 59.38 739 LYS A CA 1
ATOM 6067 C C . LYS A 1 739 ? 16.687 3.094 -72.854 1.00 59.38 739 LYS A C 1
ATOM 6069 O O . LYS A 1 739 ? 17.544 3.934 -72.594 1.00 59.38 739 LYS A O 1
ATOM 6074 N N . PHE A 1 740 ? 16.403 2.056 -72.075 1.00 55.34 740 PHE A N 1
ATOM 6075 C CA . PHE A 1 740 ? 17.154 1.723 -70.871 1.00 55.34 740 PHE A CA 1
ATOM 6076 C C . PHE A 1 740 ? 18.578 1.290 -71.266 1.00 55.34 740 PHE A C 1
ATOM 6078 O O . PHE A 1 740 ? 18.754 0.326 -72.008 1.00 55.34 740 PHE A O 1
ATOM 6085 N N . GLN A 1 741 ? 19.601 2.033 -70.840 1.00 52.22 741 GLN A N 1
ATOM 6086 C CA . GLN A 1 741 ? 20.994 1.578 -70.871 1.00 52.22 741 GLN A CA 1
ATOM 6087 C C . GLN A 1 741 ? 21.327 1.135 -69.449 1.00 52.22 741 GLN A C 1
ATOM 6089 O O . GLN A 1 741 ? 21.434 1.979 -68.566 1.00 52.22 741 GLN A O 1
ATOM 6094 N N . GLY A 1 742 ? 21.403 -0.177 -69.212 1.00 43.53 742 GLY A N 1
ATOM 6095 C CA . GLY A 1 742 ? 21.667 -0.719 -67.879 1.00 43.53 742 GLY A CA 1
ATOM 6096 C C . GLY A 1 742 ? 22.946 -0.140 -67.266 1.00 43.53 742 GLY A C 1
ATOM 6097 O O . GLY A 1 742 ? 23.980 -0.074 -67.933 1.00 43.53 742 GLY A O 1
ATOM 6098 N N . ALA A 1 743 ? 22.865 0.282 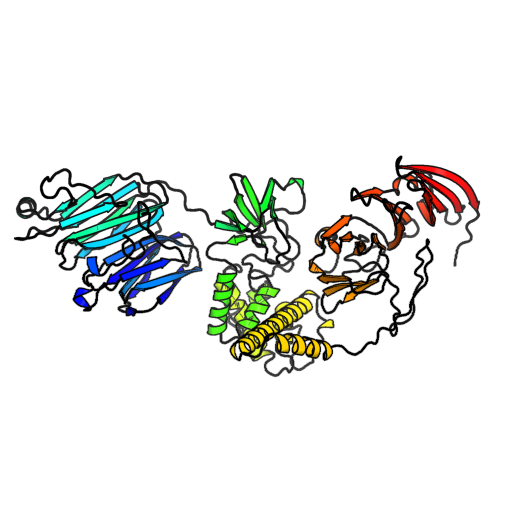-66.003 1.00 36.69 743 ALA A N 1
ATOM 6099 C CA . ALA A 1 743 ? 24.029 0.605 -65.189 1.00 36.69 743 ALA A CA 1
ATOM 6100 C C . ALA A 1 743 ? 24.689 -0.708 -64.737 1.00 36.69 743 ALA A C 1
ATOM 6102 O O . ALA A 1 743 ? 24.021 -1.556 -64.143 1.00 36.69 743 ALA A O 1
ATOM 6103 N N . GLY A 1 744 ? 25.965 -0.887 -65.088 1.00 31.23 744 GLY A N 1
ATOM 6104 C CA . GLY A 1 744 ? 26.833 -1.934 -64.544 1.00 31.23 744 GLY A CA 1
ATOM 6105 C C . GLY A 1 744 ? 27.424 -1.547 -63.200 1.00 31.23 744 GLY A C 1
ATOM 6106 O O . GLY A 1 744 ? 27.529 -0.324 -62.942 1.00 31.23 744 GLY A O 1
#

Radius of gyration: 36.96 Å; chains: 1; bounding box: 77×60×124 Å

Sequence (744 aa):
MQLIRQENFNKKIKENFDYNFDVDERGLYSISITATCRSGKQIGERGGEDLRVEIDNQSFREIPSEKNIQLYNIPASWNGTKLKGLNKTVVFILWLEKGNHKITFIPDRGAKIENIKTEFIESTSKIKFDLGKQAEDGDRRPWYTFVLIDLPLKQIKAEVTTKWRFPDSDDVKLIIDGKTRKNKWSIFHRYWCWAGTVVKKLRSKEIEEKKFEENLNSGIHYIEFWADKTPTLHNVALDFGEFKEPFLKGWITDPNEDIREVSLRSEPSNKREDTIIAKISVGEEVKILEEIIEGDHVAFRSNIWHKVEHRGQEGYILSTYIDIVGRTTKQIQEKIIKKAKELKVDPEIILALAECESHFKQYAVSKADAKGIMQLAPILIEDLNDPHRPYYNPIDNEFDIDQNISGGIKYFKWLYYERYKNDKDRLRKALAAYNSGHNSVEVGKPLELELYEGQTKRIVDCAQNHLKKKTFKKILKSLAKVGIGLFLIVQLFSFYEALIEPENEIITYPGDNSANVIQTVRNTEPDTQLLEFPSIVWDKDVEKLAFFNKEAKLVKIIPIERLDLDLIFSEFVSENSIYIADEFIEFPENVFYFLISTFGYCGASGNCTWGLYQLDIEKDKLALIDDGIFGSGISFYLSPDNKNLAIERSVHGGICNYGNYFDVIDLENFEKTEVRKLMNQEKYWVNLIESLEWINNNEIKIKTEQFNCDDNEGPLLKRVLFYDVRSGKVRILESKISKFQGAG

Foldseek 3Di:
DAWDDKDQDQDKDQAKDKDKDFDAAWDKKKKKWKWWKAACVVVVHDATKKKAKDKLNNADFAFVHDPDTDRGPHLRMHGNNQQNGFMAMEIEIDIDHGTMIMMMMGMDRMITTGMITMGGDPDDQKDKDFDFDKGAADAFHWHYKYKYAQFAFFKKKWKKFWADDPPATKFKWKAKSNRTCACPPDPVCGRTVQYHDPVCVVVVNRIDMDMDGDGGHGHIMMITIIIHGIMTTGMMMTGRHDDDDQFWKWFFADLVPQDQWFFFFAFLEPPDPVRGPDIGGGGDMKGFPAWFDAADQADFWARTWTFIDDPNDTGITHQLRIATVVQGLVVLLVLLQVLCVVVVHDSLLLNLQLCLNHSQRLAGAGPQRQGGSNRNHPVLQVLLCDPPHPLNQHDPDCSPSNSVSSSNSSQLCCQQCPVQVPPPPSSLLSLLCSPVNNVVRDHPDDDPVVPDAPSSNSSSLSSVVSVVVVVVVVVVVVVVVVPPDPVVVVVVVVVVVVVPDDDPDQDDDDDDDDDDDDDDDDDDDDRHDHDQPQDWDADPSQQWIFTAHNVRDGLDIDHNVSDPCSLLDDPDDGDDAKDWDRDWDQPPPQKIWTWIHSDDDADQPDWQWIWIWIQRSVVRDIDGLDSGPGAPPWYWDAAPVRQKIKIKHWHDHPPQQTEIFIWIAGPVVSDIDGLVVQPPPDQFRYKYWPDWDHPHRFKIWTWIWTHHPVDPWTWIKTWIWIQGNVVRDIDTDDIDTHTDDDDD

Secondary structure (DSSP, 8-state):
-EEEEEEEEEEEESS-EEEEEEESSSEEEEEEEEEE---HHHHTSSS--EEEEEETTB----SSPPSS--SSSSTTSEEHHHHTT--EEEEEEEEE-SEEEEEEEEEES-EEEEEEEEEE-S-SSEEEEEEEEEPPSEEEEEEEEEEEEEEEEEEEEEEEE----SSS--EEEEEETTEEPP-TT-STTTT-SEE--HHHHHTT--EEEEEEEEEEEEEEEEEEEEEEES-EEEEEEEE--S-PPPPEEEEE--SSS--SEEEEESSS--S-GGGEEEEEETT-EEEEEEEEEEEEEETTTEEEEEEEEETTEEEEEEGGGEEETTS-HHHHHHHHHHHHHHHT--HHHHHHHHHHHHTT-TT-B-TT--BTTTTB-HHHHHHHH-TTSTT----S-TT-HHHHHHHHHHHHHHIIIIITTT-TTHHHHHHHHHHH-TTTS-SSS---GGGS-HHHHHHHHHHHHHHHHHHHHHHHHHHHTTT--HHHHHHHHHHHHTTTS--------------S---------TT--PPPSSEEEEETTTTEEEEE-TTS-EEEEEEGGGS-GGGT--TTS-S---EEEEEEEE-STTEEEEEEES-S---TTS--EEEEEEEETTTTEEEEEEEEEE-EEEEEEE-TTSSEEEEEEEE--TTTS-EEEEEEEETTTTEEEETHHHH-SSS--EEEEEEEEEEETTEEEEEEEEE-SS-TTPPEEEEEEEEETTTTEEEEEEEEEE------

pLDDT: mean 80.31, std 17.98, range [24.64, 98.62]